Protein AF-A0A1I2DK56-F1 (afdb_monomer)

InterPro domains:
  IPR011936 Myxococcus cysteine-rich repeat [PF13948] (52-80)
  IPR011936 Myxococcus cysteine-rich repeat [TIGR02232] (52-88)
  IPR011936 Myxococcus cysteine-rich repeat [TIGR02232] (87-115)
  IPR011936 Myxococcus cysteine-rich repeat [TIGR02232] (184-212)
  IPR016186 C-type lectin-like/link domain superfamily [G3DSA:3.10.100.10] (217-381)
  IPR016187 C-type lectin fold [SSF56436] (217-379)

Organism: NCBI:txid54

Structure (mmCIF, N/CA/C/O backbone):
data_AF-A0A1I2DK56-F1
#
_entry.id   AF-A0A1I2DK56-F1
#
loop_
_atom_site.group_PDB
_atom_site.id
_atom_site.type_symbol
_atom_site.label_atom_id
_atom_site.label_alt_id
_atom_site.label_comp_id
_atom_site.label_asym_id
_atom_site.label_entity_id
_atom_site.label_seq_id
_atom_site.pdbx_PDB_ins_code
_atom_site.Cartn_x
_atom_site.Cartn_y
_atom_site.Cartn_z
_atom_site.occupancy
_atom_site.B_iso_or_equiv
_atom_site.auth_seq_id
_atom_site.auth_comp_id
_atom_site.auth_asym_id
_atom_site.auth_atom_id
_atom_site.pdbx_PDB_model_num
ATOM 1 N N . MET A 1 1 ? 21.967 57.450 2.163 1.00 35.56 1 MET A N 1
ATOM 2 C CA . MET A 1 1 ? 21.230 58.597 1.589 1.00 35.56 1 MET A CA 1
ATOM 3 C C . MET A 1 1 ? 19.748 58.238 1.580 1.00 35.56 1 MET A C 1
ATOM 5 O O . MET A 1 1 ? 19.447 57.158 1.109 1.00 35.56 1 MET A O 1
ATOM 9 N N . LEU A 1 2 ? 18.906 59.139 2.114 1.00 38.09 2 LEU A N 1
ATOM 10 C CA . LEU A 1 2 ? 17.449 59.327 1.906 1.00 38.09 2 LEU A CA 1
ATOM 11 C C . LEU A 1 2 ? 16.480 58.158 2.256 1.00 38.09 2 LEU A C 1
ATOM 13 O O . LEU A 1 2 ? 16.511 57.139 1.591 1.00 38.09 2 LEU A O 1
ATOM 17 N N . PHE A 1 3 ? 15.725 58.136 3.372 1.00 35.91 3 PHE A N 1
ATOM 18 C CA . PHE A 1 3 ? 14.561 58.912 3.897 1.00 35.91 3 PHE A CA 1
ATOM 19 C C . PHE A 1 3 ? 13.142 58.504 3.405 1.00 35.91 3 PHE A C 1
ATOM 21 O O . PHE A 1 3 ? 12.837 58.677 2.232 1.00 35.91 3 PHE A O 1
ATOM 28 N N . ARG A 1 4 ? 12.269 58.217 4.406 1.00 40.66 4 ARG A N 1
ATOM 29 C CA . ARG A 1 4 ? 10.776 58.338 4.504 1.00 40.66 4 ARG A CA 1
ATOM 30 C C . ARG A 1 4 ? 9.902 57.255 3.831 1.00 40.66 4 ARG A C 1
ATOM 32 O O . ARG A 1 4 ? 10.225 56.832 2.740 1.00 40.66 4 ARG A O 1
ATOM 39 N N . ALA A 1 5 ? 8.740 56.829 4.353 1.00 38.50 5 ALA A N 1
ATOM 40 C CA . ALA A 1 5 ? 8.017 57.046 5.619 1.00 38.50 5 ALA A CA 1
ATOM 41 C C . ALA A 1 5 ? 6.770 56.112 5.708 1.00 38.50 5 ALA A C 1
ATOM 43 O O . ALA A 1 5 ? 6.105 55.904 4.704 1.00 38.50 5 ALA A O 1
ATOM 44 N N . VAL A 1 6 ? 6.479 55.634 6.930 1.00 39.12 6 VAL A N 1
ATOM 45 C CA . VAL A 1 6 ? 5.194 55.607 7.686 1.00 39.12 6 VAL A CA 1
ATOM 46 C C . VAL A 1 6 ? 3.892 55.084 7.035 1.00 39.12 6 VAL A C 1
ATOM 48 O O . VAL A 1 6 ? 3.336 55.742 6.166 1.00 39.12 6 VAL A O 1
ATOM 51 N N . ALA A 1 7 ? 3.280 54.059 7.656 1.00 38.25 7 ALA A N 1
ATOM 52 C CA . ALA A 1 7 ? 1.877 54.102 8.112 1.00 38.25 7 ALA A CA 1
ATOM 53 C C . ALA A 1 7 ? 1.634 53.127 9.283 1.00 38.25 7 ALA A C 1
ATOM 55 O O . ALA A 1 7 ? 2.013 51.962 9.243 1.00 38.25 7 ALA A O 1
ATOM 56 N N . LEU A 1 8 ? 1.025 53.673 10.333 1.00 36.72 8 LEU A N 1
ATOM 57 C CA . LEU A 1 8 ? 0.728 53.124 11.653 1.00 36.72 8 LEU A CA 1
ATOM 58 C C . LEU A 1 8 ? -0.769 52.775 11.696 1.00 36.72 8 LEU A C 1
ATOM 60 O O . LEU A 1 8 ? -1.568 53.607 11.273 1.00 36.72 8 LEU A O 1
ATOM 64 N N . LEU A 1 9 ? -1.168 51.629 12.253 1.00 38.25 9 LEU A N 1
ATOM 65 C CA . LEU A 1 9 ? -2.556 51.408 12.680 1.00 38.25 9 LEU A CA 1
ATOM 66 C C . LEU A 1 9 ? -2.579 50.589 13.973 1.00 38.25 9 LEU A C 1
ATOM 68 O O . LEU A 1 9 ? -2.249 49.409 14.003 1.00 38.25 9 LEU A O 1
ATOM 72 N N . ALA A 1 10 ? -2.929 51.293 15.047 1.00 35.25 10 ALA A N 1
ATOM 73 C CA . ALA A 1 10 ? -3.180 50.778 16.380 1.00 35.25 10 ALA A CA 1
ATOM 74 C C . ALA A 1 10 ? -4.654 50.363 16.492 1.00 35.25 10 ALA A C 1
ATOM 76 O O . ALA A 1 10 ? -5.530 51.139 16.112 1.00 35.25 10 ALA A O 1
ATOM 77 N N . PHE A 1 11 ? -4.927 49.184 17.054 1.00 35.16 11 PHE A N 1
ATOM 78 C CA . PHE A 1 11 ? -6.258 48.818 17.538 1.00 35.16 11 PHE A CA 1
ATOM 79 C C . PHE A 1 11 ? -6.300 48.962 19.059 1.00 35.16 11 PHE A C 1
ATOM 81 O O . PHE A 1 11 ? -5.430 48.480 19.781 1.00 35.16 11 PHE A O 1
ATOM 88 N N . ILE A 1 12 ? -7.303 49.707 19.510 1.00 38.09 12 ILE A N 1
ATOM 89 C CA . ILE A 1 12 ? -7.510 50.176 20.875 1.00 38.09 12 ILE A CA 1
ATOM 90 C C . ILE A 1 12 ? -8.558 49.260 21.513 1.00 38.09 12 ILE A C 1
ATOM 92 O O . ILE A 1 12 ? -9.618 49.040 20.930 1.00 38.09 12 ILE A O 1
ATOM 96 N N . ALA A 1 13 ? -8.273 48.747 22.708 1.00 35.41 13 ALA A N 1
ATOM 97 C CA . ALA A 1 13 ? -9.260 48.127 23.584 1.00 35.41 13 ALA A CA 1
ATOM 98 C C . ALA A 1 13 ? -10.050 49.204 24.344 1.00 35.41 13 ALA A C 1
ATOM 100 O O . ALA A 1 13 ? -9.439 50.170 24.798 1.00 35.41 13 ALA A O 1
ATOM 101 N N . THR A 1 14 ? -11.366 49.028 24.530 1.00 39.50 14 THR A N 1
ATOM 102 C CA . THR A 1 14 ? -12.114 49.122 25.816 1.00 39.50 14 THR A CA 1
ATOM 103 C C . THR A 1 14 ? -13.649 49.144 25.608 1.00 39.50 14 THR A C 1
ATOM 105 O O . THR A 1 14 ? -14.102 49.357 24.484 1.00 39.50 14 THR A O 1
ATOM 108 N N . PRO A 1 15 ? -14.446 48.845 26.663 1.00 53.47 15 PRO A N 1
ATOM 109 C CA . PRO A 1 15 ? -15.790 48.263 26.584 1.00 53.47 15 PRO A CA 1
ATOM 110 C C . PRO A 1 15 ? -16.926 49.254 26.901 1.00 53.47 15 PRO A C 1
ATOM 112 O O . PRO A 1 15 ? -16.691 50.314 27.477 1.00 53.47 15 PRO A O 1
ATOM 115 N N . GLY A 1 16 ? -18.178 48.859 26.633 1.00 31.27 16 GLY A N 1
ATOM 116 C CA . GLY A 1 16 ? -19.342 49.515 27.240 1.00 31.27 16 GLY A CA 1
ATOM 117 C C . GLY A 1 16 ? -20.697 49.306 26.552 1.00 31.27 16 GLY A C 1
ATOM 118 O O . GLY A 1 16 ? -20.949 49.885 25.506 1.00 31.27 16 GLY A O 1
ATOM 119 N N . CYS A 1 17 ? -21.571 48.589 27.268 1.00 29.33 17 CYS A N 1
ATOM 120 C CA . CYS A 1 17 ? -22.983 48.900 27.547 1.00 29.33 17 CYS A CA 1
ATOM 121 C C . CYS A 1 17 ? -24.114 48.681 26.509 1.00 29.33 17 CYS A C 1
ATOM 123 O O . CYS A 1 17 ? -24.209 49.362 25.498 1.00 29.33 17 CYS A O 1
ATOM 125 N N . PHE A 1 18 ? -25.063 47.839 26.959 1.00 33.94 18 PHE A N 1
ATOM 126 C CA . PHE A 1 18 ? -26.532 48.005 27.001 1.00 33.94 18 PHE A CA 1
ATOM 127 C C . PHE A 1 18 ? -27.326 48.288 25.713 1.00 33.94 18 PHE A C 1
ATOM 129 O O . PHE A 1 18 ? -27.272 49.393 25.190 1.00 33.94 18 PHE A O 1
ATOM 136 N N . TYR A 1 19 ? -28.262 47.382 25.379 1.00 29.38 19 TYR A N 1
ATOM 137 C CA . TYR A 1 19 ? -29.706 47.688 25.359 1.00 29.38 19 TYR A CA 1
ATOM 138 C C . TYR A 1 19 ? -30.554 46.401 25.274 1.00 29.38 19 TYR A C 1
ATOM 140 O O . TYR A 1 19 ? -30.252 45.499 24.499 1.00 29.38 19 TYR A O 1
ATOM 148 N N . ASN A 1 20 ? -31.618 46.348 26.075 1.00 39.12 20 ASN A N 1
ATOM 149 C CA . ASN A 1 20 ? -32.663 45.322 26.124 1.00 39.12 20 ASN A CA 1
ATOM 150 C C . ASN A 1 20 ? -33.936 45.894 25.468 1.00 39.12 20 ASN A C 1
ATOM 152 O O . ASN A 1 20 ? -34.197 47.078 25.686 1.00 39.12 20 ASN A O 1
ATOM 156 N N . PRO A 1 21 ? -34.779 45.119 24.765 1.00 39.44 21 PRO A N 1
ATOM 157 C CA . PRO A 1 21 ? -36.172 45.492 24.569 1.00 39.44 21 PRO A CA 1
ATOM 158 C C . PRO A 1 21 ? -37.097 44.626 25.433 1.00 39.44 21 PRO A C 1
ATOM 160 O O . PRO A 1 21 ? -37.202 43.413 25.273 1.00 39.44 21 PRO A O 1
ATOM 163 N N . GLU A 1 22 ? -37.772 45.306 26.355 1.00 40.00 22 GLU A N 1
ATOM 164 C CA . GLU A 1 22 ? -38.848 44.803 27.203 1.00 40.00 22 GLU A CA 1
ATOM 165 C C . GLU A 1 22 ? -40.127 44.454 26.420 1.00 40.00 22 GLU A C 1
ATOM 167 O O . GLU A 1 22 ? -40.399 45.032 25.367 1.00 40.00 22 GLU A O 1
ATOM 172 N N . GLY A 1 23 ? -40.995 43.646 27.046 1.00 31.83 23 GLY A N 1
ATOM 173 C CA . GLY A 1 23 ? -42.413 44.015 27.128 1.00 31.83 23 GLY A CA 1
ATOM 174 C C . GLY A 1 23 ? -43.440 42.880 27.090 1.00 31.83 23 GLY A C 1
ATOM 175 O O . GLY A 1 23 ? -43.933 42.532 26.023 1.00 31.83 23 GLY A O 1
ATOM 176 N N . SER A 1 24 ? -43.884 42.390 28.255 1.00 35.28 24 SER A N 1
ATOM 177 C CA . SER A 1 24 ? -45.194 42.754 28.858 1.00 35.28 24 SER A CA 1
ATOM 178 C C . SER A 1 24 ? -45.544 41.813 30.039 1.00 35.28 24 SER A C 1
ATOM 180 O O . SER A 1 24 ? -45.580 40.604 29.866 1.00 35.28 24 SER A O 1
ATOM 182 N N . VAL A 1 25 ? -45.524 42.289 31.300 1.00 39.25 25 VAL A N 1
ATOM 183 C CA . VAL A 1 25 ? -46.593 42.951 32.117 1.00 39.25 25 VAL A CA 1
ATOM 184 C C . VAL A 1 25 ? -47.253 41.920 33.061 1.00 39.25 25 VAL A C 1
ATOM 186 O O . VAL A 1 25 ? -47.945 41.028 32.600 1.00 39.25 25 VAL A O 1
ATOM 189 N N . SER A 1 26 ? -46.877 41.912 34.355 1.00 33.88 26 SER A N 1
ATOM 190 C CA . SER A 1 26 ? -47.539 42.573 35.521 1.00 33.88 26 SER A CA 1
ATOM 191 C C . SER A 1 26 ? -48.555 41.618 36.186 1.00 33.88 26 SER A C 1
ATOM 193 O O . SER A 1 26 ? -49.323 40.990 35.478 1.00 33.88 26 SER A O 1
ATOM 195 N N . GLN A 1 27 ? -48.631 41.416 37.506 1.00 35.19 27 GLN A N 1
ATOM 196 C CA . GLN A 1 27 ? -48.574 42.387 38.600 1.00 35.19 27 GLN A CA 1
ATOM 197 C C . GLN A 1 27 ? -48.443 41.645 39.959 1.00 35.19 27 GLN A C 1
ATOM 199 O O . GLN A 1 27 ? -49.058 40.601 40.138 1.00 35.19 27 GLN A O 1
ATOM 204 N N . THR A 1 28 ? -47.627 42.209 40.860 1.00 32.47 28 THR A N 1
ATOM 205 C CA . THR A 1 28 ? -47.737 42.306 42.340 1.00 32.47 28 THR A CA 1
ATOM 206 C C . THR A 1 28 ? -48.403 41.188 43.165 1.00 32.47 28 THR A C 1
ATOM 208 O O . THR A 1 28 ? -49.594 40.955 43.008 1.00 32.47 28 T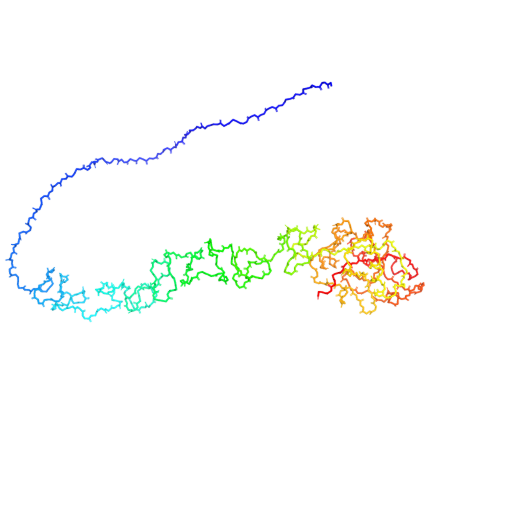HR A O 1
ATOM 211 N N . ASP A 1 29 ? -47.725 40.715 44.220 1.00 38.66 29 ASP A N 1
ATOM 212 C CA . ASP A 1 29 ? -48.077 41.145 45.588 1.00 38.66 29 ASP A CA 1
ATOM 213 C C . ASP A 1 29 ? -46.934 40.911 46.597 1.00 38.66 29 ASP A C 1
ATOM 215 O O . ASP A 1 29 ? -46.140 39.97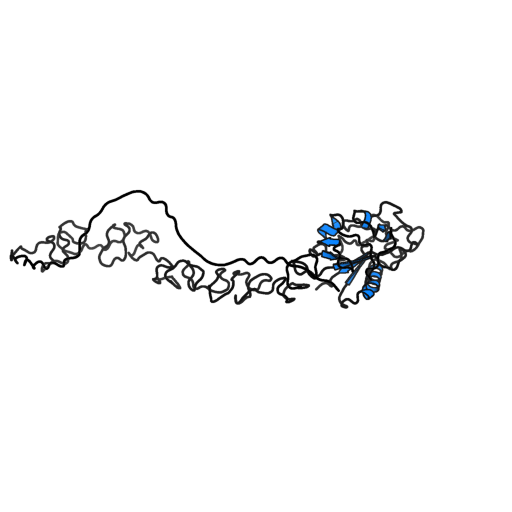8 46.495 1.00 38.66 29 ASP A O 1
ATOM 219 N N . THR A 1 30 ? -46.852 41.831 47.545 1.00 36.09 30 THR A N 1
ATOM 220 C CA . THR A 1 30 ? -45.923 41.960 48.671 1.00 36.09 30 THR A CA 1
ATOM 221 C C . THR A 1 30 ? -46.568 41.430 49.944 1.00 36.09 30 THR A C 1
ATOM 223 O O . THR A 1 30 ? -47.647 41.907 50.253 1.00 36.09 30 THR A O 1
ATOM 226 N N . THR A 1 31 ? -45.868 40.601 50.729 1.00 36.72 31 THR A N 1
ATOM 227 C CA . THR A 1 31 ? -45.934 40.523 52.216 1.00 36.72 31 THR A CA 1
ATOM 228 C C . THR A 1 31 ? -44.948 39.442 52.682 1.00 36.72 31 THR A C 1
ATOM 230 O O . THR A 1 31 ? -45.094 38.291 52.291 1.00 36.72 31 THR A O 1
ATOM 233 N N . THR A 1 32 ? -43.787 39.777 53.254 1.00 37.34 32 THR A N 1
ATOM 234 C CA . THR A 1 32 ? -43.502 39.896 54.706 1.00 37.34 32 THR A CA 1
ATOM 235 C C . THR A 1 32 ? -43.920 38.688 55.543 1.00 37.34 32 THR A C 1
ATOM 237 O O . THR A 1 32 ? -45.087 38.553 55.903 1.00 37.34 32 THR A O 1
ATOM 240 N N . ASP A 1 33 ? -42.910 37.892 55.905 1.00 38.72 33 ASP A N 1
ATOM 241 C CA . ASP A 1 33 ? -42.894 36.974 57.039 1.00 38.72 33 ASP A CA 1
ATOM 242 C C . ASP A 1 33 ? -43.262 37.705 58.339 1.00 38.72 33 ASP A C 1
ATOM 244 O O . ASP A 1 33 ? -42.532 38.589 58.794 1.00 38.72 33 ASP A O 1
ATOM 248 N N . GLU A 1 34 ? -44.354 37.286 58.978 1.00 40.47 34 GLU A N 1
ATOM 249 C CA . GLU A 1 34 ? -44.525 37.434 60.420 1.00 40.47 34 GLU A CA 1
ATOM 250 C C . GLU A 1 34 ? -44.837 36.077 61.051 1.00 40.47 34 GLU A C 1
ATOM 252 O O . GLU A 1 34 ? -45.887 35.464 60.852 1.00 40.47 34 GLU A O 1
ATOM 257 N N . VAL A 1 35 ? -43.877 35.647 61.868 1.00 46.53 35 VAL A N 1
ATOM 258 C CA . VAL A 1 35 ? -43.995 34.602 62.876 1.00 46.53 35 VAL A CA 1
ATOM 259 C C . VAL A 1 35 ? -45.154 34.956 63.804 1.00 46.53 35 VAL A C 1
ATOM 261 O O . VAL A 1 35 ? -45.053 35.870 64.621 1.00 46.53 35 VAL A O 1
ATOM 264 N N . THR A 1 36 ? -46.245 34.200 63.715 1.00 35.38 36 THR A N 1
ATOM 265 C CA . THR A 1 36 ? -47.311 34.222 64.715 1.00 35.38 36 THR A CA 1
ATOM 266 C C . THR A 1 36 ? -47.470 32.846 65.340 1.00 35.38 36 THR A C 1
ATOM 268 O O . THR A 1 36 ? -47.974 31.887 64.768 1.00 35.38 36 THR A O 1
ATOM 271 N N . THR A 1 37 ? -47.015 32.786 66.587 1.00 41.94 37 THR A N 1
ATOM 272 C CA . THR A 1 37 ? -47.434 31.834 67.607 1.00 41.94 37 THR A CA 1
ATOM 273 C C . THR A 1 37 ? -48.951 31.650 67.581 1.00 41.94 37 THR A C 1
ATOM 275 O O . THR A 1 37 ? -49.685 32.624 67.748 1.00 41.94 37 THR A O 1
ATOM 278 N N . SER A 1 38 ? -49.430 30.415 67.450 1.00 37.62 38 SER A N 1
ATOM 279 C CA . SER A 1 38 ? -50.812 30.067 67.780 1.00 37.62 38 SER A CA 1
ATOM 280 C C . SER A 1 38 ? -50.861 28.707 68.460 1.00 37.62 38 SER A C 1
ATOM 282 O O . SER A 1 38 ? -50.761 27.659 67.839 1.00 37.62 38 SER A O 1
ATOM 284 N N . ALA A 1 39 ? -50.929 28.811 69.786 1.00 36.31 39 ALA A N 1
ATOM 285 C CA . ALA A 1 39 ? -51.699 27.994 70.708 1.00 36.31 39 ALA A CA 1
ATOM 286 C C . ALA A 1 39 ? -52.013 26.552 70.286 1.00 36.31 39 ALA A C 1
ATOM 288 O O . ALA A 1 39 ? -52.926 26.282 69.509 1.00 36.31 39 ALA A O 1
ATOM 289 N N . SER A 1 40 ? -51.347 25.640 70.991 1.00 39.75 40 SER A N 1
ATOM 290 C CA . SER A 1 40 ? -51.885 24.347 71.383 1.00 39.75 40 SER A CA 1
ATOM 291 C C . SER A 1 40 ? -53.353 24.471 71.807 1.00 39.75 40 SER A C 1
ATOM 293 O O . SER A 1 40 ? -53.669 24.996 72.876 1.00 39.75 40 SER A O 1
ATOM 295 N N . THR A 1 41 ? -54.252 23.948 70.985 1.00 41.75 41 THR A N 1
ATOM 296 C CA . THR A 1 41 ? -55.530 23.425 71.457 1.00 41.75 41 THR A CA 1
ATOM 297 C C . THR A 1 41 ? -55.266 22.025 72.003 1.00 41.75 41 THR A C 1
ATOM 299 O O . THR A 1 41 ? -54.846 21.164 71.228 1.00 41.75 41 THR A O 1
ATOM 302 N N . PRO A 1 42 ? -55.483 21.745 73.299 1.00 44.22 42 PRO A N 1
ATOM 303 C CA . PRO A 1 42 ? -55.565 20.365 73.735 1.00 44.22 42 PRO A CA 1
ATOM 304 C C . PRO A 1 42 ? -56.829 19.794 73.093 1.00 44.22 42 PRO A C 1
ATOM 306 O O . PRO A 1 42 ? -57.936 20.243 73.404 1.00 44.22 42 PRO A O 1
ATOM 309 N N . HIS A 1 43 ? -56.671 18.844 72.167 1.00 40.88 43 HIS A N 1
ATOM 310 C CA . HIS A 1 43 ? -57.780 17.965 71.834 1.00 40.88 43 HIS A CA 1
ATOM 311 C C . HIS A 1 43 ? -58.153 17.290 73.148 1.00 40.88 43 HIS A C 1
ATOM 313 O O . HIS A 1 43 ? -57.339 16.600 73.765 1.00 40.88 43 HIS A O 1
ATOM 319 N N . ALA A 1 44 ? -59.331 17.651 73.648 1.00 40.31 44 ALA A N 1
ATOM 320 C CA . ALA A 1 44 ? -59.853 17.126 74.882 1.00 40.31 44 ALA A CA 1
ATOM 321 C C . ALA A 1 44 ? -59.826 15.607 74.765 1.00 40.31 44 ALA A C 1
ATOM 323 O O . ALA A 1 44 ? -60.522 15.037 73.928 1.00 40.31 44 ALA A O 1
ATOM 324 N N . THR A 1 45 ? -59.008 14.988 75.613 1.00 48.59 45 THR A N 1
ATOM 325 C CA . THR A 1 45 ? -59.064 13.576 75.956 1.00 48.59 45 THR A CA 1
ATOM 326 C C . THR A 1 45 ? -60.470 13.307 76.475 1.00 48.59 45 THR A C 1
ATOM 328 O O . THR A 1 45 ? -60.755 13.402 77.668 1.00 48.59 45 THR A O 1
ATOM 331 N N . THR A 1 46 ? -61.385 13.054 75.549 1.00 40.91 46 THR A N 1
ATOM 332 C CA . THR A 1 46 ? -62.642 12.407 75.855 1.00 40.91 46 THR A CA 1
ATOM 333 C C . THR A 1 46 ? -62.285 10.943 75.858 1.00 40.91 46 THR A C 1
ATOM 335 O O . THR A 1 46 ? -62.211 10.309 74.815 1.00 40.91 46 THR A O 1
ATOM 338 N N . THR A 1 47 ? -62.002 10.434 77.051 1.00 46.59 47 THR A N 1
ATOM 339 C CA . THR A 1 47 ? -62.116 9.020 77.381 1.00 46.59 47 THR A CA 1
ATOM 340 C C . THR A 1 47 ? -63.552 8.584 77.093 1.00 46.59 47 THR A C 1
ATOM 342 O O . THR A 1 47 ? -64.396 8.480 77.982 1.00 46.59 47 THR A O 1
ATOM 345 N N . ALA A 1 48 ? -63.848 8.373 75.815 1.00 50.75 48 ALA A N 1
ATOM 346 C CA . ALA A 1 48 ? -64.815 7.388 75.413 1.00 50.75 48 ALA A CA 1
ATOM 347 C C . ALA A 1 48 ? -64.096 6.061 75.619 1.00 50.75 48 ALA A C 1
ATOM 349 O O . ALA A 1 48 ? -63.171 5.717 74.896 1.00 50.75 48 ALA A O 1
ATOM 350 N N . THR A 1 49 ? -64.490 5.333 76.652 1.00 51.09 49 THR A N 1
ATOM 351 C CA . THR A 1 49 ? -64.372 3.880 76.667 1.00 51.09 49 THR A CA 1
ATOM 352 C C . THR A 1 49 ? -65.217 3.344 75.505 1.00 51.09 49 THR A C 1
ATOM 354 O O . THR A 1 49 ? -66.334 2.864 75.701 1.00 51.09 49 THR A O 1
ATOM 357 N N . GLY A 1 50 ? -64.721 3.525 74.278 1.00 56.97 50 GLY A N 1
ATOM 358 C CA . GLY A 1 50 ? -65.051 2.666 73.157 1.00 56.97 50 GLY A CA 1
ATOM 359 C C . GLY A 1 50 ? -64.533 1.283 73.514 1.00 56.97 50 GLY A C 1
ATOM 360 O O . GLY A 1 50 ? -63.487 1.147 74.147 1.00 56.97 50 GLY A O 1
ATOM 361 N N . ALA A 1 51 ? -65.329 0.257 73.249 1.00 62.53 51 ALA A N 1
ATOM 362 C CA . ALA A 1 51 ? -64.768 -1.084 73.242 1.00 62.53 51 ALA A CA 1
ATOM 363 C C . ALA A 1 51 ? -63.652 -1.115 72.182 1.00 62.53 51 ALA A C 1
ATOM 365 O O . ALA A 1 51 ? -63.843 -0.425 71.182 1.00 62.53 51 ALA A O 1
ATOM 366 N N . PRO A 1 52 ? -62.564 -1.881 72.388 1.00 71.12 52 PRO A N 1
ATOM 367 C CA . PRO A 1 52 ? -61.545 -2.055 71.356 1.00 71.12 52 PRO A CA 1
ATOM 368 C C . PRO A 1 52 ? -62.233 -2.445 70.050 1.00 71.12 52 PRO A C 1
ATOM 370 O O . PRO A 1 52 ? -63.067 -3.367 70.049 1.00 71.12 52 PRO A O 1
ATOM 373 N N . ALA A 1 53 ? -62.011 -1.647 69.011 1.00 82.12 53 ALA A N 1
ATOM 374 C CA . ALA A 1 53 ? -62.807 -1.672 67.798 1.00 82.12 53 ALA A CA 1
ATOM 375 C C . ALA A 1 53 ? -61.929 -1.490 66.567 1.00 82.12 53 ALA A C 1
ATOM 377 O O . ALA A 1 53 ? -61.859 -0.404 66.013 1.00 82.12 53 ALA A O 1
ATOM 378 N N . CYS A 1 54 ? -61.425 -2.622 66.094 1.00 86.00 54 CYS A N 1
ATOM 379 C CA . CYS A 1 54 ? -60.782 -2.760 64.804 1.00 86.00 54 CYS A CA 1
ATOM 380 C C . CYS A 1 54 ? -61.337 -1.852 63.697 1.00 86.00 54 CYS A C 1
ATOM 382 O O . CYS A 1 54 ? -62.520 -1.964 63.328 1.00 86.00 54 CYS A O 1
ATOM 384 N N . GLY A 1 55 ? -60.459 -1.010 63.161 1.00 87.69 55 GLY A N 1
ATOM 385 C CA . GLY A 1 55 ? -60.698 -0.061 62.086 1.00 87.69 55 GLY A CA 1
ATOM 386 C C . GLY A 1 55 ? -61.043 1.350 62.544 1.00 87.69 55 GLY A C 1
ATOM 387 O O . GLY A 1 55 ? -61.756 2.049 61.816 1.00 87.69 55 GLY A O 1
ATOM 388 N N . ASP A 1 56 ? -60.631 1.763 63.744 1.00 89.88 56 ASP A N 1
ATOM 389 C CA . ASP A 1 56 ? -60.900 3.105 64.281 1.00 89.88 56 ASP A CA 1
ATOM 390 C C . ASP A 1 56 ? -59.701 4.069 64.218 1.00 89.88 56 ASP A C 1
ATOM 392 O O . ASP A 1 56 ? -59.856 5.268 64.481 1.00 89.88 56 ASP A O 1
ATOM 396 N N . GLY A 1 57 ? -58.556 3.577 63.745 1.00 86.31 57 GLY A N 1
ATOM 397 C CA . GLY A 1 57 ? -57.326 4.320 63.506 1.00 86.31 57 GLY A CA 1
ATOM 398 C C . GLY A 1 57 ? -56.350 4.309 64.681 1.00 86.31 57 GLY A C 1
ATOM 399 O O . GLY A 1 57 ? -55.315 4.973 64.591 1.00 86.31 57 GLY A O 1
ATOM 400 N N . GLU A 1 58 ? -56.648 3.601 65.773 1.00 86.50 58 GLU A N 1
ATOM 401 C CA . GLU A 1 58 ? -55.792 3.500 66.955 1.00 86.50 58 GLU A CA 1
ATOM 402 C C . GLU A 1 58 ? -55.460 2.032 67.265 1.00 86.50 58 GLU A C 1
ATOM 404 O O . GLU A 1 58 ? -56.331 1.179 67.312 1.00 86.50 58 GLU A O 1
ATOM 409 N N . LEU A 1 59 ? -54.184 1.723 67.526 1.00 85.69 59 LEU A N 1
ATOM 410 C CA . LEU A 1 59 ? -53.771 0.349 67.841 1.00 85.69 59 LEU A CA 1
ATOM 411 C C . LEU A 1 59 ? -54.163 -0.030 69.282 1.00 85.69 59 LEU A C 1
ATOM 413 O O . LEU A 1 59 ? -53.436 0.294 70.235 1.00 85.69 59 LEU A O 1
ATOM 417 N N . ASP A 1 60 ? -55.277 -0.746 69.450 1.00 87.50 60 ASP A N 1
ATOM 418 C CA . ASP A 1 60 ? -55.832 -1.096 70.757 1.00 87.50 60 ASP A CA 1
ATOM 419 C C . ASP A 1 60 ? -55.271 -2.411 71.359 1.00 87.50 60 ASP A C 1
ATOM 421 O O . ASP A 1 60 ? -54.733 -3.287 70.672 1.00 87.50 60 ASP A O 1
ATOM 425 N N . PRO A 1 61 ? -55.388 -2.623 72.691 1.00 84.06 61 PRO A N 1
ATOM 426 C CA . PRO A 1 61 ? -54.926 -3.851 73.338 1.00 84.06 61 PRO A CA 1
ATOM 427 C C . PRO A 1 61 ? -55.672 -5.112 72.858 1.00 84.06 61 PRO A C 1
ATOM 429 O O . PRO A 1 61 ? -56.774 -5.411 73.322 1.00 84.06 61 PRO A O 1
ATOM 432 N N . GLY A 1 62 ? -55.015 -5.913 72.018 1.00 82.81 62 GLY A N 1
ATOM 433 C CA . GLY A 1 62 ? -55.547 -7.167 71.465 1.00 82.81 62 GLY A CA 1
ATOM 434 C C . GLY A 1 62 ? -55.542 -7.219 69.938 1.00 82.81 62 GLY A C 1
ATOM 435 O O . GLY A 1 62 ? -55.729 -8.300 69.385 1.00 82.81 62 GLY A O 1
ATOM 436 N N . GLU A 1 63 ? -55.281 -6.088 69.293 1.00 89.19 63 GLU A N 1
ATOM 437 C CA . GLU A 1 63 ? -55.158 -5.940 67.847 1.00 89.19 63 GLU A CA 1
ATOM 438 C C . GLU A 1 63 ? -53.695 -6.109 67.419 1.00 89.19 63 GLU A C 1
ATOM 440 O O . GLU A 1 63 ? -52.768 -5.757 68.157 1.00 89.19 63 GLU A O 1
ATOM 445 N N . ALA A 1 64 ? -53.471 -6.709 66.250 1.00 85.06 64 ALA A N 1
ATOM 446 C CA . ALA A 1 64 ? -52.141 -6.838 65.655 1.00 85.06 64 ALA A CA 1
ATOM 447 C C . ALA A 1 64 ? -51.821 -5.687 64.679 1.00 85.06 64 ALA A C 1
ATOM 449 O O . ALA A 1 64 ? -50.645 -5.414 64.446 1.00 85.06 64 ALA A O 1
ATOM 450 N N . CYS A 1 65 ? -52.850 -5.022 64.150 1.00 84.00 65 CYS A N 1
ATOM 451 C CA . CYS A 1 65 ? -52.829 -3.860 63.256 1.00 84.00 65 CYS A CA 1
ATOM 452 C C . CYS A 1 65 ? -54.132 -3.050 63.441 1.00 84.00 65 CYS A C 1
ATOM 454 O O . CYS A 1 65 ? -55.079 -3.587 64.007 1.00 84.00 65 CYS A O 1
ATOM 456 N N . ASP A 1 66 ? -54.174 -1.800 62.963 1.00 87.44 66 ASP A N 1
ATOM 457 C CA . ASP A 1 66 ? -55.396 -1.008 62.723 1.00 87.44 66 ASP A CA 1
ATOM 458 C C . ASP A 1 66 ? -55.082 0.021 61.615 1.00 87.44 66 ASP A C 1
ATOM 460 O O . ASP A 1 66 ? -54.157 0.825 61.763 1.00 87.44 66 ASP A O 1
ATOM 464 N N . ASP A 1 67 ? -55.787 -0.039 60.482 1.00 82.38 67 ASP A N 1
ATOM 465 C CA . ASP A 1 67 ? -55.581 0.825 59.304 1.00 82.38 67 ASP A CA 1
ATOM 466 C C . ASP A 1 67 ? -56.680 1.895 59.136 1.00 82.38 67 ASP A C 1
ATOM 468 O O . ASP A 1 67 ? -56.816 2.533 58.085 1.00 82.38 67 ASP A O 1
ATOM 472 N N . GLY A 1 68 ? -57.472 2.127 60.186 1.00 86.69 68 GLY A N 1
ATOM 473 C CA . GLY A 1 68 ? -58.564 3.094 60.182 1.00 86.69 68 GLY A CA 1
ATOM 474 C C . GLY A 1 68 ? -59.793 2.656 59.389 1.00 86.69 68 GLY A C 1
ATOM 475 O O . GLY A 1 68 ? -60.676 3.491 59.144 1.00 86.69 68 GLY A O 1
ATOM 476 N N . ASN A 1 69 ? -59.874 1.389 58.964 1.00 84.50 69 ASN A N 1
ATOM 477 C CA . ASN A 1 69 ? -61.074 0.828 58.365 1.00 84.50 69 ASN A CA 1
ATOM 478 C C . ASN A 1 69 ? -61.217 -0.700 58.609 1.00 84.50 69 ASN A C 1
ATOM 480 O O . ASN A 1 69 ? -60.522 -1.284 59.425 1.00 84.50 69 ASN A O 1
ATOM 484 N N . ARG A 1 70 ? -62.241 -1.343 58.027 1.00 86.56 70 ARG A N 1
ATOM 485 C CA . ARG A 1 70 ? -62.530 -2.788 58.228 1.00 86.56 70 ARG A CA 1
ATOM 486 C C . ARG A 1 70 ? -62.569 -3.565 56.917 1.00 86.56 70 ARG A C 1
ATOM 488 O O . ARG A 1 70 ? -63.235 -4.600 56.822 1.00 86.56 70 ARG A O 1
ATOM 495 N N . THR A 1 71 ? -61.987 -2.998 55.874 1.00 81.50 71 THR A N 1
ATOM 496 C CA . THR A 1 71 ? -61.820 -3.678 54.598 1.00 81.50 71 THR A CA 1
ATOM 497 C C . THR A 1 71 ? -60.767 -4.757 54.833 1.00 81.50 71 THR A C 1
ATOM 499 O O . THR A 1 71 ? -59.772 -4.490 55.470 1.00 81.50 71 THR A O 1
ATOM 502 N N . PRO A 1 72 ? -61.009 -6.016 54.459 1.00 79.06 72 PRO A N 1
ATOM 503 C CA . PRO A 1 72 ? -59.962 -7.023 54.522 1.00 79.06 72 PRO A CA 1
ATOM 504 C C . PRO A 1 72 ? -59.043 -6.883 53.303 1.00 79.06 72 PRO A C 1
ATOM 506 O O . PRO A 1 72 ? -59.538 -6.759 52.176 1.00 79.06 72 PRO A O 1
ATOM 509 N N . GLY A 1 73 ? -57.730 -6.982 53.513 1.00 71.69 73 GLY A N 1
ATOM 510 C CA . GLY A 1 73 ? -56.735 -7.038 52.434 1.00 71.69 73 GLY A CA 1
ATOM 511 C C . GLY A 1 73 ? -55.984 -5.738 52.131 1.00 71.69 73 GLY A C 1
ATOM 512 O O . GLY A 1 73 ? -55.208 -5.746 51.185 1.00 71.69 73 GLY A O 1
ATOM 513 N N . ASP A 1 74 ? -56.185 -4.657 52.889 1.00 68.44 74 ASP A N 1
ATOM 514 C CA . ASP A 1 74 ? -55.519 -3.347 52.725 1.00 68.44 74 ASP A CA 1
ATOM 515 C C . ASP A 1 74 ? -54.569 -2.987 53.886 1.00 68.44 74 ASP A C 1
ATOM 517 O O . ASP A 1 74 ? -54.268 -1.819 54.126 1.00 68.44 74 ASP A O 1
ATOM 521 N N . GLY A 1 75 ? -54.059 -4.008 54.581 1.00 73.94 75 GLY A N 1
ATOM 522 C CA . GLY A 1 75 ? -53.074 -3.879 55.660 1.00 73.94 75 GLY A CA 1
ATOM 523 C C . GLY A 1 75 ? -53.563 -4.418 57.003 1.00 73.94 75 GLY A C 1
ATOM 524 O O . GLY A 1 75 ? -52.748 -4.838 57.832 1.00 73.94 75 GLY A O 1
ATOM 525 N N . CYS A 1 76 ? -54.879 -4.483 57.210 1.00 84.38 76 CYS A N 1
ATOM 526 C CA . CYS A 1 76 ? -55.474 -5.117 58.374 1.00 84.38 76 CYS A CA 1
ATOM 527 C C . CYS A 1 76 ? -56.729 -5.922 58.008 1.00 84.38 76 CYS A C 1
ATOM 529 O O . CYS A 1 76 ? -57.562 -5.504 57.215 1.00 84.38 76 CYS A O 1
ATOM 531 N N . GLU A 1 77 ? -56.871 -7.137 58.540 1.00 85.44 77 GLU A N 1
ATOM 532 C CA . GLU A 1 77 ? -58.091 -7.925 58.338 1.00 85.44 77 GLU A CA 1
ATOM 533 C C . GLU A 1 77 ? -59.242 -7.366 59.192 1.00 85.44 77 GLU A C 1
ATOM 535 O O . GLU A 1 77 ? -59.030 -6.687 60.195 1.00 85.44 77 GLU A O 1
ATOM 540 N N . GLU A 1 78 ? -60.492 -7.729 58.877 1.00 86.44 78 GLU A N 1
ATOM 541 C CA . GLU A 1 78 ? -61.683 -7.289 59.638 1.00 86.44 78 GLU A CA 1
ATOM 542 C C . GLU A 1 78 ? -61.617 -7.635 61.151 1.00 86.44 78 GLU A C 1
ATOM 544 O O . GLU A 1 78 ? -62.332 -7.046 61.980 1.00 86.44 78 GLU A O 1
ATOM 549 N N . ASP A 1 79 ? -60.793 -8.624 61.513 1.00 85.94 79 ASP A N 1
ATOM 550 C CA . ASP A 1 79 ? -60.557 -9.094 62.880 1.00 85.94 79 ASP A CA 1
ATOM 551 C C . ASP A 1 79 ? -59.287 -8.525 63.536 1.00 85.94 79 ASP A C 1
ATOM 553 O O . ASP A 1 79 ? -58.904 -8.981 64.617 1.00 85.94 79 ASP A O 1
ATOM 557 N N . CYS A 1 80 ? -58.659 -7.531 62.909 1.00 85.56 80 CYS A N 1
ATOM 558 C CA . CYS A 1 80 ? -57.411 -6.909 63.336 1.00 85.56 80 CYS A CA 1
ATOM 559 C C . CYS A 1 80 ? -56.249 -7.887 63.501 1.00 85.56 80 CYS A C 1
ATOM 561 O O . CYS A 1 80 ? -55.303 -7.653 64.264 1.00 85.56 80 CYS A O 1
ATOM 563 N N . SER A 1 81 ? -56.311 -9.004 62.775 1.00 84.00 81 SER A N 1
ATOM 564 C CA . SER A 1 81 ? -55.121 -9.750 62.415 1.00 84.00 81 SER A CA 1
ATOM 565 C C . SER A 1 81 ? -54.441 -9.079 61.226 1.00 84.00 81 SER A C 1
ATOM 567 O O . SER A 1 81 ? -55.085 -8.485 60.365 1.00 84.00 81 SER A O 1
ATOM 569 N N . VAL A 1 82 ? -53.114 -9.150 61.200 1.00 75.69 82 VAL A N 1
ATOM 570 C CA . VAL A 1 82 ? -52.341 -8.676 60.051 1.00 75.69 82 VAL A CA 1
ATOM 571 C C . VAL A 1 82 ? -52.745 -9.514 58.840 1.00 75.69 82 VAL A C 1
ATOM 573 O O . VAL A 1 82 ? -52.779 -10.745 58.951 1.00 75.69 82 VAL A O 1
ATOM 576 N N . THR A 1 83 ? -53.039 -8.866 57.715 1.00 70.69 83 THR 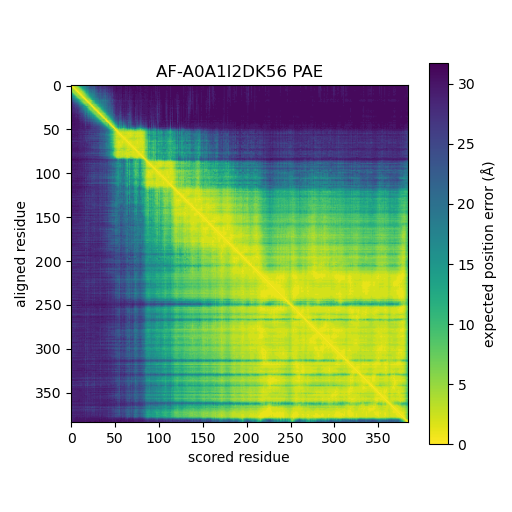A N 1
ATOM 577 C CA . THR A 1 83 ? -53.342 -9.516 56.433 1.00 70.69 83 THR A CA 1
ATOM 578 C C . THR A 1 83 ? -52.264 -10.566 56.118 1.00 70.69 83 THR A C 1
ATOM 580 O O . THR A 1 83 ? -51.095 -10.216 55.951 1.00 70.69 83 THR A O 1
ATOM 583 N N . PRO A 1 84 ? -52.583 -11.882 56.077 1.00 63.47 84 PRO A N 1
ATOM 584 C CA . PRO A 1 84 ? -51.575 -12.950 56.002 1.00 63.47 84 PRO A CA 1
ATOM 585 C C . PRO A 1 84 ? -50.845 -13.099 54.662 1.00 63.47 84 PRO A C 1
ATOM 587 O O . PRO A 1 84 ? -50.304 -14.171 54.378 1.00 63.47 84 PRO A O 1
ATOM 590 N N . SER A 1 85 ? -50.814 -12.076 53.819 1.00 60.28 85 SER A N 1
ATOM 591 C CA . SER A 1 85 ? -50.096 -12.138 52.559 1.00 60.28 85 SER A CA 1
ATOM 592 C C . SER A 1 85 ? -49.470 -10.799 52.227 1.00 60.28 85 SER A C 1
ATOM 594 O O . SER A 1 85 ? -50.069 -10.018 51.503 1.00 60.28 85 SER A O 1
ATOM 596 N N . PHE A 1 86 ? -48.236 -10.627 52.702 1.00 65.88 86 PHE A N 1
ATOM 597 C CA . PHE A 1 86 ? -47.180 -9.934 51.965 1.00 65.88 86 PHE A CA 1
ATOM 598 C C . PHE A 1 86 ? -47.078 -10.616 50.596 1.00 65.88 86 PHE A C 1
ATOM 600 O O . PHE A 1 86 ? -46.423 -11.655 50.444 1.00 65.88 86 PHE A O 1
ATOM 607 N N . GLN A 1 87 ? -47.920 -10.180 49.667 1.00 76.62 87 GLN A N 1
ATOM 608 C CA . GLN A 1 87 ? -48.088 -10.787 48.360 1.00 76.62 87 GLN A CA 1
ATOM 609 C C . GLN A 1 87 ? -47.549 -9.788 47.366 1.00 76.62 87 GLN A C 1
ATOM 611 O O . GLN A 1 87 ? -48.287 -8.928 46.901 1.00 76.62 87 GLN A O 1
ATOM 616 N N . CYS A 1 88 ? -46.276 -9.977 47.037 1.00 83.94 88 CYS A N 1
ATOM 617 C CA . CYS A 1 88 ? -45.636 -9.155 46.041 1.00 83.94 88 CYS A CA 1
ATOM 618 C C . CYS A 1 88 ? -46.444 -9.137 44.744 1.00 83.94 88 CYS A C 1
ATOM 620 O O . CYS A 1 88 ? -46.866 -10.195 44.257 1.00 83.94 88 CYS A O 1
ATOM 622 N N . GLY A 1 89 ? -46.657 -7.948 44.199 1.00 86.19 89 GLY A N 1
ATOM 623 C CA . GLY A 1 89 ? -47.412 -7.720 42.980 1.00 86.19 89 GLY A CA 1
ATOM 624 C C . GLY A 1 89 ? -48.912 -7.551 43.186 1.00 86.19 89 GLY A C 1
ATOM 625 O O . GLY A 1 89 ? -49.680 -7.836 42.260 1.00 86.19 89 GLY A O 1
ATOM 626 N N . ASN A 1 90 ? -49.360 -7.145 44.375 1.00 84.94 90 ASN A N 1
ATOM 627 C CA . ASN A 1 90 ? -50.776 -6.890 44.661 1.00 84.94 90 ASN A CA 1
ATOM 628 C C . ASN A 1 90 ? -51.207 -5.446 44.321 1.00 84.94 90 ASN A C 1
ATOM 630 O O . ASN A 1 90 ? -52.410 -5.178 44.235 1.00 84.94 90 ASN A O 1
ATOM 634 N N . GLY A 1 91 ? -50.253 -4.557 44.035 1.00 86.19 91 GLY A N 1
ATOM 635 C CA . GLY A 1 91 ? -50.455 -3.156 43.674 1.00 86.19 91 GLY A CA 1
ATOM 636 C C . GLY A 1 91 ? -50.306 -2.171 44.836 1.00 86.19 91 GLY A C 1
ATOM 637 O O . GLY A 1 91 ? -50.475 -0.972 44.608 1.00 86.19 91 GLY A O 1
ATOM 638 N N . GLU A 1 92 ? -50.012 -2.642 46.047 1.00 83.44 92 GLU A N 1
ATOM 639 C CA . GLU A 1 92 ? -49.878 -1.848 47.268 1.00 83.44 92 GLU A CA 1
ATOM 640 C C . GLU A 1 92 ? -48.517 -2.121 47.925 1.00 83.44 92 GLU A C 1
ATOM 642 O O . GLU A 1 92 ? -48.024 -3.237 47.893 1.00 83.44 92 GLU A O 1
ATOM 647 N N . LEU A 1 93 ? -47.891 -1.095 48.513 1.00 82.75 93 LEU A N 1
ATOM 648 C CA . LEU A 1 93 ? -46.590 -1.250 49.178 1.00 82.75 93 LEU A CA 1
ATOM 649 C C . LEU A 1 93 ? -46.787 -1.699 50.635 1.00 82.75 93 LEU A C 1
ATOM 651 O O . LEU A 1 93 ? -47.075 -0.859 51.498 1.00 82.75 93 LEU A O 1
ATOM 655 N N . ASP A 1 94 ? -46.597 -2.989 50.911 1.00 81.44 94 ASP A N 1
ATOM 656 C CA . ASP A 1 94 ? -46.776 -3.583 52.240 1.00 81.44 94 ASP A CA 1
ATOM 657 C C . ASP A 1 94 ? -45.550 -3.394 53.171 1.00 81.44 94 ASP A C 1
ATOM 659 O O . ASP A 1 94 ? -44.451 -2.986 52.779 1.00 81.44 94 ASP A O 1
ATOM 663 N N . LEU A 1 95 ? -45.728 -3.686 54.469 1.00 72.06 95 LEU A N 1
ATOM 664 C CA . LEU A 1 95 ? -44.640 -3.659 55.458 1.00 72.06 95 LEU A CA 1
ATOM 665 C C . LEU A 1 95 ? -43.597 -4.747 55.111 1.00 72.06 95 LEU A C 1
ATOM 667 O O . LEU A 1 95 ? -43.963 -5.896 54.937 1.00 72.06 95 LEU A O 1
ATOM 671 N N . ASP A 1 96 ? -42.307 -4.407 55.052 1.00 75.25 96 ASP A N 1
ATOM 672 C CA . ASP A 1 96 ? -41.196 -5.278 54.596 1.00 75.25 96 ASP A CA 1
ATOM 673 C C . ASP A 1 96 ? -41.041 -5.471 53.065 1.00 75.25 96 ASP A C 1
ATOM 675 O O . ASP A 1 96 ? -40.074 -6.111 52.641 1.00 75.25 96 ASP A O 1
ATOM 679 N N . GLU A 1 97 ? -41.873 -4.846 52.225 1.00 84.50 97 GLU A N 1
ATOM 680 C CA . GLU A 1 97 ? -41.628 -4.743 50.776 1.00 84.50 97 GLU A CA 1
ATOM 681 C C . GLU A 1 97 ? -40.733 -3.539 50.437 1.00 84.50 97 GLU A C 1
ATOM 683 O O . GLU A 1 97 ? -40.825 -2.464 51.039 1.00 84.50 97 GLU A O 1
ATOM 688 N N . GLN A 1 98 ? -39.828 -3.692 49.464 1.00 85.75 98 GLN A N 1
ATOM 689 C CA . GLN A 1 98 ? -38.993 -2.580 48.978 1.00 85.75 98 GLN A CA 1
ATOM 690 C C . GLN A 1 98 ? -39.623 -1.848 47.781 1.00 85.75 98 GLN A C 1
ATOM 692 O O . GLN A 1 98 ? -39.206 -0.728 47.457 1.00 85.75 98 GLN A O 1
ATOM 697 N N . CYS A 1 99 ? -40.588 -2.489 47.124 1.00 86.81 99 CYS A N 1
ATOM 698 C CA . CYS A 1 99 ? -41.380 -2.028 45.988 1.00 86.81 99 CYS A CA 1
ATOM 699 C C . CYS A 1 99 ? -42.621 -2.928 45.838 1.00 86.81 99 CYS A C 1
ATOM 701 O O . CYS A 1 99 ? -42.618 -4.031 46.367 1.00 86.81 99 CYS A O 1
ATOM 703 N N . ASP A 1 100 ? -43.616 -2.469 45.078 1.00 89.12 100 ASP A N 1
ATOM 704 C CA . ASP A 1 100 ? -44.688 -3.279 44.486 1.00 89.12 100 ASP A CA 1
ATOM 705 C C . ASP A 1 100 ? -45.134 -2.550 43.203 1.00 89.12 100 ASP A C 1
ATOM 707 O O . ASP A 1 100 ? -45.344 -1.331 43.219 1.00 89.12 100 ASP A O 1
ATOM 711 N N . ASP A 1 101 ? -45.198 -3.249 42.070 1.00 89.19 101 ASP A N 1
ATOM 712 C CA . ASP A 1 101 ? -45.637 -2.695 40.780 1.00 89.19 101 ASP A CA 1
ATOM 713 C C . ASP A 1 101 ? -46.904 -3.367 40.220 1.00 89.19 101 ASP A C 1
ATOM 715 O O . ASP A 1 101 ? -47.259 -3.199 39.046 1.00 89.19 101 ASP A O 1
ATOM 719 N N . GLY A 1 102 ? -47.630 -4.096 41.068 1.00 89.25 102 GLY A N 1
ATOM 720 C CA . GLY A 1 102 ? -48.882 -4.761 40.731 1.00 89.25 102 GLY A CA 1
ATOM 721 C C . GLY A 1 102 ? -48.725 -6.048 39.927 1.00 89.25 102 GLY A C 1
ATOM 722 O O . GLY A 1 102 ? -49.710 -6.507 39.333 1.00 89.25 102 GLY A O 1
ATOM 723 N N . ASN A 1 103 ? -47.519 -6.622 39.858 1.00 89.44 103 ASN A N 1
ATOM 724 C CA . ASN A 1 103 ? -47.296 -7.934 39.268 1.00 89.44 103 ASN A CA 1
ATOM 725 C C . ASN A 1 103 ? -46.055 -8.665 39.849 1.00 89.44 103 ASN A C 1
ATOM 727 O O . ASN A 1 103 ? -45.412 -8.183 40.768 1.00 89.44 103 ASN A O 1
ATOM 731 N N . THR A 1 104 ? -45.766 -9.883 39.373 1.00 91.12 104 THR A N 1
ATOM 732 C CA . THR A 1 104 ? -44.631 -10.711 39.847 1.00 91.12 104 THR A CA 1
ATOM 733 C C . THR A 1 104 ? -43.646 -11.043 38.719 1.00 91.12 104 THR A C 1
ATOM 735 O O . THR A 1 104 ? -43.169 -12.180 38.626 1.00 91.12 104 THR A O 1
ATOM 738 N N . ILE A 1 105 ? -43.464 -10.135 37.765 1.00 88.44 105 ILE A N 1
ATOM 739 C CA . ILE A 1 105 ? -42.522 -10.272 36.652 1.00 88.44 105 ILE A CA 1
ATOM 740 C C . ILE A 1 105 ? -41.210 -9.646 37.110 1.00 88.44 105 ILE A C 1
ATOM 742 O O . ILE A 1 105 ? -41.195 -8.534 37.596 1.00 88.44 105 ILE A O 1
ATOM 746 N N . ASP A 1 106 ? -40.101 -10.364 36.972 1.00 88.38 106 ASP A N 1
ATOM 747 C CA . ASP A 1 106 ? -38.798 -9.780 37.285 1.00 88.38 106 ASP A CA 1
ATOM 748 C C . ASP A 1 106 ? -38.395 -8.749 36.199 1.00 88.38 106 ASP A C 1
ATOM 750 O O . ASP A 1 106 ? -38.752 -8.892 35.025 1.00 88.38 106 ASP A O 1
ATOM 754 N N . ASP A 1 107 ? -37.594 -7.750 36.580 1.00 83.31 107 ASP A N 1
ATOM 755 C CA . ASP A 1 107 ? -36.979 -6.720 35.718 1.00 83.31 107 ASP A CA 1
ATOM 756 C C . ASP A 1 107 ? -37.899 -5.623 35.131 1.00 83.31 107 ASP A C 1
ATOM 758 O O . ASP A 1 107 ? -37.507 -4.932 34.184 1.00 83.31 107 ASP A O 1
ATOM 762 N N . ASP A 1 108 ? -39.096 -5.392 35.677 1.00 83.56 108 ASP A N 1
ATOM 763 C CA . ASP A 1 108 ? -39.997 -4.296 35.261 1.00 83.56 108 ASP A CA 1
ATOM 764 C C . ASP A 1 108 ? -40.196 -3.188 36.313 1.00 83.56 108 ASP A C 1
ATOM 766 O O . ASP A 1 108 ? -40.929 -2.223 36.076 1.00 83.56 108 ASP A O 1
ATOM 770 N N . GLY A 1 109 ? -39.451 -3.248 37.416 1.00 83.31 109 GLY A N 1
ATOM 771 C CA . GLY A 1 109 ? -39.480 -2.248 38.484 1.00 83.31 109 GLY A CA 1
ATOM 772 C C . GLY A 1 109 ? -39.451 -2.882 39.868 1.00 83.31 109 GLY A C 1
ATOM 773 O O . GLY A 1 109 ? -38.739 -2.383 40.746 1.00 83.31 109 GLY A O 1
ATOM 774 N N . CYS A 1 110 ? -40.103 -4.030 40.033 1.00 89.00 110 CYS A N 1
ATOM 775 C CA . CYS A 1 110 ? -40.101 -4.807 41.260 1.00 89.00 110 CYS A CA 1
ATOM 776 C C . CYS A 1 110 ? -39.905 -6.299 40.985 1.00 89.00 110 CYS A C 1
ATOM 778 O O . CYS A 1 110 ? -40.583 -6.896 40.166 1.00 89.00 110 CYS A O 1
ATOM 780 N N . GLN A 1 111 ? -38.941 -6.915 41.662 1.00 88.88 111 GLN A N 1
ATOM 781 C CA . GLN A 1 111 ? -38.695 -8.347 41.529 1.00 88.88 111 GLN A CA 1
ATOM 782 C C . GLN A 1 111 ? -39.831 -9.132 42.192 1.00 88.88 111 GLN A C 1
ATOM 784 O O . GLN A 1 111 ? -40.481 -8.652 43.120 1.00 88.88 111 GLN A O 1
ATOM 789 N N . SER A 1 112 ? -40.031 -10.382 41.782 1.00 89.12 112 SER A N 1
ATOM 790 C CA . SER A 1 112 ? -41.092 -11.256 42.307 1.00 89.12 112 SER A CA 1
ATOM 791 C C . SER A 1 112 ? -41.008 -11.565 43.813 1.00 89.12 112 SER A C 1
ATOM 793 O O . SER A 1 112 ? -41.954 -12.113 44.383 1.00 89.12 112 SER A O 1
ATOM 795 N N . ASP A 1 113 ? -39.896 -11.224 44.469 1.00 86.94 113 ASP A N 1
ATOM 796 C CA . ASP A 1 113 ? -39.687 -11.303 45.918 1.00 86.94 113 ASP A CA 1
ATOM 797 C C . ASP A 1 113 ? -39.796 -9.943 46.638 1.00 86.94 113 ASP A C 1
ATOM 799 O O . ASP A 1 113 ? -39.425 -9.832 47.809 1.00 86.94 113 ASP A O 1
ATOM 803 N N . CYS A 1 114 ? -40.308 -8.922 45.948 1.00 86.75 114 CYS A N 1
ATOM 804 C CA . CYS A 1 114 ? -40.486 -7.551 46.425 1.00 86.75 114 CYS A CA 1
ATOM 805 C C . CYS A 1 114 ? -39.195 -6.837 46.818 1.00 86.75 114 CYS A C 1
ATOM 807 O O . CYS A 1 114 ? -39.176 -5.897 47.624 1.00 86.75 114 CYS A O 1
ATOM 809 N N . THR A 1 115 ? -38.091 -7.260 46.204 1.00 86.69 115 THR A N 1
ATOM 810 C CA . THR A 1 115 ? -36.863 -6.477 46.127 1.00 86.69 115 THR A CA 1
ATOM 811 C C . THR A 1 115 ? -36.888 -5.579 44.893 1.00 86.69 115 THR A C 1
ATOM 813 O O . THR A 1 115 ? -37.497 -5.898 43.873 1.00 86.69 115 THR A O 1
ATOM 816 N N . LYS A 1 116 ? -36.249 -4.407 44.970 1.00 85.06 116 LYS A N 1
ATOM 817 C CA . LYS A 1 116 ? -36.143 -3.525 43.801 1.00 85.06 116 LYS A CA 1
ATOM 818 C C . LYS A 1 116 ? -35.372 -4.217 42.689 1.00 85.06 116 LYS A C 1
ATOM 820 O O . LYS A 1 116 ? -34.402 -4.923 42.957 1.00 85.06 116 LYS A O 1
ATOM 825 N N . THR A 1 117 ? -35.776 -3.953 41.449 1.00 83.69 117 THR A N 1
ATOM 826 C CA . THR A 1 117 ? -34.994 -4.386 40.289 1.00 83.69 117 THR A CA 1
ATOM 827 C C . THR A 1 117 ? -33.576 -3.818 40.395 1.00 83.69 117 THR A C 1
ATOM 829 O O . THR A 1 117 ? -33.453 -2.604 40.571 1.00 83.69 117 THR A O 1
ATOM 832 N N . PRO A 1 118 ? -32.524 -4.657 40.325 1.00 82.44 118 PRO A N 1
ATOM 833 C CA . PRO A 1 118 ? -31.144 -4.190 40.262 1.00 82.44 118 PRO A CA 1
ATOM 834 C C . PRO A 1 118 ? -30.970 -3.256 39.065 1.00 82.44 118 PRO A C 1
ATOM 836 O O . PRO A 1 118 ? -31.207 -3.657 37.922 1.00 82.44 118 PRO A O 1
ATOM 839 N N . VAL A 1 119 ? -30.610 -2.002 39.319 1.00 87.31 119 VAL A N 1
ATOM 840 C CA . VAL A 1 119 ? -30.348 -1.017 38.271 1.00 87.31 119 VAL A CA 1
ATOM 841 C C . VAL A 1 119 ? -28.928 -0.526 38.443 1.00 87.31 119 VAL A C 1
ATOM 843 O O . VAL A 1 119 ? -28.631 0.195 39.387 1.00 87.31 119 VAL A O 1
ATOM 846 N N . CYS A 1 120 ? -28.097 -0.850 37.458 1.00 89.25 120 CYS A N 1
ATOM 847 C CA . CYS A 1 120 ? -26.735 -0.367 37.443 1.00 89.25 120 CYS A CA 1
ATOM 848 C C . CYS A 1 120 ? -26.674 1.160 37.352 1.00 89.25 120 CYS A C 1
ATOM 850 O O . CYS A 1 120 ? -27.296 1.764 36.468 1.00 89.25 120 CYS A O 1
ATOM 852 N N . GLY A 1 121 ? -25.884 1.767 38.229 1.00 90.81 121 GLY A N 1
ATOM 853 C CA . GLY A 1 121 ? -25.685 3.205 38.290 1.00 90.81 121 GLY A CA 1
ATOM 854 C C . GLY A 1 121 ? -26.718 3.934 39.144 1.00 90.81 121 GLY A C 1
ATOM 855 O O . GLY A 1 121 ? -26.917 5.135 38.948 1.00 90.81 121 GLY A O 1
ATOM 856 N N . ASP A 1 122 ? -27.403 3.253 40.065 1.00 90.69 122 ASP A N 1
ATOM 857 C CA . ASP A 1 122 ? -28.393 3.875 40.959 1.00 90.69 122 ASP A CA 1
ATOM 858 C C . ASP A 1 122 ? -27.806 4.333 42.313 1.00 90.69 122 ASP A C 1
ATOM 860 O O . ASP A 1 122 ? -28.474 5.006 43.107 1.00 90.69 122 ASP A O 1
ATOM 864 N N . GLY A 1 123 ? -26.531 4.027 42.551 1.00 91.12 123 GLY A N 1
ATOM 865 C CA . GLY A 1 123 ? -25.769 4.359 43.750 1.00 91.12 123 GLY A CA 1
ATOM 866 C C . GLY A 1 123 ? -25.753 3.230 44.778 1.00 91.12 123 GLY A C 1
ATOM 867 O O . GLY A 1 123 ? -25.200 3.420 45.869 1.00 91.12 123 GLY A O 1
ATOM 868 N N . THR A 1 124 ? -26.364 2.083 44.473 1.00 89.62 124 THR A N 1
ATOM 869 C CA . THR A 1 124 ? -26.521 0.943 45.375 1.00 89.62 124 THR A CA 1
ATOM 870 C C . THR A 1 124 ? -26.099 -0.354 44.696 1.00 89.62 124 THR A C 1
ATOM 872 O O . THR A 1 124 ? -26.835 -0.918 43.906 1.00 89.62 124 THR A O 1
ATOM 875 N N . GLN A 1 125 ? -24.961 -0.911 45.118 1.00 90.44 125 GLN A N 1
ATOM 876 C CA . GLN A 1 125 ? -24.491 -2.194 44.591 1.00 90.44 125 GLN A CA 1
ATOM 877 C C . GLN A 1 125 ? -25.421 -3.359 44.988 1.00 90.44 125 GLN A C 1
ATOM 879 O O . GLN A 1 125 ? -25.392 -3.838 46.131 1.00 90.44 125 GLN A O 1
ATOM 884 N N . ALA A 1 126 ? -26.222 -3.837 44.041 1.00 87.31 126 ALA A N 1
ATOM 885 C CA . ALA A 1 126 ? -27.163 -4.936 44.202 1.00 87.31 126 ALA A CA 1
ATOM 886 C C . ALA A 1 126 ? -26.491 -6.323 44.044 1.00 87.31 126 ALA A C 1
ATOM 888 O O . ALA A 1 126 ? -25.399 -6.453 43.479 1.00 87.31 126 ALA A O 1
ATOM 889 N N . PRO A 1 127 ? -27.106 -7.417 44.543 1.00 85.50 127 PRO A N 1
ATOM 890 C CA . PRO A 1 127 ? -26.586 -8.768 44.338 1.00 85.50 127 PRO A CA 1
ATOM 891 C C . PRO A 1 127 ? -26.463 -9.126 42.848 1.00 85.50 127 PRO A C 1
ATOM 893 O O . PRO A 1 127 ? -27.458 -9.216 42.141 1.00 85.50 127 PRO A O 1
ATOM 896 N N . GLY A 1 128 ? -25.237 -9.394 42.390 1.00 85.06 128 GLY A N 1
ATOM 897 C CA . GLY A 1 128 ? -24.936 -9.706 40.985 1.00 85.06 128 GLY A CA 1
ATOM 898 C C . GLY A 1 128 ? -24.125 -8.620 40.279 1.00 85.06 128 GLY A C 1
ATOM 899 O O . GLY A 1 128 ? -23.427 -8.927 39.315 1.00 85.06 128 GLY A O 1
ATOM 900 N N . GLU A 1 129 ? -24.124 -7.400 40.811 1.00 93.19 129 GLU A N 1
ATOM 901 C CA . GLU A 1 129 ? -23.293 -6.298 40.332 1.00 93.19 129 GLU A CA 1
ATOM 902 C C . GLU A 1 129 ? -21.876 -6.398 40.906 1.00 93.19 129 GLU A C 1
ATOM 904 O O . GLU A 1 129 ? -21.672 -6.618 42.107 1.00 93.19 129 GLU A O 1
ATOM 909 N N . LEU A 1 130 ? -20.858 -6.228 40.061 1.00 94.38 130 LEU A N 1
ATOM 910 C CA . LEU A 1 130 ? -19.459 -6.226 40.505 1.00 94.38 130 LEU A CA 1
ATOM 911 C C . LEU A 1 130 ? -19.018 -4.851 41.027 1.00 94.38 130 LEU A C 1
ATOM 913 O O . LEU A 1 130 ? -18.073 -4.772 41.815 1.00 94.38 130 LEU A O 1
ATOM 917 N N . CYS A 1 131 ? -19.718 -3.796 40.620 1.00 94.25 131 CYS A N 1
ATOM 918 C CA . CYS A 1 131 ? -19.574 -2.415 41.065 1.00 94.25 131 CYS A CA 1
ATOM 919 C C . CYS A 1 131 ? -20.899 -1.669 40.836 1.00 94.25 131 CYS A C 1
ATOM 921 O O . CYS A 1 131 ? -21.713 -2.144 40.057 1.00 94.25 131 CYS A O 1
ATOM 923 N N . ASP A 1 132 ? -21.078 -0.521 41.489 1.00 94.75 132 ASP A N 1
ATOM 924 C CA . ASP A 1 132 ? -22.081 0.502 41.164 1.00 94.75 132 ASP A CA 1
ATOM 925 C C . ASP A 1 132 ? -21.502 1.847 41.621 1.00 94.75 132 ASP A C 1
ATOM 927 O O . ASP A 1 132 ? -20.970 1.943 42.735 1.00 94.75 132 ASP A O 1
ATOM 931 N N . ASP A 1 133 ? -21.541 2.865 40.769 1.00 93.12 133 ASP A N 1
ATOM 932 C CA . ASP A 1 133 ? -20.983 4.181 41.075 1.00 93.12 133 ASP A CA 1
ATOM 933 C C . ASP A 1 133 ? -22.002 5.332 40.979 1.00 93.12 133 ASP A C 1
ATOM 935 O O . ASP A 1 133 ? -21.636 6.512 41.027 1.00 93.12 133 ASP A O 1
ATOM 939 N N . GLY A 1 134 ? -23.293 5.000 40.912 1.00 93.81 134 GLY A N 1
ATOM 940 C CA . GLY A 1 134 ? -24.374 5.978 40.869 1.00 93.81 134 GLY A CA 1
ATOM 941 C C . GLY A 1 134 ? -24.525 6.719 39.549 1.00 93.81 134 GLY A C 1
ATOM 942 O O . GLY A 1 134 ? -25.160 7.781 39.530 1.00 93.81 134 GLY A O 1
ATOM 943 N N . ASN A 1 135 ? -23.945 6.211 38.458 1.00 93.62 135 ASN A N 1
ATOM 944 C CA . ASN A 1 135 ? -24.188 6.747 37.132 1.00 93.62 135 ASN A CA 1
ATOM 945 C C . ASN A 1 135 ? -24.082 5.673 36.022 1.00 93.62 135 ASN A C 1
ATOM 947 O O . ASN A 1 135 ? -23.763 4.525 36.283 1.00 93.62 135 ASN A O 1
ATOM 951 N N . ALA A 1 136 ? -24.425 6.032 34.781 1.00 91.44 136 ALA A N 1
ATOM 952 C CA . ALA A 1 136 ? -24.446 5.106 33.635 1.00 91.44 136 ALA A CA 1
ATOM 953 C C . ALA A 1 136 ? -23.320 5.376 32.616 1.00 91.44 136 ALA A C 1
ATOM 955 O O . ALA A 1 136 ? -23.451 5.043 31.436 1.00 91.44 136 ALA A O 1
ATOM 956 N N . SER A 1 137 ? -22.270 6.083 33.031 1.00 93.69 137 SER A N 1
ATOM 957 C CA . SER A 1 137 ? -21.098 6.372 32.212 1.00 93.69 137 SER A CA 1
ATOM 958 C C . SER A 1 137 ? -20.246 5.118 32.071 1.00 93.69 137 SER A C 1
ATOM 960 O O . SER A 1 137 ? -20.075 4.358 33.009 1.00 93.69 137 SER A O 1
ATOM 962 N N . ASP A 1 138 ? -19.676 4.928 30.886 1.00 94.75 138 ASP A N 1
ATOM 963 C CA . ASP A 1 138 ? -18.664 3.894 30.654 1.00 94.75 138 ASP A CA 1
ATOM 964 C C . ASP A 1 138 ? -17.238 4.471 30.747 1.00 94.75 138 ASP A C 1
ATOM 966 O O . ASP A 1 138 ? -16.277 3.826 30.342 1.00 94.75 138 ASP A O 1
ATOM 970 N N . GLU A 1 139 ? -17.098 5.720 31.203 1.00 94.06 139 GLU A N 1
ATOM 971 C CA . GLU A 1 139 ? -15.823 6.449 31.223 1.00 94.06 139 GLU A CA 1
ATOM 972 C C . GLU A 1 139 ? -15.161 6.484 32.610 1.00 94.06 139 GLU A C 1
ATOM 974 O O . GLU A 1 139 ? -14.218 7.238 32.845 1.00 94.06 139 GLU A O 1
ATOM 979 N N . ASP A 1 140 ? -15.652 5.709 33.567 1.00 94.31 140 ASP A N 1
ATOM 980 C CA . ASP A 1 140 ? -15.165 5.683 34.943 1.00 94.31 140 ASP A CA 1
ATOM 981 C C . ASP A 1 140 ? -14.868 4.246 35.396 1.00 94.31 140 ASP A C 1
ATOM 983 O O . ASP A 1 140 ? -14.598 3.363 34.589 1.00 94.31 140 ASP A O 1
ATOM 987 N N . ALA A 1 141 ? -14.778 4.029 36.708 1.00 93.94 141 ALA A N 1
ATOM 988 C CA . ALA A 1 141 ? -14.362 2.741 37.245 1.00 93.94 141 ALA A CA 1
ATOM 989 C C . ALA A 1 141 ? -15.446 1.658 37.120 1.00 93.94 141 ALA A C 1
ATOM 991 O O . ALA A 1 141 ? -15.120 0.484 37.319 1.00 93.94 141 ALA A O 1
ATOM 992 N N . CYS A 1 142 ? -16.703 2.025 36.849 1.00 95.81 142 CYS A N 1
ATOM 993 C CA . CYS A 1 142 ? -17.818 1.095 36.783 1.00 95.81 142 CYS A CA 1
ATOM 994 C C . CYS A 1 142 ? -18.646 1.327 35.522 1.00 95.81 142 CYS A C 1
ATOM 996 O O . CYS A 1 142 ? -19.424 2.264 35.438 1.00 95.81 142 CYS A O 1
ATOM 998 N N . LEU A 1 143 ? -18.517 0.421 34.555 1.00 94.69 143 LEU A N 1
ATOM 999 C CA . LEU A 1 143 ? -19.266 0.520 33.307 1.00 94.69 143 LEU A CA 1
ATOM 1000 C C . LEU A 1 143 ? -20.770 0.347 33.558 1.00 94.69 143 LEU A C 1
ATOM 1002 O O . LEU A 1 143 ? -21.169 -0.358 34.488 1.00 94.69 143 LEU A O 1
ATOM 1006 N N . GLY A 1 144 ? -21.615 0.837 32.647 1.00 90.44 144 GLY A N 1
ATOM 1007 C CA . GLY A 1 144 ? -23.080 0.741 32.742 1.00 90.44 144 GLY A CA 1
ATOM 1008 C C . GLY A 1 144 ? -23.642 -0.691 32.745 1.00 90.44 144 GLY A C 1
ATOM 1009 O O . GLY A 1 144 ? -24.842 -0.892 32.915 1.00 90.44 144 GLY A O 1
ATOM 1010 N N . GLY A 1 145 ? -22.785 -1.700 32.554 1.00 89.75 145 GLY A N 1
ATOM 1011 C CA . GLY A 1 145 ? -23.087 -3.121 32.755 1.00 89.75 145 GLY A CA 1
ATOM 1012 C C . GLY A 1 145 ? -22.744 -3.662 34.150 1.00 89.75 145 GLY A C 1
ATOM 1013 O O . GLY A 1 145 ? -22.764 -4.878 34.334 1.00 89.75 145 GLY A O 1
ATOM 1014 N N . CYS A 1 146 ? -22.390 -2.799 35.104 1.00 93.06 146 CYS A N 1
ATOM 1015 C CA . CYS A 1 146 ? -22.003 -3.136 36.476 1.00 93.06 146 CYS A CA 1
ATOM 1016 C C . CYS A 1 146 ? -20.819 -4.098 36.552 1.00 93.06 146 CYS A C 1
ATOM 1018 O O . CYS A 1 146 ? -20.756 -5.027 37.367 1.00 93.06 146 CYS A O 1
ATOM 1020 N N . VAL A 1 147 ? -19.857 -3.843 35.668 1.00 94.81 147 VAL A N 1
ATOM 1021 C CA . VAL A 1 147 ? -18.558 -4.503 35.608 1.00 94.81 147 VAL A CA 1
ATOM 1022 C C . VAL A 1 147 ? -17.463 -3.446 35.764 1.00 94.81 147 VAL A C 1
ATOM 1024 O O . VAL A 1 147 ? -17.614 -2.343 35.236 1.00 94.81 147 VAL A O 1
ATOM 1027 N N . PRO A 1 148 ? -16.369 -3.739 36.491 1.00 94.88 148 PRO A N 1
ATOM 1028 C CA . PRO A 1 148 ? -15.280 -2.787 36.624 1.00 94.88 148 PRO A CA 1
ATOM 1029 C C . PRO A 1 148 ? -14.633 -2.541 35.265 1.00 94.88 148 PRO A C 1
ATOM 1031 O O . PRO A 1 148 ? -14.402 -3.505 34.532 1.00 94.88 148 PRO A O 1
ATOM 1034 N N . ALA A 1 149 ? -14.307 -1.286 34.972 1.00 95.44 149 ALA A N 1
ATOM 1035 C CA . ALA A 1 149 ? -13.569 -0.939 33.766 1.00 95.44 149 ALA A CA 1
ATOM 1036 C C . ALA A 1 149 ? -12.163 -1.557 33.789 1.00 95.44 149 ALA A C 1
ATOM 1038 O O . ALA A 1 149 ? -11.480 -1.585 34.825 1.00 95.44 149 ALA A O 1
ATOM 1039 N N . THR A 1 150 ? -11.726 -2.071 32.646 1.00 95.06 150 THR A N 1
ATOM 1040 C CA . THR A 1 150 ? -10.419 -2.699 32.464 1.00 95.06 150 THR A CA 1
ATOM 1041 C C . THR A 1 150 ? -9.894 -2.456 31.059 1.00 95.06 150 THR A C 1
ATOM 1043 O O . THR A 1 150 ? -10.602 -2.716 30.098 1.00 95.06 150 THR A O 1
ATOM 1046 N N . CYS A 1 151 ? -8.608 -2.120 30.947 1.00 96.00 151 CYS A N 1
ATOM 1047 C CA . CYS A 1 151 ? -7.929 -2.041 29.656 1.00 96.00 151 CYS A CA 1
ATOM 1048 C C . CYS A 1 151 ? -8.159 -3.306 28.806 1.00 96.00 151 CYS A C 1
ATOM 1050 O O . CYS A 1 151 ? -7.831 -4.425 29.228 1.00 96.00 151 CYS A O 1
ATOM 1052 N N . GLY A 1 152 ? -8.696 -3.116 27.604 1.00 95.50 152 GLY A N 1
ATOM 1053 C CA . GLY A 1 152 ? -9.059 -4.160 26.651 1.00 95.50 152 GLY A CA 1
ATOM 1054 C C . GLY A 1 152 ? -10.551 -4.495 26.609 1.00 95.50 152 GLY A C 1
ATOM 1055 O O . GLY A 1 152 ? -10.931 -5.423 25.885 1.00 95.50 152 GLY A O 1
ATOM 1056 N N . ASP A 1 153 ? -11.405 -3.778 27.342 1.00 94.94 153 ASP A N 1
ATOM 1057 C CA . ASP A 1 153 ? -12.863 -3.944 27.290 1.00 94.94 153 ASP A CA 1
ATOM 1058 C C . ASP A 1 153 ? -13.539 -3.061 26.220 1.00 94.94 153 ASP A C 1
ATOM 1060 O O . ASP A 1 153 ? -14.705 -3.284 25.870 1.00 94.94 153 ASP A O 1
ATOM 1064 N N . GLY A 1 154 ? -12.777 -2.139 25.623 1.00 95.25 154 GLY A N 1
ATOM 1065 C CA . GLY A 1 154 ? -13.215 -1.260 24.541 1.00 95.25 154 GLY A CA 1
ATOM 1066 C C . GLY A 1 154 ? -13.976 -0.021 25.016 1.00 95.25 154 GLY A C 1
ATOM 1067 O O . GLY A 1 154 ? -14.684 0.601 24.214 1.00 95.25 154 GLY A O 1
ATOM 1068 N N . LYS A 1 155 ? -13.879 0.326 26.302 1.00 95.31 155 LYS A N 1
ATOM 1069 C CA . LYS A 1 155 ? -14.392 1.557 26.912 1.00 95.31 155 LYS A CA 1
ATOM 1070 C C . LYS A 1 155 ? -13.238 2.286 27.582 1.00 95.31 155 LYS A C 1
ATOM 1072 O O . LYS A 1 155 ? -12.400 1.656 28.189 1.00 95.31 155 LYS A O 1
ATOM 1077 N N . VAL A 1 156 ? -13.201 3.615 27.472 1.00 95.62 156 VAL A N 1
ATOM 1078 C CA . VAL A 1 156 ? -12.083 4.407 28.005 1.00 95.62 156 VAL A CA 1
ATOM 1079 C C . VAL A 1 156 ? -12.342 4.805 29.454 1.00 95.62 156 VAL A C 1
ATOM 1081 O O . VAL A 1 156 ? -13.096 5.739 29.704 1.00 95.62 156 VAL A O 1
ATOM 1084 N N . TRP A 1 157 ? -11.637 4.197 30.402 1.00 94.81 157 TRP A N 1
ATOM 1085 C CA . TRP A 1 157 ? -11.585 4.581 31.808 1.00 94.81 157 TRP A CA 1
ATOM 1086 C C . TRP A 1 157 ? -10.835 5.909 32.009 1.00 94.81 157 TRP A C 1
ATOM 1088 O O . TRP A 1 157 ? -9.616 5.970 32.237 1.00 94.81 157 TRP A O 1
ATOM 1098 N N . ALA A 1 158 ? -11.580 7.013 31.976 1.00 94.12 158 ALA A N 1
ATOM 1099 C CA . ALA A 1 158 ? -11.041 8.361 32.020 1.00 94.12 158 ALA A CA 1
ATOM 1100 C C . ALA A 1 158 ? -10.152 8.595 33.251 1.00 94.12 158 ALA A C 1
ATOM 1102 O O . ALA A 1 158 ? -10.534 8.406 34.409 1.00 94.12 158 ALA A O 1
ATOM 1103 N N . GLY A 1 159 ? -8.928 9.054 32.986 1.00 91.94 159 GLY A N 1
ATOM 1104 C CA . GLY A 1 159 ? -7.925 9.346 34.009 1.00 91.94 159 GLY A CA 1
ATOM 1105 C C . GLY A 1 159 ? -7.083 8.147 34.453 1.00 91.94 159 GLY A C 1
ATOM 1106 O O . GLY A 1 159 ? -6.078 8.374 35.130 1.00 91.94 159 GLY A O 1
ATOM 1107 N N . ASN A 1 160 ? -7.432 6.919 34.054 1.00 93.88 160 ASN A N 1
ATOM 1108 C CA . ASN A 1 160 ? -6.614 5.719 34.272 1.00 93.88 160 ASN A CA 1
ATOM 1109 C C . ASN A 1 160 ? -6.007 5.186 32.972 1.00 93.88 160 ASN A C 1
ATOM 1111 O O . ASN A 1 160 ? -4.894 4.665 33.007 1.00 93.88 160 ASN A O 1
ATOM 1115 N N . GLU A 1 161 ? -6.667 5.408 31.837 1.00 95.69 161 GLU A N 1
ATOM 1116 C CA . GLU A 1 161 ? -6.134 5.101 30.512 1.00 95.69 161 GLU A CA 1
ATOM 1117 C C . GLU A 1 161 ? -6.361 6.237 29.511 1.00 95.69 161 GLU A C 1
ATOM 1119 O O . GLU A 1 161 ? -7.165 7.149 29.737 1.00 95.69 161 GLU A O 1
ATOM 1124 N N . LEU A 1 162 ? -5.579 6.228 28.428 1.00 95.50 162 LEU A N 1
ATOM 1125 C CA . LEU A 1 162 ? -5.667 7.242 27.372 1.00 95.50 162 LEU A CA 1
ATOM 1126 C C . LEU A 1 162 ? -6.546 6.803 26.202 1.00 95.50 162 LEU A C 1
ATOM 1128 O O . LEU A 1 162 ? -7.082 7.663 25.501 1.00 95.50 162 LEU A O 1
ATOM 1132 N N . CYS A 1 163 ? -6.661 5.499 25.969 1.00 95.81 163 CYS A N 1
ATOM 1133 C CA . CYS A 1 163 ? -7.464 4.913 24.907 1.00 95.81 163 CYS A CA 1
ATOM 1134 C C . CYS A 1 163 ? -7.695 3.420 25.189 1.00 95.81 163 CYS A C 1
ATOM 1136 O O . CYS A 1 163 ? -6.930 2.831 25.947 1.00 95.81 163 CYS A O 1
ATOM 1138 N N . ASP A 1 164 ? -8.713 2.825 24.567 1.00 96.81 164 ASP A N 1
ATOM 1139 C CA . ASP A 1 164 ? -8.975 1.386 24.625 1.00 96.81 164 ASP A CA 1
ATOM 1140 C C . ASP A 1 164 ? -9.660 0.933 23.321 1.00 96.81 164 ASP A C 1
ATOM 1142 O O . ASP A 1 164 ? -10.825 1.249 23.070 1.00 96.81 164 ASP A O 1
ATOM 1146 N N . ASP A 1 165 ? -8.931 0.198 22.480 1.00 97.06 165 ASP A N 1
ATOM 1147 C CA . ASP A 1 165 ? -9.428 -0.422 21.244 1.00 97.06 165 ASP A CA 1
ATOM 1148 C C . ASP A 1 165 ? -9.897 -1.877 21.472 1.00 97.06 165 ASP A C 1
ATOM 1150 O O . ASP A 1 165 ? -10.078 -2.673 20.539 1.00 97.06 165 ASP A O 1
ATOM 1154 N N . GLY A 1 166 ? -10.100 -2.253 22.731 1.00 95.88 166 GLY A N 1
ATOM 1155 C CA . GLY A 1 166 ? -10.553 -3.554 23.179 1.00 95.88 166 GLY A CA 1
ATOM 1156 C C . GLY A 1 166 ? -9.546 -4.651 22.854 1.00 95.88 166 GLY A C 1
ATOM 1157 O O . GLY A 1 166 ? -8.361 -4.595 23.178 1.00 95.88 166 GLY A O 1
ATOM 1158 N N . VAL A 1 167 ? -10.019 -5.670 22.136 1.00 96.19 167 VAL A N 1
ATOM 1159 C CA . VAL A 1 167 ? -9.187 -6.805 21.700 1.00 96.19 167 VAL A CA 1
ATOM 1160 C C . VAL A 1 167 ? -8.082 -6.423 20.710 1.00 96.19 167 VAL A C 1
ATOM 1162 O O . VAL A 1 167 ? -7.243 -7.270 20.405 1.00 96.19 167 VAL A O 1
ATOM 1165 N N . LEU A 1 168 ? -8.111 -5.203 20.162 1.00 96.31 168 LEU A N 1
ATOM 1166 C CA . LEU A 1 168 ? -7.092 -4.699 19.242 1.00 96.31 168 LEU A CA 1
ATOM 1167 C C . LEU A 1 168 ? -5.941 -3.988 19.963 1.00 96.31 168 LEU A C 1
ATOM 1169 O O . LEU A 1 168 ? -4.972 -3.630 19.301 1.00 96.31 168 LEU A O 1
ATOM 1173 N N . ASN A 1 169 ? -5.989 -3.828 21.288 1.00 94.88 169 ASN A N 1
ATOM 1174 C CA . ASN A 1 169 ? -4.850 -3.305 22.041 1.00 94.88 169 ASN A CA 1
ATOM 1175 C C . ASN A 1 169 ? -3.597 -4.156 21.768 1.00 94.88 169 ASN A C 1
ATOM 1177 O O . ASN A 1 169 ? -3.667 -5.383 21.667 1.00 94.88 169 ASN A O 1
ATOM 1181 N N . GLY A 1 170 ? -2.468 -3.479 21.561 1.00 92.56 170 GLY A N 1
ATOM 1182 C CA . GLY A 1 170 ? -1.196 -4.062 21.133 1.00 92.56 170 GLY A CA 1
ATOM 1183 C C . GLY A 1 170 ? -1.063 -4.311 19.635 1.00 92.56 170 GLY A C 1
ATOM 1184 O O . GLY A 1 170 ? 0.050 -4.547 19.155 1.00 92.56 170 GLY A O 1
ATOM 1185 N N . ALA A 1 171 ? -2.158 -4.261 18.874 1.00 94.38 171 ALA A N 1
ATOM 1186 C CA . ALA A 1 171 ? -2.081 -4.328 17.425 1.00 94.38 171 ALA A CA 1
ATOM 1187 C C . ALA A 1 171 ? -1.515 -3.019 16.853 1.00 94.38 171 ALA A C 1
ATOM 1189 O O . ALA A 1 171 ? -1.612 -1.941 17.435 1.00 94.38 171 ALA A O 1
ATOM 1190 N N . TYR A 1 172 ? -0.894 -3.126 15.684 1.00 92.94 172 TYR A N 1
ATOM 1191 C CA . TYR A 1 172 ? -0.312 -1.975 15.007 1.00 92.94 172 TYR A CA 1
ATOM 1192 C C . TYR A 1 172 ? -1.408 -0.995 14.554 1.00 92.94 172 TYR A C 1
ATOM 1194 O O . TYR A 1 172 ? -2.390 -1.416 13.943 1.00 92.94 172 TYR A O 1
ATOM 1202 N N . GLY A 1 173 ? -1.238 0.295 14.852 1.00 92.69 173 GLY A N 1
ATOM 1203 C CA . GLY A 1 173 ? -2.238 1.343 14.626 1.00 92.69 173 GLY A CA 1
ATOM 1204 C C . GLY A 1 173 ? -3.304 1.459 15.722 1.00 92.69 173 GLY A C 1
ATOM 1205 O O . GLY A 1 173 ? -4.263 2.207 15.539 1.00 92.69 173 GLY A O 1
ATOM 1206 N N . HIS A 1 174 ? -3.146 0.737 16.833 1.00 94.69 174 HIS A N 1
ATOM 1207 C CA . HIS A 1 174 ? -4.085 0.705 17.955 1.00 94.69 174 HIS A CA 1
ATOM 1208 C C . HIS A 1 174 ? -3.423 1.134 19.266 1.00 94.69 174 HIS A C 1
ATOM 1210 O O . HIS A 1 174 ? -2.221 1.403 19.312 1.00 94.69 174 HIS A O 1
ATOM 1216 N N . CYS A 1 175 ? -4.200 1.215 20.343 1.00 96.31 175 CYS A N 1
ATOM 1217 C CA . CYS A 1 175 ? -3.683 1.431 21.696 1.00 96.31 175 CYS A CA 1
ATOM 1218 C C . CYS A 1 175 ? -2.585 0.435 22.076 1.00 96.31 175 CYS A C 1
ATOM 1220 O O . CYS A 1 175 ? -2.544 -0.697 21.593 1.00 96.31 175 CYS A O 1
ATOM 1222 N N . SER A 1 176 ? -1.697 0.839 22.981 1.00 95.06 176 SER A N 1
ATOM 1223 C CA . SER A 1 176 ? -0.737 -0.076 23.591 1.00 95.06 176 SER A CA 1
ATOM 1224 C C . SER A 1 176 ? -1.459 -1.186 24.363 1.00 95.06 176 SER A C 1
ATOM 1226 O O . SER A 1 176 ? -2.581 -1.005 24.831 1.00 95.06 176 SER A O 1
ATOM 1228 N N . ASP A 1 177 ? -0.789 -2.327 24.555 1.00 95.56 177 ASP A N 1
ATOM 1229 C CA . ASP A 1 177 ? -1.312 -3.460 25.344 1.00 95.56 177 ASP A CA 1
ATOM 1230 C C . ASP A 1 177 ? -1.749 -3.073 26.772 1.00 95.56 177 ASP A C 1
ATOM 1232 O O . ASP A 1 177 ? -2.505 -3.800 27.411 1.00 95.56 177 ASP A O 1
ATOM 1236 N N . ASP A 1 178 ? -1.223 -1.965 27.301 1.00 95.25 178 ASP A N 1
ATOM 1237 C CA . ASP A 1 178 ? -1.486 -1.466 28.651 1.00 95.25 178 ASP A CA 1
ATOM 1238 C C . ASP A 1 178 ? -2.370 -0.209 28.692 1.00 95.25 178 ASP A C 1
ATOM 1240 O O . ASP A 1 178 ? -2.491 0.398 29.757 1.00 95.25 178 ASP A O 1
ATOM 1244 N N . CYS A 1 179 ? -2.941 0.206 27.554 1.00 96.50 179 CYS A N 1
ATOM 1245 C CA . CYS A 1 179 ? -3.803 1.386 27.408 1.00 96.50 179 CYS A CA 1
ATOM 1246 C C . CYS A 1 179 ? -3.175 2.710 27.898 1.00 96.50 179 CYS A C 1
ATOM 1248 O O . CYS A 1 179 ? -3.840 3.746 28.025 1.00 96.50 179 CYS A O 1
ATOM 1250 N N . SER A 1 180 ? -1.861 2.710 28.155 1.00 95.06 180 SER A N 1
ATOM 1251 C CA . SER A 1 180 ? -1.125 3.882 28.625 1.00 95.06 180 SER A CA 1
ATOM 1252 C C . SER A 1 180 ? -0.988 4.956 27.548 1.00 95.06 180 SER A C 1
ATOM 1254 O O . SER A 1 180 ? -0.667 6.102 27.871 1.00 95.06 180 SER A O 1
ATOM 1256 N N . GLY A 1 181 ? -1.258 4.608 26.288 1.00 94.19 181 GLY A N 1
ATOM 1257 C CA . GLY A 1 181 ? -1.279 5.512 25.150 1.00 94.19 181 GLY A CA 1
ATOM 1258 C C . GLY A 1 181 ? -1.457 4.782 23.819 1.00 94.19 181 GLY A C 1
ATOM 1259 O O . GLY A 1 181 ? -1.776 3.593 23.793 1.00 94.19 181 GLY A O 1
ATOM 1260 N N . PRO A 1 182 ? -1.238 5.492 22.702 1.00 94.44 182 PRO A N 1
ATOM 1261 C CA . PRO A 1 182 ? -1.123 4.872 21.389 1.00 94.44 182 PRO A CA 1
ATOM 1262 C C . PRO A 1 182 ? 0.011 3.838 21.382 1.00 94.44 182 PRO A C 1
ATOM 1264 O O . PRO A 1 182 ? 1.084 4.081 21.941 1.00 94.44 182 PRO A O 1
ATOM 1267 N N . GLY A 1 183 ? -0.236 2.682 20.776 1.00 93.62 183 GLY A N 1
ATOM 1268 C CA . GLY A 1 183 ? 0.778 1.676 20.496 1.00 93.62 183 GLY A CA 1
ATOM 1269 C C . GLY A 1 183 ? 1.592 2.009 19.237 1.00 93.62 183 GLY A C 1
ATOM 1270 O O . GLY A 1 183 ? 1.452 3.099 18.684 1.00 93.62 183 GLY A O 1
ATOM 1271 N N . PRO A 1 184 ? 2.438 1.065 18.784 1.00 94.50 184 PRO A N 1
ATOM 1272 C CA . PRO A 1 184 ? 3.119 1.096 17.484 1.00 94.50 184 PRO A CA 1
ATOM 1273 C C . PRO A 1 184 ? 2.208 1.578 16.348 1.00 94.50 184 PRO A C 1
ATOM 1275 O O . PRO A 1 184 ? 1.191 0.929 16.088 1.00 94.50 184 PRO A O 1
ATOM 1278 N N . SER A 1 185 ? 2.531 2.685 15.675 1.00 94.25 185 SER A N 1
ATOM 1279 C CA . SER A 1 185 ? 1.677 3.225 14.608 1.00 94.25 185 SER A CA 1
ATOM 1280 C C . SER A 1 185 ? 2.430 4.108 13.619 1.00 94.25 185 SER A C 1
ATOM 1282 O O . SER A 1 185 ? 3.313 4.853 14.023 1.00 94.25 185 SER A O 1
ATOM 1284 N N . CYS A 1 186 ? 1.959 4.121 12.369 1.00 94.56 186 CYS A N 1
ATOM 1285 C CA . CYS A 1 186 ? 2.584 4.916 11.320 1.00 94.56 186 CYS A CA 1
ATOM 1286 C C . CYS A 1 186 ? 2.567 6.415 11.635 1.00 94.56 186 CYS A C 1
ATOM 1288 O O . CYS A 1 186 ? 1.521 6.982 11.971 1.00 94.56 186 CYS A O 1
ATOM 1290 N N . GLY A 1 187 ? 3.716 7.062 11.470 1.00 93.88 187 GLY A N 1
ATOM 1291 C CA . GLY A 1 187 ? 3.909 8.485 11.711 1.00 93.88 187 GLY A CA 1
ATOM 1292 C C . GLY A 1 187 ? 4.179 8.826 13.179 1.00 93.88 187 GLY A C 1
ATOM 1293 O O . GLY A 1 187 ? 4.071 9.998 13.558 1.00 93.88 187 GLY A O 1
ATOM 1294 N N . ASP A 1 188 ? 4.527 7.846 14.019 1.00 94.44 188 ASP A N 1
ATOM 1295 C CA . ASP A 1 188 ? 4.820 8.038 15.446 1.00 94.44 188 ASP A CA 1
ATOM 1296 C C . ASP A 1 188 ? 6.281 8.448 15.735 1.00 94.44 188 ASP A C 1
ATOM 1298 O O . ASP A 1 188 ? 6.657 8.641 16.897 1.00 94.44 188 ASP A O 1
ATOM 1302 N N . GLN A 1 189 ? 7.080 8.683 14.685 1.00 93.81 189 GLN A N 1
ATOM 1303 C CA . GLN A 1 189 ? 8.513 9.021 14.715 1.00 93.81 189 GLN A CA 1
ATOM 1304 C C . GLN A 1 189 ? 9.421 7.851 15.114 1.00 93.81 189 GLN A C 1
ATOM 1306 O O . GLN A 1 189 ? 10.618 8.055 15.365 1.00 93.81 189 GLN A O 1
ATOM 1311 N N . LEU A 1 190 ? 8.895 6.629 15.200 1.00 93.25 190 LEU A N 1
ATOM 1312 C CA . LEU A 1 190 ? 9.628 5.449 15.628 1.00 93.25 190 LEU A CA 1
ATOM 1313 C C . LEU A 1 190 ? 9.353 4.283 14.687 1.00 93.25 190 LEU A C 1
ATOM 1315 O O . LEU A 1 190 ? 8.377 3.582 14.867 1.00 93.25 190 LEU A O 1
ATOM 1319 N N . ARG A 1 191 ? 10.320 3.934 13.832 1.00 93.19 191 ARG A N 1
ATOM 1320 C CA . ARG A 1 191 ? 10.235 2.709 13.020 1.00 93.19 191 ARG A CA 1
ATOM 1321 C C . ARG A 1 191 ? 10.049 1.449 13.887 1.00 93.19 191 ARG A C 1
ATOM 1323 O O . ARG A 1 191 ? 11.029 0.943 14.456 1.00 93.19 191 ARG A O 1
ATOM 1330 N N . ASN A 1 192 ? 8.828 0.933 13.979 1.00 91.81 192 ASN A N 1
ATOM 1331 C CA . ASN A 1 192 ? 8.411 -0.142 14.874 1.00 91.81 192 ASN A CA 1
ATOM 1332 C C . ASN A 1 192 ? 7.291 -1.012 14.250 1.00 91.81 192 ASN A C 1
ATOM 1334 O O . ASN A 1 192 ? 6.783 -0.746 13.168 1.00 91.81 192 ASN A O 1
ATOM 1338 N N . GLY A 1 193 ? 6.956 -2.140 14.886 1.00 88.19 193 GLY A N 1
ATOM 1339 C CA . GLY A 1 193 ? 5.882 -3.011 14.391 1.00 88.19 193 GLY A CA 1
ATOM 1340 C C . GLY A 1 193 ? 6.104 -3.524 12.958 1.00 88.19 193 GLY A C 1
ATOM 1341 O O . GLY A 1 193 ? 7.088 -4.218 12.694 1.00 88.19 193 GLY A O 1
ATOM 1342 N N . ALA A 1 194 ? 5.152 -3.231 12.066 1.00 87.94 194 ALA A N 1
ATOM 1343 C CA . ALA A 1 194 ? 5.122 -3.696 10.675 1.00 87.94 194 ALA A CA 1
ATOM 1344 C C . ALA A 1 194 ? 5.748 -2.709 9.664 1.00 87.94 194 ALA A C 1
ATOM 1346 O O . ALA A 1 194 ? 5.657 -2.929 8.459 1.00 87.94 194 ALA A O 1
ATOM 1347 N N . GLU A 1 195 ? 6.372 -1.632 10.137 1.00 91.69 195 GLU A N 1
ATOM 1348 C CA . GLU A 1 195 ? 6.843 -0.519 9.310 1.00 91.69 195 GLU A CA 1
ATOM 1349 C C . GLU A 1 195 ? 8.132 -0.816 8.539 1.00 91.69 195 GLU A C 1
ATOM 1351 O O . GLU A 1 195 ? 9.126 -1.326 9.074 1.00 91.69 195 GLU A O 1
ATOM 1356 N N . GLU A 1 196 ? 8.175 -0.390 7.277 1.00 90.81 196 GLU A N 1
ATOM 1357 C CA . GLU A 1 196 ? 9.417 -0.337 6.510 1.00 90.81 196 GLU A CA 1
ATOM 1358 C C . GLU A 1 196 ? 10.176 0.976 6.741 1.00 90.81 196 GLU A C 1
ATOM 1360 O O . GLU A 1 196 ? 11.411 0.964 6.734 1.00 90.81 196 GLU A O 1
ATOM 1365 N N . CYS A 1 197 ? 9.462 2.074 6.987 1.00 91.75 197 CYS A N 1
ATOM 1366 C CA . CYS A 1 197 ? 9.967 3.405 7.329 1.00 91.75 197 CYS A CA 1
ATOM 1367 C C . CYS A 1 197 ? 9.010 4.115 8.295 1.00 91.75 197 CYS A C 1
ATOM 1369 O O . CYS A 1 197 ? 7.887 3.669 8.470 1.00 91.75 197 CYS A O 1
ATOM 1371 N N . ASP A 1 198 ? 9.459 5.223 8.880 1.00 94.25 198 ASP A N 1
ATOM 1372 C CA . ASP A 1 198 ? 8.609 6.194 9.573 1.00 94.25 198 ASP A CA 1
ATOM 1373 C C . ASP A 1 198 ? 9.285 7.569 9.452 1.00 94.25 198 ASP A C 1
ATOM 1375 O O . ASP A 1 198 ? 10.483 7.698 9.735 1.00 94.25 198 ASP A O 1
ATOM 1379 N N . ASP A 1 199 ? 8.553 8.579 8.985 1.00 93.44 199 ASP A N 1
ATOM 1380 C CA . ASP A 1 199 ? 9.026 9.964 8.862 1.00 93.44 199 ASP A CA 1
ATOM 1381 C C . ASP A 1 199 ? 8.260 10.948 9.767 1.00 93.44 199 ASP A C 1
ATOM 1383 O O . ASP A 1 199 ? 8.365 12.173 9.629 1.00 93.44 199 ASP A O 1
ATOM 1387 N N . GLY A 1 200 ? 7.525 10.415 10.745 1.00 94.00 200 GLY A N 1
ATOM 1388 C CA . GLY A 1 200 ? 6.802 11.174 11.752 1.00 94.00 200 GLY A CA 1
ATOM 1389 C C . GLY A 1 200 ? 5.518 11.834 11.263 1.00 94.00 200 GLY A C 1
ATOM 1390 O O . GLY A 1 200 ? 5.028 12.750 11.935 1.00 94.00 200 GLY A O 1
ATOM 1391 N N . ASN A 1 201 ? 5.000 11.450 10.094 1.00 94.12 201 ASN A N 1
ATOM 1392 C CA . ASN A 1 201 ? 3.738 11.963 9.584 1.00 94.12 201 ASN A CA 1
ATOM 1393 C C . ASN A 1 201 ? 2.969 10.915 8.741 1.00 94.12 201 ASN A C 1
ATOM 1395 O O . ASN A 1 201 ? 3.383 9.770 8.634 1.00 94.12 201 ASN A O 1
ATOM 1399 N N . LEU A 1 202 ? 1.787 11.291 8.233 1.00 93.31 202 LEU A N 1
ATOM 1400 C CA . LEU A 1 202 ? 0.893 10.427 7.437 1.00 93.31 202 LEU A CA 1
ATOM 1401 C C . LEU A 1 202 ? 0.607 11.017 6.045 1.00 93.31 202 LEU A C 1
ATOM 1403 O O . LEU A 1 202 ? -0.468 10.808 5.473 1.00 93.31 202 LEU A O 1
ATOM 1407 N N . PHE A 1 203 ? 1.506 11.848 5.532 1.00 92.12 203 PHE A N 1
ATOM 1408 C CA . PHE A 1 203 ? 1.444 12.353 4.170 1.00 92.12 203 PHE A CA 1
ATOM 1409 C C . PHE A 1 203 ? 2.113 11.341 3.238 1.00 92.12 203 PHE A C 1
ATOM 1411 O O . PHE A 1 203 ? 3.088 10.701 3.595 1.00 92.12 203 PHE A O 1
ATOM 1418 N N . ASP A 1 204 ? 1.531 11.158 2.054 1.00 90.81 204 ASP A N 1
ATOM 1419 C CA . ASP A 1 204 ? 2.192 10.414 0.983 1.00 90.81 204 ASP A CA 1
ATOM 1420 C C . ASP A 1 204 ? 3.155 11.334 0.217 1.00 90.81 204 ASP A C 1
ATOM 1422 O O . ASP A 1 204 ? 3.092 12.564 0.333 1.00 90.81 204 ASP A O 1
ATOM 1426 N N . ASP A 1 205 ? 3.976 10.724 -0.640 1.00 90.69 205 ASP A N 1
ATOM 1427 C CA . ASP A 1 205 ? 4.886 11.386 -1.582 1.00 90.69 205 ASP A CA 1
ATOM 1428 C C . ASP A 1 205 ? 6.062 12.160 -0.957 1.00 90.69 205 ASP A C 1
ATOM 1430 O O . ASP A 1 205 ? 6.677 13.001 -1.624 1.00 90.69 205 ASP A O 1
ATOM 1434 N N . ASP A 1 206 ? 6.428 11.870 0.291 1.00 89.50 206 ASP A N 1
ATOM 1435 C CA . ASP A 1 206 ? 7.597 12.443 0.960 1.00 89.50 206 ASP A CA 1
ATOM 1436 C C . ASP A 1 206 ? 8.715 11.412 1.233 1.00 89.50 206 ASP A C 1
ATOM 1438 O O . ASP A 1 206 ? 9.351 10.908 0.291 1.00 89.50 206 ASP A O 1
ATOM 1442 N N . ASP A 1 207 ? 9.063 11.161 2.493 1.00 89.50 207 ASP A N 1
ATOM 1443 C CA . ASP A 1 207 ? 10.154 10.256 2.858 1.00 89.50 207 ASP A CA 1
ATOM 1444 C C . ASP A 1 207 ? 9.628 8.840 3.128 1.00 89.50 207 ASP A C 1
ATOM 1446 O O . ASP A 1 207 ? 10.325 7.862 2.825 1.00 89.50 207 ASP A O 1
ATOM 1450 N N . CYS A 1 208 ? 8.386 8.727 3.593 1.00 92.69 208 CYS A N 1
ATOM 1451 C CA . CYS A 1 208 ? 7.660 7.490 3.829 1.00 92.69 208 CYS A CA 1
ATOM 1452 C 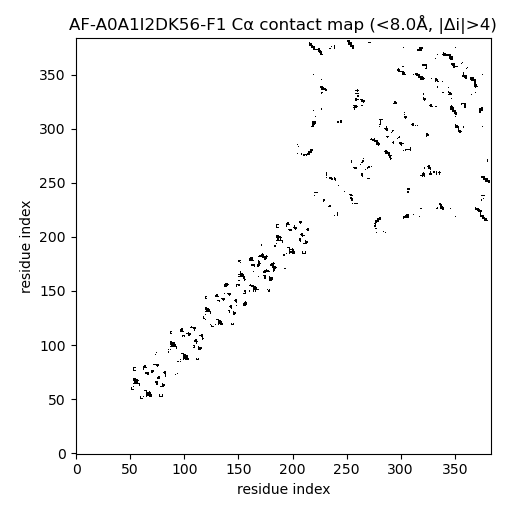C . CYS A 1 208 ? 6.279 7.545 3.141 1.00 92.69 208 CYS A C 1
ATOM 1454 O O . CYS A 1 208 ? 5.962 8.512 2.458 1.00 92.69 208 CYS A O 1
ATOM 1456 N N . SER A 1 209 ? 5.495 6.468 3.169 1.00 94.00 209 SER A N 1
ATOM 1457 C CA . SER A 1 209 ? 4.075 6.522 2.771 1.00 94.00 209 SER A CA 1
ATOM 1458 C C . SER A 1 209 ? 3.192 6.615 4.013 1.00 94.00 209 SER A C 1
ATOM 1460 O O . SER A 1 209 ? 3.624 6.211 5.090 1.00 94.00 209 SER A O 1
ATOM 1462 N N . ASN A 1 210 ? 1.912 6.947 3.864 1.00 91.75 210 ASN A N 1
ATOM 1463 C CA . ASN A 1 210 ? 0.941 6.913 4.967 1.00 91.75 210 ASN A CA 1
ATOM 1464 C C . ASN A 1 210 ? 0.631 5.502 5.515 1.00 91.75 210 ASN A C 1
ATOM 1466 O O . ASN A 1 210 ? 0.047 5.373 6.587 1.00 91.75 210 ASN A O 1
ATOM 1470 N N . GLU A 1 211 ? 1.033 4.447 4.800 1.00 91.69 211 GLU A N 1
ATOM 1471 C CA . GLU A 1 211 ? 1.035 3.052 5.274 1.00 91.69 211 GLU A CA 1
ATOM 1472 C C . GLU A 1 211 ? 2.412 2.603 5.809 1.00 91.69 211 GLU A C 1
ATOM 1474 O O . GLU A 1 211 ? 2.633 1.422 6.067 1.00 91.69 211 GLU A O 1
ATOM 1479 N N . CYS A 1 212 ? 3.356 3.535 5.964 1.00 93.38 212 CYS A N 1
ATOM 1480 C CA . CYS A 1 212 ? 4.727 3.308 6.419 1.00 93.38 212 CYS A CA 1
ATOM 1481 C C . CYS A 1 212 ? 5.546 2.298 5.595 1.00 93.38 212 CYS A C 1
ATOM 1483 O O . CYS A 1 212 ? 6.431 1.589 6.091 1.00 93.38 212 CYS A O 1
ATOM 1485 N N . LEU A 1 213 ? 5.269 2.257 4.292 1.00 92.88 213 LEU A N 1
ATOM 1486 C CA . LEU A 1 213 ? 6.028 1.522 3.293 1.00 92.88 213 LEU A CA 1
ATOM 1487 C C . LEU A 1 213 ? 7.117 2.417 2.709 1.00 92.88 213 LEU A C 1
ATOM 1489 O O . LEU A 1 213 ? 6.866 3.546 2.284 1.00 92.88 213 LEU A O 1
ATOM 1493 N N . ALA A 1 214 ? 8.341 1.897 2.633 1.00 92.25 214 ALA A N 1
ATOM 1494 C CA . ALA A 1 214 ? 9.446 2.664 2.091 1.00 92.25 214 ALA A CA 1
ATOM 1495 C C . ALA A 1 214 ? 9.253 2.830 0.577 1.00 92.25 214 ALA A C 1
ATOM 1497 O O . ALA A 1 214 ? 8.952 1.845 -0.114 1.00 92.25 214 ALA A O 1
ATOM 1498 N N . PRO A 1 215 ? 9.452 4.037 0.024 1.00 93.88 215 PRO A N 1
ATOM 1499 C CA . PRO A 1 215 ? 9.319 4.251 -1.407 1.00 93.88 215 PRO A CA 1
ATOM 1500 C C . PRO A 1 215 ? 10.329 3.413 -2.188 1.00 93.88 215 PRO A C 1
ATOM 1502 O O . PRO A 1 215 ? 11.461 3.197 -1.748 1.00 93.88 215 PRO A O 1
ATOM 1505 N N . ARG A 1 216 ? 9.935 2.956 -3.377 1.00 94.38 216 ARG A N 1
ATOM 1506 C CA . ARG A 1 216 ? 10.827 2.221 -4.282 1.00 94.38 216 ARG A CA 1
ATOM 1507 C C . ARG A 1 216 ? 11.426 3.171 -5.307 1.00 94.38 216 ARG A C 1
ATOM 1509 O O . ARG A 1 216 ? 10.709 3.820 -6.067 1.00 94.38 216 ARG A O 1
ATOM 1516 N N . ILE A 1 217 ? 12.750 3.241 -5.354 1.00 95.62 217 ILE A N 1
ATOM 1517 C CA . ILE A 1 217 ? 13.461 4.055 -6.338 1.00 95.62 217 ILE A CA 1
ATOM 1518 C C . ILE A 1 217 ? 13.390 3.393 -7.717 1.00 95.62 217 ILE A C 1
ATOM 1520 O O . ILE A 1 217 ? 13.590 2.183 -7.855 1.00 95.62 217 ILE A O 1
ATOM 1524 N N . VAL A 1 218 ? 13.142 4.200 -8.748 1.00 97.56 218 VAL A N 1
ATOM 1525 C CA . VAL A 1 218 ? 13.135 3.769 -10.148 1.00 97.56 218 VAL A CA 1
ATOM 1526 C C . VAL A 1 218 ? 13.951 4.721 -11.017 1.00 97.56 218 VAL A C 1
ATOM 1528 O O . VAL A 1 218 ? 13.901 5.940 -10.847 1.00 97.56 218 VAL A O 1
ATOM 1531 N N . PHE A 1 219 ? 14.711 4.173 -11.959 1.00 97.94 219 PHE A N 1
ATOM 1532 C CA . PHE A 1 219 ? 15.489 4.951 -12.929 1.00 97.94 219 PHE A CA 1
ATOM 1533 C C . PHE A 1 219 ? 15.730 4.148 -14.212 1.00 97.94 219 PHE A C 1
ATOM 1535 O O . PHE A 1 219 ? 15.485 2.940 -14.260 1.00 97.94 219 PHE A O 1
ATOM 1542 N N . ALA A 1 220 ? 16.218 4.815 -15.257 1.00 98.19 220 ALA A N 1
ATOM 1543 C CA . ALA A 1 220 ? 16.727 4.164 -16.459 1.00 98.19 220 ALA A CA 1
ATOM 1544 C C . ALA A 1 220 ? 18.257 4.291 -16.501 1.00 98.19 220 ALA A C 1
ATOM 1546 O O . ALA A 1 220 ? 18.771 5.391 -16.370 1.00 98.19 220 ALA A O 1
ATOM 1547 N N . THR A 1 221 ? 18.994 3.190 -16.652 1.00 98.38 221 THR A N 1
ATOM 1548 C CA . THR A 1 221 ? 20.465 3.168 -16.503 1.00 98.38 221 THR A CA 1
ATOM 1549 C C . THR A 1 221 ? 21.167 4.219 -17.362 1.00 98.38 221 THR A C 1
ATOM 1551 O O . THR A 1 221 ? 20.839 4.343 -18.536 1.00 98.38 221 THR A O 1
ATOM 1554 N N . ALA A 1 222 ? 22.202 4.901 -16.865 1.00 97.31 222 ALA A N 1
ATOM 1555 C CA . ALA A 1 222 ? 23.032 5.778 -17.702 1.00 97.31 222 ALA A CA 1
ATOM 1556 C C . ALA A 1 222 ? 23.762 4.980 -18.799 1.00 97.31 222 ALA A C 1
ATOM 1558 O O . ALA A 1 222 ? 23.878 5.402 -19.953 1.00 97.31 222 ALA A O 1
ATOM 1559 N N . ALA A 1 223 ? 24.249 3.792 -18.432 1.00 97.44 223 ALA A N 1
ATOM 1560 C CA . ALA A 1 223 ? 24.866 2.850 -19.353 1.00 97.44 223 ALA A CA 1
ATOM 1561 C C . ALA A 1 223 ? 23.835 2.214 -20.301 1.00 97.44 223 ALA A C 1
ATOM 1563 O O . ALA A 1 223 ? 22.650 2.088 -19.987 1.00 97.44 223 ALA A O 1
ATOM 1564 N N . THR A 1 224 ? 24.320 1.777 -21.463 1.00 98.19 224 THR A N 1
ATOM 1565 C CA . THR A 1 224 ? 23.530 1.069 -22.474 1.00 98.19 224 THR A CA 1
ATOM 1566 C C . THR A 1 224 ? 24.113 -0.313 -22.748 1.00 98.19 224 THR A C 1
ATOM 1568 O O . THR A 1 224 ? 25.323 -0.531 -22.644 1.00 98.19 224 THR A O 1
ATOM 1571 N N . TYR A 1 225 ? 23.246 -1.258 -23.102 1.00 98.38 225 TYR A N 1
ATOM 1572 C CA . TYR A 1 225 ? 23.576 -2.673 -23.219 1.00 98.38 225 TYR A CA 1
ATOM 1573 C C . TYR A 1 225 ? 22.933 -3.294 -24.458 1.00 98.38 225 TYR A C 1
ATOM 1575 O O . TYR A 1 225 ? 21.818 -2.938 -24.847 1.00 98.38 225 TYR A O 1
ATOM 1583 N N . SER A 1 226 ? 23.632 -4.256 -25.060 1.00 98.25 226 SER A N 1
ATOM 1584 C CA . SER A 1 226 ? 23.045 -5.147 -26.063 1.00 98.25 226 SER A CA 1
ATOM 1585 C C . SER A 1 226 ? 22.004 -6.072 -25.435 1.00 98.25 226 SER A C 1
ATOM 1587 O O . SER A 1 226 ? 21.982 -6.234 -24.218 1.00 98.25 226 SER A O 1
ATOM 1589 N N . GLY A 1 227 ? 21.218 -6.760 -26.260 1.00 97.69 227 GLY A N 1
ATOM 1590 C CA . GLY A 1 227 ? 20.257 -7.770 -25.815 1.00 97.69 227 GLY A CA 1
ATOM 1591 C C . GLY A 1 227 ? 20.876 -8.969 -25.085 1.00 97.69 227 GLY A C 1
ATOM 1592 O O . GLY A 1 227 ? 20.152 -9.697 -24.420 1.00 97.69 227 GLY A O 1
ATOM 1593 N N . ASP A 1 228 ? 22.197 -9.174 -25.153 1.00 98.12 228 ASP A N 1
ATOM 1594 C CA . ASP A 1 228 ? 22.912 -10.138 -24.307 1.00 98.12 228 ASP A CA 1
ATOM 1595 C C . ASP A 1 228 ? 23.190 -9.538 -22.920 1.00 98.12 228 ASP A C 1
ATOM 1597 O 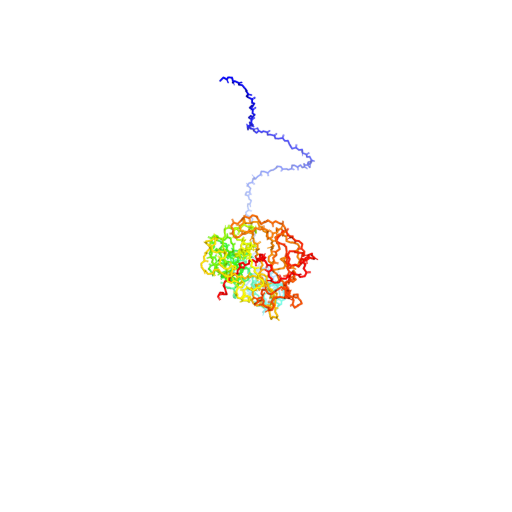O . ASP A 1 228 ? 24.236 -8.932 -22.663 1.00 98.12 228 ASP A O 1
ATOM 1601 N N . LEU A 1 229 ? 22.203 -9.658 -22.036 1.00 98.44 229 LEU A N 1
ATOM 1602 C CA . LEU A 1 229 ? 22.256 -9.164 -20.663 1.00 98.44 229 LEU A CA 1
ATOM 1603 C C . LEU A 1 229 ? 22.745 -10.231 -19.679 1.00 98.44 229 LEU A C 1
ATOM 1605 O O . LEU A 1 229 ? 23.080 -9.887 -18.548 1.00 98.44 229 LEU A O 1
ATOM 1609 N N . GLY A 1 230 ? 22.826 -11.494 -20.112 1.00 97.88 230 GLY A N 1
ATOM 1610 C CA . GLY A 1 230 ? 23.056 -12.649 -19.245 1.00 97.88 230 GLY A CA 1
ATOM 1611 C C . GLY A 1 230 ? 21.766 -13.198 -18.626 1.00 97.88 230 GLY A C 1
ATOM 1612 O O . GLY A 1 230 ? 21.806 -13.726 -17.517 1.00 97.88 230 GLY A O 1
ATOM 1613 N N . GLY A 1 231 ? 20.630 -13.061 -19.317 1.00 97.81 231 GLY A N 1
ATOM 1614 C CA . GLY A 1 231 ? 19.309 -13.408 -18.788 1.00 97.81 231 GLY A CA 1
ATOM 1615 C C . GLY A 1 231 ? 18.718 -12.332 -17.875 1.00 97.81 231 GLY A C 1
ATOM 1616 O O . GLY A 1 231 ? 19.279 -11.244 -17.735 1.00 97.81 231 GLY A O 1
ATOM 1617 N N . LEU A 1 232 ? 17.580 -12.643 -17.243 1.00 96.69 232 LEU A N 1
ATOM 1618 C CA . LEU A 1 232 ? 16.936 -11.736 -16.283 1.00 96.69 232 LEU A CA 1
ATOM 1619 C C . LEU A 1 232 ? 17.842 -11.451 -15.075 1.00 96.69 232 LEU A C 1
ATOM 1621 O O . LEU A 1 232 ? 18.015 -10.292 -14.721 1.00 96.69 232 LEU A O 1
ATOM 1625 N N . ASP A 1 233 ? 18.507 -12.470 -14.524 1.00 95.94 233 ASP A N 1
ATOM 1626 C CA . ASP A 1 233 ? 19.452 -12.304 -13.407 1.00 95.94 233 ASP A CA 1
ATOM 1627 C C . ASP A 1 233 ? 20.632 -11.390 -13.778 1.00 95.94 233 ASP A C 1
ATOM 1629 O O . ASP A 1 233 ? 21.092 -10.577 -12.976 1.00 95.94 233 ASP A O 1
ATOM 1633 N N . GLY A 1 234 ? 21.126 -11.501 -15.015 1.00 98.00 234 GLY A N 1
ATOM 1634 C CA . GLY A 1 234 ? 22.186 -10.634 -15.523 1.00 98.00 234 GLY A CA 1
ATOM 1635 C C . GLY A 1 234 ? 21.728 -9.185 -15.712 1.00 98.00 234 GLY A C 1
ATOM 1636 O O . GLY A 1 234 ? 22.497 -8.258 -15.448 1.00 98.00 234 GLY A O 1
ATOM 1637 N N . ALA A 1 235 ? 20.472 -8.970 -16.112 1.00 98.12 235 ALA A N 1
ATOM 1638 C CA . ALA A 1 235 ? 19.866 -7.642 -16.167 1.00 98.12 235 ALA A CA 1
ATOM 1639 C C . ALA A 1 235 ? 19.690 -7.036 -14.761 1.00 98.12 235 ALA A C 1
ATOM 1641 O O . ALA A 1 235 ? 20.046 -5.878 -14.545 1.00 98.12 235 ALA A O 1
ATOM 1642 N N . ASP A 1 236 ? 19.235 -7.832 -13.792 1.00 96.88 236 ASP A N 1
ATOM 1643 C CA . ASP A 1 236 ? 19.083 -7.433 -12.387 1.00 96.88 236 ASP A CA 1
ATOM 1644 C C . ASP A 1 236 ? 20.442 -7.055 -11.770 1.00 96.88 236 ASP A C 1
ATOM 1646 O O . ASP A 1 236 ? 20.574 -6.012 -11.128 1.00 96.88 236 ASP A O 1
ATOM 1650 N N . ALA A 1 237 ? 21.500 -7.819 -12.065 1.00 96.50 237 ALA A N 1
ATOM 1651 C CA . ALA A 1 237 ? 22.864 -7.503 -11.638 1.00 96.50 237 ALA A CA 1
ATOM 1652 C C . ALA A 1 237 ? 23.389 -6.176 -12.217 1.00 96.50 237 ALA A C 1
ATOM 1654 O O . ALA A 1 237 ? 24.098 -5.446 -11.524 1.00 96.50 237 ALA A O 1
ATOM 1655 N N . LYS A 1 238 ? 23.031 -5.832 -13.462 1.00 97.81 238 LYS A N 1
ATOM 1656 C CA . LYS A 1 238 ? 23.369 -4.528 -14.065 1.00 97.81 238 LYS A CA 1
ATOM 1657 C C . LYS A 1 238 ? 22.630 -3.382 -13.381 1.00 97.81 238 LYS A C 1
ATOM 1659 O O . LYS A 1 238 ? 23.221 -2.327 -13.168 1.00 97.81 238 LYS A O 1
ATOM 1664 N N . CYS A 1 239 ? 21.369 -3.594 -13.007 1.00 97.56 239 CYS A N 1
ATOM 1665 C CA . CYS A 1 239 ? 20.618 -2.623 -12.218 1.00 97.56 239 CYS A CA 1
ATOM 1666 C C . CYS A 1 239 ? 21.237 -2.403 -10.838 1.00 97.56 239 CYS A C 1
ATOM 1668 O O . CYS A 1 239 ? 21.420 -1.257 -10.432 1.00 97.56 239 CYS A O 1
ATOM 1670 N N . LEU A 1 240 ? 21.630 -3.481 -10.157 1.00 94.69 240 LEU A N 1
ATOM 1671 C CA . LEU A 1 240 ? 22.352 -3.401 -8.890 1.00 94.69 240 LEU A CA 1
ATOM 1672 C C . LEU A 1 240 ? 23.688 -2.655 -9.041 1.00 94.69 240 LEU A C 1
ATOM 1674 O O . LEU A 1 240 ? 24.019 -1.834 -8.192 1.00 94.69 240 LEU A O 1
ATOM 1678 N N . GLU A 1 241 ? 24.451 -2.918 -10.107 1.00 95.06 241 GLU A N 1
ATOM 1679 C CA . GLU A 1 241 ? 25.710 -2.217 -10.398 1.00 95.06 241 GLU A CA 1
ATOM 1680 C C . GLU A 1 241 ? 25.487 -0.711 -10.594 1.00 95.06 241 GLU A C 1
ATOM 1682 O O . GLU A 1 241 ? 26.176 0.088 -9.963 1.00 95.06 241 GLU A O 1
ATOM 1687 N N . ALA A 1 242 ? 24.497 -0.316 -11.401 1.00 95.62 242 ALA A N 1
ATOM 1688 C CA . ALA A 1 242 ? 24.150 1.091 -11.605 1.00 95.62 242 ALA A CA 1
ATOM 1689 C C . ALA A 1 242 ? 23.712 1.765 -10.292 1.00 95.62 242 ALA A C 1
ATOM 1691 O O . ALA A 1 242 ? 24.186 2.846 -9.943 1.00 95.62 242 ALA A O 1
ATOM 1692 N N . ALA A 1 243 ? 22.881 1.086 -9.499 1.00 94.81 243 ALA A N 1
ATOM 1693 C CA . ALA A 1 243 ? 22.376 1.603 -8.231 1.00 94.81 243 ALA A CA 1
ATOM 1694 C C . ALA A 1 243 ? 23.465 1.862 -7.174 1.00 94.81 243 ALA A C 1
ATOM 1696 O O . ALA A 1 243 ? 23.215 2.588 -6.211 1.00 94.81 243 ALA A O 1
ATOM 1697 N N . GLN A 1 244 ? 24.691 1.351 -7.345 1.00 91.88 244 GLN A N 1
ATOM 1698 C CA . GLN A 1 244 ? 25.815 1.678 -6.456 1.00 91.88 244 GLN A CA 1
ATOM 1699 C C . GLN A 1 244 ? 26.110 3.186 -6.411 1.00 91.88 244 GLN A C 1
ATOM 1701 O O . GLN A 1 244 ? 26.618 3.674 -5.400 1.00 91.88 244 GLN A O 1
ATOM 1706 N N . ALA A 1 245 ? 25.753 3.939 -7.460 1.00 89.62 245 ALA A N 1
ATOM 1707 C CA . ALA A 1 245 ? 25.870 5.397 -7.487 1.00 89.62 245 ALA A CA 1
ATOM 1708 C C . ALA A 1 245 ? 24.996 6.102 -6.429 1.00 89.62 245 ALA A C 1
ATOM 1710 O O . ALA A 1 245 ? 25.327 7.212 -6.013 1.00 89.62 245 ALA A O 1
ATOM 1711 N N . LEU A 1 246 ? 23.926 5.449 -5.960 1.00 88.38 246 LEU A N 1
ATOM 1712 C CA . LEU A 1 246 ? 22.980 5.991 -4.980 1.00 88.38 246 LEU A CA 1
ATOM 1713 C C . LEU A 1 246 ? 23.462 5.866 -3.528 1.00 88.38 246 LEU A C 1
ATOM 1715 O O . LEU A 1 246 ? 22.857 6.456 -2.637 1.00 88.38 246 LEU A O 1
ATOM 1719 N N . ALA A 1 247 ? 24.534 5.104 -3.275 1.00 86.62 247 ALA A N 1
ATOM 1720 C CA . ALA A 1 247 ? 25.075 4.856 -1.933 1.00 86.62 247 ALA A CA 1
ATOM 1721 C C . ALA A 1 247 ? 24.025 4.359 -0.909 1.00 86.62 247 ALA A C 1
ATOM 1723 O O . ALA A 1 247 ? 24.082 4.705 0.272 1.00 86.62 247 ALA A O 1
ATOM 1724 N N . LEU A 1 248 ? 23.072 3.545 -1.373 1.00 83.62 248 LEU A N 1
ATOM 1725 C CA . LEU A 1 248 ? 22.023 2.941 -0.549 1.00 83.62 248 LEU A CA 1
ATOM 1726 C C . LEU A 1 248 ? 22.566 1.811 0.350 1.00 83.62 248 LEU A C 1
ATOM 1728 O O . LEU A 1 248 ? 23.662 1.294 0.100 1.00 83.62 248 LEU A O 1
ATOM 1732 N N . PRO A 1 249 ? 21.808 1.402 1.387 1.00 78.31 249 PRO A N 1
ATOM 1733 C CA . PRO A 1 249 ? 22.113 0.220 2.189 1.00 78.31 249 PRO A CA 1
ATOM 1734 C C . PRO A 1 249 ? 22.334 -1.055 1.343 1.00 78.31 249 PRO A C 1
ATOM 1736 O O . PRO A 1 249 ? 21.765 -1.190 0.258 1.00 78.31 249 PRO A O 1
ATOM 1739 N N . PRO A 1 250 ? 23.182 -1.996 1.805 1.00 69.25 250 PRO A N 1
ATOM 1740 C CA . PRO A 1 250 ? 23.623 -3.148 1.009 1.00 69.25 250 PRO A CA 1
ATOM 1741 C C . PRO A 1 250 ? 22.565 -4.249 0.824 1.00 69.25 250 PRO A C 1
ATOM 1743 O O . PRO A 1 250 ? 22.796 -5.182 0.061 1.00 69.25 250 PRO A O 1
ATOM 1746 N N . ASP A 1 251 ? 21.448 -4.173 1.540 1.00 75.44 251 ASP A N 1
ATOM 1747 C CA . ASP A 1 251 ? 20.324 -5.116 1.559 1.00 75.44 251 ASP A CA 1
ATOM 1748 C C . ASP A 1 251 ? 19.227 -4.785 0.536 1.00 75.44 251 ASP A C 1
ATOM 1750 O O . ASP A 1 251 ? 18.189 -5.442 0.487 1.00 75.44 251 ASP A O 1
ATOM 1754 N N . VAL A 1 252 ? 19.462 -3.779 -0.306 1.00 83.31 252 VAL A N 1
ATOM 1755 C CA . VAL A 1 252 ? 18.529 -3.383 -1.355 1.00 83.31 252 VAL A CA 1
ATOM 1756 C C . VAL A 1 252 ? 18.706 -4.263 -2.591 1.00 83.31 252 VAL A C 1
ATOM 1758 O O . VAL A 1 252 ? 19.777 -4.303 -3.202 1.00 83.31 252 VAL A O 1
ATOM 1761 N N . GLU A 1 253 ? 17.626 -4.923 -2.998 1.00 90.00 253 GLU A N 1
ATOM 1762 C CA . GLU A 1 253 ? 17.576 -5.695 -4.234 1.00 90.00 253 GLU A CA 1
ATOM 1763 C C . GLU A 1 253 ? 17.075 -4.833 -5.398 1.00 90.00 253 GLU A C 1
ATOM 1765 O O . GLU A 1 253 ? 16.393 -3.823 -5.218 1.00 90.00 253 GLU A O 1
ATOM 1770 N N . TRP A 1 254 ? 17.421 -5.236 -6.618 1.00 94.44 254 TRP A N 1
ATOM 1771 C CA . TRP A 1 254 ? 17.047 -4.526 -7.835 1.00 94.44 254 TRP A CA 1
ATOM 1772 C C . TRP A 1 254 ? 16.571 -5.511 -8.882 1.00 94.44 254 TRP A C 1
ATOM 1774 O O . TRP A 1 254 ? 17.201 -6.547 -9.087 1.00 94.44 254 TRP A O 1
ATOM 1784 N N . SER A 1 255 ? 15.504 -5.152 -9.590 1.00 95.75 255 SER A N 1
ATOM 1785 C CA . SER A 1 255 ? 15.090 -5.887 -10.778 1.00 95.75 255 SER A CA 1
ATOM 1786 C C . SER A 1 255 ? 14.920 -4.981 -11.982 1.00 95.75 255 SER A C 1
ATOM 1788 O O . SER A 1 255 ? 14.402 -3.865 -11.900 1.00 95.75 255 SER A O 1
ATOM 1790 N N . ALA A 1 256 ? 15.350 -5.492 -13.130 1.00 97.62 256 ALA A N 1
ATOM 1791 C CA . ALA A 1 256 ? 15.100 -4.890 -14.418 1.00 97.62 256 ALA A CA 1
ATOM 1792 C C . ALA A 1 256 ? 13.635 -5.117 -14.818 1.00 97.62 256 ALA A C 1
ATOM 1794 O O . ALA A 1 256 ? 13.141 -6.252 -14.768 1.00 97.62 256 ALA A O 1
ATOM 1795 N N . TRP A 1 257 ? 12.943 -4.069 -15.268 1.00 97.69 257 TRP A N 1
ATOM 1796 C CA . TRP A 1 257 ? 11.613 -4.215 -15.866 1.00 97.69 257 TRP A CA 1
ATOM 1797 C C . TRP A 1 257 ? 11.736 -4.886 -17.237 1.00 97.69 257 TRP A C 1
ATOM 1799 O O . TRP A 1 257 ? 11.929 -4.239 -18.267 1.00 97.69 257 TRP A O 1
ATOM 1809 N N . LEU A 1 258 ? 11.691 -6.213 -17.227 1.00 97.25 258 LEU A N 1
ATOM 1810 C CA . LEU A 1 258 ? 12.059 -7.035 -18.367 1.00 97.25 258 LEU A CA 1
ATOM 1811 C C . LEU A 1 258 ? 11.312 -8.367 -18.320 1.00 97.25 258 LEU A C 1
ATOM 1813 O O . LEU A 1 258 ? 11.190 -8.952 -17.245 1.00 97.25 258 LEU A O 1
ATOM 1817 N N . SER A 1 259 ? 10.852 -8.866 -19.464 1.00 97.75 259 SER A N 1
ATOM 1818 C CA . SER A 1 259 ? 10.235 -10.195 -19.567 1.00 97.75 259 SER A CA 1
ATOM 1819 C C . SER A 1 259 ? 11.018 -11.096 -20.506 1.00 97.75 259 SER A C 1
ATOM 1821 O O . SER A 1 259 ? 11.536 -10.635 -21.524 1.00 97.75 259 SER A O 1
ATOM 1823 N N . ASP A 1 260 ? 11.055 -12.390 -20.217 1.00 96.25 260 ASP A N 1
ATOM 1824 C CA . ASP A 1 260 ? 11.631 -13.408 -21.093 1.00 96.25 260 ASP A CA 1
ATOM 1825 C C . ASP A 1 260 ? 10.609 -14.508 -21.443 1.00 96.25 260 ASP A C 1
ATOM 1827 O O . ASP A 1 260 ? 9.395 -14.319 -21.319 1.00 96.25 260 ASP A O 1
ATOM 1831 N N . ALA A 1 261 ? 11.083 -15.659 -21.928 1.00 94.62 261 ALA A N 1
ATOM 1832 C CA . ALA A 1 261 ? 10.220 -16.789 -22.277 1.00 94.62 261 ALA A CA 1
ATOM 1833 C C . ALA A 1 261 ? 9.471 -17.415 -21.080 1.00 94.62 261 ALA A C 1
ATOM 1835 O O . ALA A 1 261 ? 8.512 -18.164 -21.288 1.00 94.62 261 ALA A O 1
ATOM 1836 N N . THR A 1 262 ? 9.926 -17.173 -19.850 1.00 92.00 262 THR A N 1
ATOM 1837 C CA . THR A 1 262 ? 9.530 -17.907 -18.641 1.00 92.00 262 THR A CA 1
ATOM 1838 C C . THR A 1 262 ? 9.016 -17.029 -17.508 1.00 92.00 262 THR A C 1
ATOM 1840 O O . THR A 1 262 ? 8.200 -17.508 -16.724 1.00 92.00 262 THR A O 1
ATOM 1843 N N . ALA A 1 263 ? 9.446 -15.771 -17.430 1.00 94.81 263 ALA A N 1
ATOM 1844 C CA . ALA A 1 263 ? 9.102 -14.859 -16.352 1.00 94.81 263 ALA A CA 1
ATOM 1845 C C . ALA A 1 263 ? 8.813 -13.446 -16.874 1.00 94.81 263 ALA A C 1
ATOM 1847 O O . ALA A 1 263 ? 9.376 -12.986 -17.870 1.00 94.81 263 ALA A O 1
ATOM 1848 N N . ASP A 1 264 ? 7.923 -12.759 -16.165 1.00 95.81 264 ASP A N 1
ATOM 1849 C CA . ASP A 1 264 ? 7.538 -11.374 -16.409 1.00 95.81 264 ASP A CA 1
ATOM 1850 C C . ASP A 1 264 ? 7.237 -10.651 -15.090 1.00 95.81 264 ASP A C 1
ATOM 1852 O O . ASP A 1 264 ? 7.006 -11.320 -14.075 1.00 95.81 264 ASP A O 1
ATOM 1856 N N . PRO A 1 265 ? 7.260 -9.306 -15.067 1.00 95.69 265 PRO A N 1
ATOM 1857 C CA . PRO A 1 265 ? 7.011 -8.541 -13.850 1.00 95.69 265 PRO A CA 1
ATOM 1858 C C . PRO A 1 265 ? 5.695 -8.859 -13.125 1.00 95.69 265 PRO A C 1
ATOM 1860 O O . PRO A 1 265 ? 5.663 -8.791 -11.906 1.00 95.69 265 PRO A O 1
ATOM 1863 N N . ALA A 1 266 ? 4.618 -9.215 -13.832 1.00 93.69 266 ALA A N 1
ATOM 1864 C CA . ALA A 1 266 ? 3.300 -9.409 -13.219 1.00 93.69 266 ALA A CA 1
ATOM 1865 C C . ALA A 1 266 ? 3.049 -10.810 -12.643 1.00 93.69 266 ALA A C 1
ATOM 1867 O O . ALA A 1 266 ? 2.194 -10.959 -11.773 1.00 93.69 266 ALA A O 1
ATOM 1868 N N . THR A 1 267 ? 3.694 -11.850 -13.178 1.00 86.25 267 THR A N 1
ATOM 1869 C CA . THR A 1 267 ? 3.352 -13.251 -12.854 1.00 86.25 267 THR A CA 1
ATOM 1870 C C . THR A 1 267 ? 4.482 -14.044 -12.210 1.00 86.25 267 THR A C 1
ATOM 1872 O O . THR A 1 267 ? 4.288 -15.209 -11.862 1.00 86.25 267 THR A O 1
ATOM 1875 N N . SER A 1 268 ? 5.646 -13.424 -12.036 1.00 83.88 268 SER A N 1
ATOM 1876 C CA . SER A 1 268 ? 6.772 -13.995 -11.300 1.00 83.88 268 SER A CA 1
ATOM 1877 C C . SER A 1 268 ? 7.022 -13.220 -10.010 1.00 83.88 268 SER A C 1
ATOM 1879 O O . SER A 1 268 ? 6.656 -12.052 -9.911 1.00 83.88 268 SER A O 1
ATOM 1881 N N . ASP A 1 269 ? 7.737 -13.822 -9.060 1.00 87.19 269 ASP A N 1
ATOM 1882 C CA . ASP A 1 269 ? 8.141 -13.184 -7.795 1.00 87.19 269 ASP A CA 1
ATOM 1883 C C . ASP A 1 269 ? 9.220 -12.090 -7.988 1.00 87.19 269 ASP A C 1
ATOM 1885 O O . ASP A 1 269 ? 10.003 -11.792 -7.085 1.00 87.19 269 ASP A O 1
ATOM 1889 N N . ARG A 1 270 ? 9.324 -11.513 -9.193 1.00 89.94 270 ARG A N 1
ATOM 1890 C CA . ARG A 1 270 ? 10.276 -10.446 -9.524 1.00 89.94 270 ARG A CA 1
ATOM 1891 C C . ARG A 1 270 ? 9.794 -9.070 -9.082 1.00 89.94 270 ARG A C 1
ATOM 1893 O O . ARG A 1 270 ? 10.626 -8.193 -8.898 1.00 89.94 270 ARG A O 1
ATOM 1900 N N . PHE A 1 271 ? 8.489 -8.869 -8.914 1.00 92.88 271 PHE A N 1
ATOM 1901 C CA . PHE A 1 271 ? 7.916 -7.616 -8.427 1.00 92.88 271 PHE A CA 1
ATOM 1902 C C . PHE A 1 271 ? 6.810 -7.903 -7.414 1.00 92.88 271 PHE A C 1
ATOM 1904 O O . PHE A 1 271 ? 6.047 -8.856 -7.564 1.00 92.88 271 PHE A O 1
ATOM 1911 N N . ASP A 1 272 ? 6.713 -7.056 -6.391 1.00 91.25 272 ASP A N 1
ATOM 1912 C CA . ASP A 1 272 ? 5.607 -7.108 -5.444 1.00 91.25 272 ASP A CA 1
ATOM 1913 C C . ASP A 1 272 ? 4.361 -6.468 -6.070 1.00 91.25 272 ASP A C 1
ATOM 1915 O O . ASP A 1 272 ? 4.226 -5.247 -6.154 1.00 91.25 272 ASP A O 1
ATOM 1919 N N . THR A 1 273 ? 3.453 -7.320 -6.542 1.00 93.00 273 THR A N 1
ATOM 1920 C CA . THR A 1 273 ? 2.195 -6.890 -7.171 1.00 93.00 273 THR A CA 1
ATOM 1921 C C . THR A 1 273 ? 1.146 -6.388 -6.173 1.00 93.00 273 THR A C 1
ATOM 1923 O O . THR A 1 273 ? 0.110 -5.869 -6.596 1.00 93.00 273 THR A O 1
ATOM 1926 N N . LEU A 1 274 ? 1.402 -6.533 -4.868 1.00 92.06 274 LEU A N 1
ATOM 1927 C CA . LEU A 1 274 ? 0.564 -6.021 -3.783 1.00 92.06 274 LEU A CA 1
ATOM 1928 C C . LEU A 1 274 ? 1.111 -4.723 -3.182 1.00 92.06 274 LEU A C 1
ATOM 1930 O O . LEU A 1 274 ? 0.431 -4.127 -2.351 1.00 92.06 274 LEU A O 1
ATOM 1934 N N . TYR A 1 275 ? 2.289 -4.268 -3.617 1.00 93.00 275 TYR A N 1
ATOM 1935 C CA . TYR A 1 275 ? 2.900 -3.042 -3.120 1.00 93.00 275 TYR A CA 1
ATOM 1936 C C . TYR A 1 275 ? 1.962 -1.837 -3.293 1.00 93.00 275 TYR A C 1
ATOM 1938 O O . TYR A 1 275 ? 1.552 -1.516 -4.418 1.00 93.00 275 TYR A O 1
ATOM 1946 N N . SER A 1 276 ? 1.649 -1.178 -2.176 1.00 92.75 276 SER A N 1
ATOM 1947 C CA . SER A 1 276 ? 0.732 -0.034 -2.068 1.00 92.75 276 SER A CA 1
ATOM 1948 C C . SER A 1 276 ? 1.415 1.298 -1.748 1.00 92.75 276 SER A C 1
ATOM 1950 O O . SER A 1 276 ? 0.756 2.328 -1.843 1.00 92.75 276 SER A O 1
ATOM 1952 N N . GLY A 1 277 ? 2.723 1.299 -1.449 1.00 93.75 277 GLY A N 1
ATOM 1953 C CA . GLY A 1 277 ? 3.526 2.525 -1.337 1.00 93.75 277 GLY A CA 1
ATOM 1954 C C . GLY A 1 277 ? 3.716 3.197 -2.702 1.00 93.75 277 GLY A C 1
ATOM 1955 O O . GLY A 1 277 ? 2.922 3.002 -3.613 1.00 93.75 277 GLY A O 1
ATOM 1956 N N . TYR A 1 278 ? 4.787 3.955 -2.922 1.00 95.75 278 TYR A N 1
ATOM 1957 C CA . TYR A 1 278 ? 4.981 4.667 -4.192 1.00 95.75 278 TYR A CA 1
ATOM 1958 C C . TYR A 1 278 ? 6.369 4.462 -4.797 1.00 95.75 278 TYR A C 1
ATOM 1960 O O . TYR A 1 278 ? 7.371 4.214 -4.122 1.00 95.75 278 TYR A O 1
ATOM 1968 N N . TYR A 1 279 ? 6.412 4.551 -6.123 1.00 96.81 279 TYR A N 1
ATOM 1969 C CA . TYR A 1 279 ? 7.638 4.540 -6.904 1.00 96.81 279 TYR A CA 1
ATOM 1970 C C . TYR A 1 279 ? 8.091 5.976 -7.132 1.00 96.81 279 TYR A C 1
ATOM 1972 O O . TYR A 1 279 ? 7.303 6.793 -7.612 1.00 96.81 279 TYR A O 1
ATOM 1980 N N . LYS A 1 280 ? 9.359 6.280 -6.852 1.00 97.06 280 LYS A N 1
ATOM 1981 C CA . LYS A 1 280 ? 9.924 7.619 -7.057 1.00 97.06 280 LYS A CA 1
ATOM 1982 C C . LYS A 1 280 ? 11.212 7.596 -7.859 1.00 97.06 280 LYS A C 1
ATOM 1984 O O . LYS A 1 280 ? 11.981 6.638 -7.817 1.00 97.06 280 LYS A O 1
ATOM 1989 N N . LEU A 1 281 ? 11.448 8.670 -8.598 1.00 97.25 281 LEU A N 1
ATOM 1990 C CA . LEU A 1 281 ? 12.711 8.917 -9.273 1.00 97.25 281 LEU A CA 1
ATOM 1991 C C . LEU A 1 281 ? 13.826 9.173 -8.251 1.00 97.25 281 LEU A C 1
ATOM 1993 O O . LEU A 1 281 ? 13.575 9.516 -7.096 1.00 97.25 281 LEU A O 1
ATOM 1997 N N . THR A 1 282 ? 15.080 9.092 -8.690 1.00 95.38 282 THR A N 1
ATOM 1998 C CA . THR A 1 282 ? 16.258 9.419 -7.861 1.00 95.38 282 THR A CA 1
ATOM 1999 C C . THR A 1 282 ? 16.278 10.882 -7.390 1.00 95.38 282 THR A C 1
ATOM 2001 O O . THR A 1 282 ? 16.960 11.214 -6.425 1.00 95.38 282 THR A O 1
ATOM 2004 N N . THR A 1 283 ? 15.488 11.753 -8.024 1.00 94.94 283 THR A N 1
ATOM 2005 C CA . THR A 1 283 ? 15.240 13.149 -7.627 1.00 94.94 283 THR A CA 1
ATOM 2006 C C . THR A 1 283 ? 14.127 13.318 -6.588 1.00 94.94 283 THR A C 1
ATOM 2008 O O . THR A 1 283 ? 13.947 14.426 -6.086 1.00 94.94 283 THR A O 1
ATOM 2011 N N . GLY A 1 284 ? 13.377 12.256 -6.282 1.00 93.94 284 GLY A N 1
ATOM 2012 C CA . GLY A 1 284 ? 12.229 12.258 -5.372 1.00 93.94 284 GLY A CA 1
ATOM 2013 C C . GLY A 1 284 ? 10.867 12.455 -6.046 1.00 93.94 284 GLY A C 1
ATOM 2014 O O . GLY A 1 284 ? 9.851 12.272 -5.393 1.00 93.94 284 GLY A O 1
ATOM 2015 N N . GLU A 1 285 ? 10.818 12.787 -7.339 1.00 96.50 285 GLU A N 1
ATOM 2016 C CA . GLU A 1 285 ? 9.547 12.946 -8.059 1.00 96.50 285 GLU A CA 1
ATOM 2017 C C . GLU A 1 285 ? 8.811 11.604 -8.193 1.00 96.50 285 GLU A C 1
ATOM 2019 O O . GLU A 1 285 ? 9.409 10.590 -8.560 1.00 96.50 285 GLU A O 1
ATOM 2024 N N . VAL A 1 286 ? 7.511 11.598 -7.902 1.00 97.56 286 VAL A N 1
ATOM 2025 C CA . VAL A 1 286 ? 6.696 10.380 -7.875 1.00 97.56 286 VAL A CA 1
ATOM 2026 C C . VAL A 1 286 ? 6.338 9.934 -9.289 1.00 97.56 286 VAL A C 1
ATOM 2028 O O . VAL A 1 286 ? 5.938 10.720 -10.146 1.00 97.56 286 VAL A O 1
ATOM 2031 N N . VAL A 1 287 ? 6.490 8.636 -9.536 1.00 97.81 287 VAL A N 1
ATOM 2032 C CA . VAL A 1 287 ? 6.196 7.979 -10.813 1.00 97.81 287 VAL A CA 1
ATOM 2033 C C . VAL A 1 287 ? 4.806 7.352 -10.793 1.00 97.81 287 VAL A C 1
ATOM 2035 O O . VAL A 1 287 ? 4.078 7.475 -11.780 1.00 97.81 287 VAL A O 1
ATOM 2038 N N . ALA A 1 288 ? 4.446 6.673 -9.703 1.00 97.19 288 ALA A N 1
ATOM 2039 C CA . ALA A 1 288 ? 3.153 6.015 -9.514 1.00 97.19 288 ALA A CA 1
ATOM 2040 C C . ALA A 1 288 ? 2.969 5.553 -8.057 1.00 97.19 288 ALA A C 1
ATOM 2042 O O . ALA A 1 288 ? 3.946 5.148 -7.424 1.00 97.19 288 ALA A O 1
ATOM 2043 N N . HIS A 1 289 ? 1.724 5.510 -7.578 1.00 95.62 289 HIS A N 1
ATOM 2044 C CA . HIS A 1 289 ? 1.335 4.909 -6.303 1.00 95.62 289 HIS A CA 1
ATOM 2045 C C . HIS A 1 289 ? 0.943 3.442 -6.495 1.00 95.62 289 HIS A C 1
ATOM 2047 O O . HIS A 1 289 ? -0.084 3.089 -7.086 1.00 95.62 289 HIS A O 1
ATOM 2053 N N . GLY A 1 290 ? 1.796 2.570 -5.985 1.00 94.12 290 GLY A N 1
ATOM 2054 C CA . GLY A 1 290 ? 1.600 1.138 -5.948 1.00 94.12 290 GLY A CA 1
ATOM 2055 C C . GLY A 1 290 ? 1.642 0.477 -7.319 1.00 94.12 290 GLY A C 1
ATOM 2056 O O . GLY A 1 290 ? 1.712 1.104 -8.385 1.00 94.12 290 GLY A O 1
ATOM 2057 N N . TRP A 1 291 ? 1.584 -0.851 -7.296 1.00 95.44 291 TRP A N 1
ATOM 2058 C CA . TRP A 1 291 ? 1.570 -1.662 -8.511 1.00 95.44 291 TRP A CA 1
ATOM 2059 C C . TRP A 1 291 ? 0.374 -1.328 -9.414 1.00 95.44 291 TRP A C 1
ATOM 2061 O O . TRP A 1 291 ? 0.486 -1.293 -10.645 1.00 95.44 291 TRP A O 1
ATOM 2071 N N . GLY A 1 292 ? -0.780 -1.051 -8.798 1.00 95.31 292 GLY A N 1
ATOM 2072 C CA . GLY A 1 292 ? -2.022 -0.724 -9.488 1.00 95.31 292 GLY A CA 1
ATOM 2073 C C . GLY A 1 292 ? -1.884 0.492 -10.402 1.00 95.31 292 GLY A C 1
ATOM 2074 O O . GLY A 1 292 ? -2.197 0.391 -11.591 1.00 95.31 292 GLY A O 1
ATOM 2075 N N . GLU A 1 293 ? -1.385 1.626 -9.904 1.00 96.06 293 GLU A N 1
ATOM 2076 C CA . GLU A 1 293 ? -1.208 2.825 -10.732 1.00 96.06 293 GLU A CA 1
ATOM 2077 C C . GLU A 1 293 ? -0.132 2.598 -11.800 1.00 96.06 293 GLU A C 1
ATOM 2079 O O . GLU A 1 293 ? -0.405 2.813 -12.988 1.00 96.06 293 GLU A O 1
ATOM 2084 N N . LEU A 1 294 ? 1.025 2.045 -11.408 1.00 96.50 294 LEU A N 1
ATOM 2085 C CA . LEU A 1 294 ? 2.159 1.767 -12.300 1.00 96.50 294 LEU A CA 1
ATOM 2086 C C . LEU A 1 294 ? 1.736 0.976 -13.547 1.00 96.50 294 LEU A C 1
ATOM 2088 O O . LEU A 1 294 ? 2.199 1.256 -14.657 1.00 96.50 294 LEU A O 1
ATOM 2092 N N . THR A 1 295 ? 0.806 0.029 -13.375 1.00 96.00 295 THR A N 1
ATOM 2093 C CA . THR A 1 295 ? 0.382 -0.918 -14.416 1.00 96.00 295 THR A CA 1
ATOM 2094 C C . THR A 1 295 ? -0.977 -0.629 -15.050 1.00 96.00 295 THR A C 1
ATOM 2096 O O . THR A 1 295 ? -1.230 -1.076 -16.175 1.00 96.00 295 THR A O 1
ATOM 2099 N N . THR A 1 296 ? -1.825 0.227 -14.452 1.00 94.62 296 THR A N 1
ATOM 2100 C CA . THR A 1 296 ? -3.138 0.617 -15.025 1.00 94.62 296 THR A CA 1
ATOM 2101 C C . THR A 1 296 ? -3.304 2.086 -15.475 1.00 94.62 296 THR A C 1
ATOM 2103 O O . THR A 1 296 ? -3.924 2.292 -16.521 1.00 94.62 296 THR A O 1
ATOM 2106 N N . LEU A 1 297 ? -2.629 3.079 -14.876 1.00 95.50 297 LEU A N 1
ATOM 2107 C CA . LEU A 1 297 ? -2.706 4.509 -15.249 1.00 95.50 297 LEU A CA 1
ATOM 2108 C C . LEU A 1 297 ? -1.427 5.127 -15.883 1.00 95.50 297 LEU A C 1
ATOM 2110 O O . LEU A 1 297 ? -0.319 4.635 -15.693 1.00 95.50 297 LEU A O 1
ATOM 2114 N N . PRO A 1 298 ? -1.523 6.214 -16.673 1.00 97.00 298 PRO A N 1
ATOM 2115 C CA . PRO A 1 298 ? -0.327 6.940 -17.107 1.00 97.00 298 PRO A CA 1
ATOM 2116 C C . PRO A 1 298 ? 0.573 7.301 -15.918 1.00 97.00 298 PRO A C 1
ATOM 2118 O O . PRO A 1 298 ? 0.058 7.681 -14.873 1.00 97.00 298 PRO A O 1
ATOM 2121 N N . LEU A 1 299 ? 1.890 7.193 -16.094 1.00 97.50 299 LEU A N 1
ATOM 2122 C CA . LEU A 1 299 ? 2.856 7.565 -15.063 1.00 97.50 299 LEU A CA 1
ATOM 2123 C C . LEU A 1 299 ? 2.723 9.055 -14.735 1.00 97.50 299 LEU A C 1
ATOM 2125 O O . LEU A 1 299 ? 2.538 9.876 -15.641 1.00 97.50 299 LEU A O 1
ATOM 2129 N N . GLN A 1 300 ? 2.862 9.400 -13.460 1.00 97.56 300 GLN A N 1
ATOM 2130 C CA . GLN A 1 300 ? 2.868 10.788 -13.002 1.00 97.56 300 GLN A CA 1
ATOM 2131 C C . GLN A 1 300 ? 4.127 11.516 -13.489 1.00 97.56 300 GLN A C 1
ATOM 2133 O O . GLN A 1 300 ? 4.035 12.630 -14.005 1.00 97.56 300 GLN A O 1
ATOM 2138 N N . ALA A 1 301 ? 5.267 10.823 -13.453 1.00 97.25 301 ALA A N 1
ATOM 2139 C CA . ALA A 1 301 ? 6.535 11.258 -14.024 1.00 97.25 301 ALA A CA 1
ATOM 2140 C C . ALA A 1 301 ? 7.126 10.187 -14.948 1.00 97.25 301 ALA A C 1
ATOM 2142 O O . ALA A 1 301 ? 6.951 8.985 -14.748 1.00 97.25 301 ALA A O 1
ATOM 2143 N N . ALA A 1 302 ? 7.830 10.621 -15.994 1.00 97.44 302 ALA A N 1
ATOM 2144 C CA . ALA A 1 302 ? 8.537 9.707 -16.885 1.00 97.44 302 ALA A CA 1
ATOM 2145 C C . ALA A 1 302 ? 9.800 9.168 -16.197 1.00 97.44 302 ALA A C 1
ATOM 2147 O O . ALA A 1 302 ? 10.516 9.921 -15.539 1.00 97.44 302 ALA A O 1
ATOM 2148 N N . ILE A 1 303 ? 10.140 7.898 -16.426 1.00 97.44 303 ILE A N 1
ATOM 2149 C CA . ILE A 1 303 ? 11.383 7.284 -15.926 1.00 97.44 303 ILE A CA 1
ATOM 2150 C C . ILE A 1 303 ? 12.538 7.655 -16.873 1.00 97.44 303 ILE A C 1
ATOM 2152 O O . ILE A 1 303 ? 13.145 6.807 -17.521 1.00 97.44 303 ILE A O 1
ATOM 2156 N N . GLY A 1 304 ? 12.765 8.962 -17.023 1.00 96.69 304 GLY A N 1
ATOM 2157 C CA . GLY A 1 304 ? 13.648 9.575 -18.020 1.00 96.69 304 GLY A CA 1
ATOM 2158 C C . GLY A 1 304 ? 14.976 10.089 -17.466 1.00 96.69 304 GLY A C 1
ATOM 2159 O O . GLY A 1 304 ? 15.639 10.878 -18.140 1.00 96.69 304 GLY A O 1
ATOM 2160 N N . ILE A 1 305 ? 15.338 9.692 -16.247 1.00 97.19 305 ILE A N 1
ATOM 2161 C CA . ILE A 1 305 ? 16.592 10.061 -15.586 1.00 97.19 305 ILE A CA 1
ATOM 2162 C C . ILE A 1 305 ? 17.362 8.812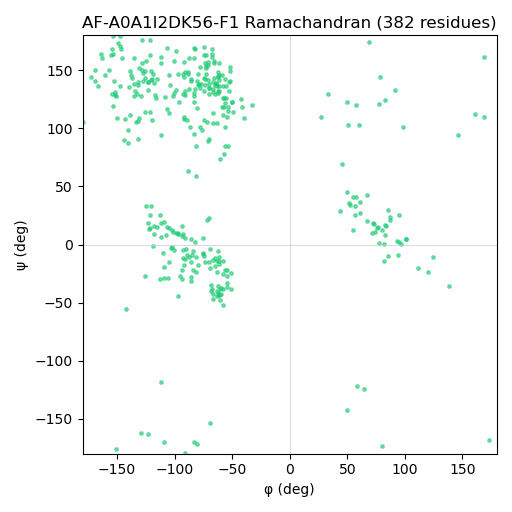 -15.157 1.00 97.19 305 ILE A C 1
ATOM 2164 O O . ILE A 1 305 ? 16.769 7.741 -14.990 1.00 97.19 305 ILE A O 1
ATOM 2168 N N . ASP A 1 306 ? 18.666 8.974 -14.968 1.00 97.25 306 ASP A N 1
ATOM 2169 C CA . ASP A 1 306 ? 19.568 7.903 -14.561 1.00 97.25 306 ASP A CA 1
ATOM 2170 C C . ASP A 1 306 ? 19.753 7.757 -13.042 1.00 97.25 306 ASP A C 1
ATOM 2172 O O . ASP A 1 306 ? 19.174 8.492 -12.232 1.00 97.25 306 ASP A O 1
ATOM 2176 N N . GLU A 1 307 ? 20.579 6.785 -12.649 1.00 95.88 307 GLU A N 1
ATOM 2177 C CA . GLU A 1 307 ? 20.954 6.500 -11.261 1.00 95.88 307 GLU A CA 1
ATOM 2178 C C . GLU A 1 307 ? 21.603 7.690 -10.533 1.00 95.88 307 GLU A C 1
ATOM 2180 O O . GLU A 1 307 ? 21.729 7.670 -9.314 1.00 95.88 307 GLU A O 1
ATOM 2185 N N . THR A 1 308 ? 22.023 8.736 -11.249 1.00 95.62 308 THR A N 1
ATOM 2186 C CA . THR A 1 308 ? 22.600 9.964 -10.678 1.00 95.62 308 THR A CA 1
ATOM 2187 C C . THR A 1 308 ? 21.616 11.134 -10.653 1.00 95.62 308 THR A C 1
ATOM 2189 O O . THR A 1 308 ? 21.955 12.218 -10.175 1.00 95.62 308 THR A O 1
ATOM 2192 N N . GLY A 1 309 ? 20.403 10.935 -11.175 1.00 95.31 309 GLY A N 1
ATOM 2193 C CA . GLY A 1 309 ? 19.401 11.982 -11.363 1.00 95.31 309 GLY A CA 1
ATOM 2194 C C . GLY A 1 309 ? 19.630 12.832 -12.613 1.00 95.31 309 GLY A C 1
ATOM 2195 O O . GLY A 1 309 ? 19.010 13.887 -12.764 1.00 95.31 309 GLY A O 1
ATOM 2196 N N . THR A 1 310 ? 20.516 12.403 -13.516 1.00 96.56 310 THR A N 1
ATOM 2197 C CA . THR A 1 310 ? 20.793 13.120 -14.762 1.00 96.56 310 THR A CA 1
ATOM 2198 C C . THR A 1 310 ? 19.748 12.743 -15.819 1.00 96.56 310 THR A C 1
ATOM 2200 O O . THR A 1 310 ? 19.500 11.556 -16.034 1.00 96.56 310 THR A O 1
ATOM 2203 N N . PRO A 1 311 ? 19.118 13.716 -16.505 1.00 97.12 311 PRO A N 1
ATOM 2204 C CA . PRO A 1 311 ? 18.197 13.424 -17.601 1.00 97.12 311 PRO A CA 1
ATOM 2205 C C . PRO A 1 311 ? 18.875 12.691 -18.762 1.00 97.12 311 PRO A C 1
ATOM 2207 O O . PRO A 1 311 ? 19.958 13.085 -19.197 1.00 97.12 311 PRO A O 1
ATOM 2210 N N . LEU A 1 312 ? 18.205 11.671 -19.299 1.00 96.31 312 LEU A N 1
ATOM 2211 C CA . LEU A 1 312 ? 18.666 10.927 -20.471 1.00 96.31 312 LEU A CA 1
ATOM 2212 C C . LEU A 1 312 ? 18.415 11.694 -21.779 1.00 96.31 312 LEU A C 1
ATOM 2214 O O . LEU A 1 312 ? 17.450 12.453 -21.915 1.00 96.31 312 LEU A O 1
ATOM 2218 N N . ASP A 1 313 ? 19.243 11.424 -22.789 1.00 93.44 313 ASP A N 1
ATOM 2219 C CA . ASP A 1 313 ? 19.059 11.959 -24.139 1.00 93.44 313 ASP A CA 1
ATOM 2220 C C . ASP A 1 313 ? 17.861 11.288 -24.838 1.00 93.44 313 ASP A C 1
ATOM 2222 O O . ASP A 1 313 ? 17.908 10.139 -25.289 1.00 93.44 313 ASP A O 1
ATOM 2226 N N . LEU A 1 314 ? 16.754 12.026 -24.942 1.00 86.50 314 LEU A N 1
ATOM 2227 C CA . LEU A 1 314 ? 15.503 11.506 -25.489 1.00 86.50 314 LEU A CA 1
ATOM 2228 C C . LEU A 1 314 ? 15.578 11.266 -27.014 1.00 86.50 314 LEU A C 1
ATOM 2230 O O . LEU A 1 314 ? 16.147 12.078 -27.748 1.00 86.50 314 LEU A O 1
ATOM 2234 N N . PRO A 1 315 ? 14.962 10.178 -27.526 1.00 84.25 315 PRO A N 1
ATOM 2235 C CA . PRO A 1 315 ? 13.889 9.409 -26.884 1.00 84.25 315 PRO A CA 1
ATOM 2236 C C . PRO A 1 315 ? 14.320 8.324 -25.881 1.00 84.25 315 PRO A C 1
ATOM 2238 O O . PRO A 1 315 ? 13.432 7.770 -25.248 1.00 84.25 315 PRO A O 1
ATOM 2241 N N . ALA A 1 316 ? 15.617 8.040 -25.701 1.00 94.31 316 ALA A N 1
ATOM 2242 C CA . ALA A 1 316 ? 16.132 7.062 -24.728 1.00 94.31 316 ALA A CA 1
ATOM 2243 C C . ALA A 1 316 ? 15.362 5.713 -24.724 1.00 94.31 316 ALA A C 1
ATOM 2245 O O . ALA A 1 316 ? 14.608 5.415 -23.793 1.00 94.31 316 ALA A O 1
ATOM 2246 N N . PRO A 1 317 ? 15.493 4.906 -25.796 1.00 96.56 317 PRO A N 1
ATOM 2247 C CA . PRO A 1 317 ? 14.893 3.574 -25.864 1.00 96.56 317 PRO A CA 1
ATOM 2248 C C . PRO A 1 317 ? 15.452 2.635 -24.784 1.00 96.56 317 PRO A C 1
ATOM 2250 O O . PRO A 1 317 ? 16.641 2.680 -24.455 1.00 96.56 317 PRO A O 1
ATOM 2253 N N . VAL A 1 318 ? 14.587 1.764 -24.264 1.00 97.69 318 VAL A N 1
ATOM 2254 C CA . VAL A 1 318 ? 14.880 0.869 -23.132 1.00 97.69 318 VAL A CA 1
ATOM 2255 C C . VAL A 1 318 ? 14.445 -0.548 -23.477 1.00 97.69 318 VAL A C 1
ATOM 2257 O O . VAL A 1 318 ? 13.357 -0.715 -24.023 1.00 97.69 318 VAL A O 1
ATOM 2260 N N . TRP A 1 319 ? 15.234 -1.575 -23.162 1.00 98.25 319 TRP A N 1
ATOM 2261 C CA . TRP A 1 319 ? 14.763 -2.959 -23.307 1.00 98.25 319 TRP A CA 1
ATOM 2262 C C . TRP A 1 319 ? 13.606 -3.242 -22.339 1.00 98.25 319 TRP A C 1
ATOM 2264 O O . TRP A 1 319 ? 13.663 -2.840 -21.180 1.00 98.25 319 TRP A O 1
ATOM 2274 N N . SER A 1 320 ? 12.557 -3.932 -22.803 1.00 96.06 320 SER A N 1
ATOM 2275 C CA . SER A 1 320 ? 11.400 -4.263 -21.958 1.00 96.06 320 SER A CA 1
ATOM 2276 C C . SER A 1 320 ? 10.815 -5.651 -22.235 1.00 96.06 320 SER A C 1
ATOM 2278 O O . SER A 1 320 ? 10.645 -6.449 -21.317 1.00 96.06 320 SER A O 1
ATOM 2280 N N . ASN A 1 321 ? 10.443 -5.948 -23.482 1.00 97.06 321 ASN A N 1
ATOM 2281 C CA . ASN A 1 321 ? 9.560 -7.065 -23.844 1.00 97.06 321 ASN A CA 1
ATOM 2282 C C . ASN A 1 321 ? 8.330 -7.250 -22.935 1.00 97.06 321 ASN A C 1
ATOM 2284 O O . ASN A 1 321 ? 7.824 -8.356 -22.752 1.00 97.06 321 ASN A O 1
ATOM 2288 N N . THR A 1 322 ? 7.839 -6.164 -22.351 1.00 96.62 322 THR A N 1
ATOM 2289 C CA . THR A 1 322 ? 6.824 -6.217 -21.301 1.00 96.62 322 THR A CA 1
ATOM 2290 C C . THR A 1 322 ? 5.731 -5.216 -21.627 1.00 96.62 322 THR A C 1
ATOM 2292 O O . THR A 1 322 ? 6.008 -4.058 -21.926 1.00 96.62 322 THR A O 1
ATOM 2295 N N . PHE A 1 323 ? 4.476 -5.656 -21.600 1.00 94.94 323 PHE A N 1
ATOM 2296 C CA . PHE A 1 323 ? 3.347 -4.743 -21.676 1.00 94.94 323 PHE A CA 1
ATOM 2297 C C . PHE A 1 323 ? 3.321 -3.880 -20.421 1.00 94.94 323 PHE A C 1
ATOM 2299 O O . PHE A 1 323 ? 3.751 -4.289 -19.349 1.00 94.94 323 PHE A O 1
ATOM 2306 N N . ARG A 1 324 ? 2.699 -2.707 -20.506 1.00 92.75 324 ARG A N 1
ATOM 2307 C CA . ARG A 1 324 ? 2.534 -1.837 -19.336 1.00 92.75 324 ARG A CA 1
ATOM 2308 C C . ARG A 1 324 ? 1.863 -2.531 -18.137 1.00 92.75 324 ARG A C 1
ATOM 2310 O O . ARG A 1 324 ? 2.134 -2.167 -17.004 1.00 92.75 324 ARG A O 1
ATOM 2317 N N . ASN A 1 325 ? 1.027 -3.545 -18.365 1.00 93.50 325 ASN A N 1
ATOM 2318 C CA . ASN A 1 325 ? 0.410 -4.321 -17.285 1.00 93.50 325 ASN A CA 1
ATOM 2319 C C . ASN A 1 325 ? 1.369 -5.318 -16.587 1.00 93.50 325 ASN A C 1
ATOM 2321 O O . ASN A 1 325 ? 0.910 -6.135 -15.796 1.00 93.50 325 ASN A O 1
ATOM 2325 N N . GLY A 1 326 ? 2.660 -5.310 -16.933 1.00 95.00 326 GLY A N 1
ATOM 2326 C CA . GLY A 1 326 ? 3.686 -6.200 -16.392 1.00 95.00 326 GLY A CA 1
ATOM 2327 C C . GLY A 1 326 ? 3.737 -7.590 -17.029 1.00 95.00 326 GLY A C 1
ATOM 2328 O O . GLY A 1 326 ? 4.565 -8.396 -16.627 1.00 95.00 326 GLY A O 1
ATOM 2329 N N . THR A 1 327 ? 2.890 -7.897 -18.015 1.00 95.75 327 THR A N 1
ATOM 2330 C CA . THR A 1 327 ? 2.897 -9.213 -18.683 1.00 95.75 327 THR A CA 1
ATOM 2331 C C . THR A 1 327 ? 3.816 -9.232 -19.903 1.00 95.75 327 THR A C 1
ATOM 2333 O O . THR A 1 327 ? 3.958 -8.224 -20.599 1.00 95.75 327 THR A O 1
ATOM 2336 N N . ARG A 1 328 ? 4.426 -10.384 -20.202 1.00 95.31 328 ARG A N 1
ATOM 2337 C CA . ARG A 1 328 ? 5.342 -10.526 -21.348 1.00 95.31 328 ARG A CA 1
ATOM 2338 C C . ARG A 1 328 ? 4.680 -10.276 -22.704 1.00 95.31 328 ARG A C 1
ATOM 2340 O O . ARG A 1 328 ? 3.528 -10.657 -22.935 1.00 95.31 328 ARG A O 1
ATOM 2347 N N . ILE A 1 329 ? 5.461 -9.747 -23.647 1.00 92.31 329 ILE A N 1
ATOM 2348 C CA . ILE A 1 329 ? 5.049 -9.558 -25.040 1.00 92.31 329 ILE A CA 1
ATOM 2349 C C . ILE A 1 329 ? 5.699 -10.612 -25.938 1.00 92.31 329 ILE A C 1
ATOM 2351 O O . ILE A 1 329 ? 6.893 -10.577 -26.184 1.00 92.31 329 ILE A O 1
ATOM 2355 N N . GLY A 1 330 ? 4.909 -11.515 -26.520 1.00 87.56 330 GLY A N 1
ATOM 2356 C CA . GLY A 1 330 ? 5.381 -12.378 -27.613 1.00 87.56 330 GLY A CA 1
ATOM 2357 C C . GLY A 1 330 ? 6.711 -13.105 -27.338 1.00 87.56 330 GLY A C 1
ATOM 2358 O O . GLY A 1 330 ? 6.949 -13.568 -26.227 1.00 87.56 330 GLY A O 1
ATOM 2359 N N . ALA A 1 331 ? 7.545 -13.233 -28.375 1.00 91.38 331 ALA A N 1
ATOM 2360 C CA . ALA A 1 331 ? 8.821 -13.960 -28.342 1.00 91.38 331 ALA A CA 1
ATOM 2361 C C . ALA A 1 331 ? 10.047 -13.060 -28.623 1.00 91.38 331 ALA A C 1
ATOM 2363 O O . ALA A 1 331 ? 11.155 -13.556 -28.813 1.00 91.38 331 ALA A O 1
ATOM 2364 N N . ASP A 1 332 ? 9.855 -11.739 -28.673 1.00 95.00 332 ASP A N 1
ATOM 2365 C CA . ASP A 1 332 ? 10.882 -10.764 -29.060 1.00 95.00 332 ASP A CA 1
ATOM 2366 C C . ASP A 1 332 ? 11.705 -10.333 -27.824 1.00 95.00 332 ASP A C 1
ATOM 2368 O O . ASP A 1 332 ? 11.665 -9.181 -27.394 1.00 95.00 332 ASP A O 1
ATOM 2372 N N . HIS A 1 333 ? 12.419 -11.281 -27.210 1.00 96.19 333 HIS A N 1
ATOM 2373 C CA . HIS A 1 333 ? 13.188 -11.097 -25.966 1.00 96.19 333 HIS A CA 1
ATOM 2374 C C . HIS A 1 333 ? 14.664 -11.498 -26.105 1.00 96.19 333 HIS A C 1
ATOM 2376 O O . HIS A 1 333 ? 15.246 -12.036 -25.164 1.00 96.19 333 HIS A O 1
ATOM 2382 N N . CYS A 1 334 ? 15.275 -11.307 -27.279 1.00 97.50 334 CYS A N 1
ATOM 2383 C CA . CYS A 1 334 ? 16.710 -11.555 -27.495 1.00 97.50 334 CYS A CA 1
ATOM 2384 C C . CYS A 1 334 ? 17.201 -12.934 -27.008 1.00 97.50 334 CYS A C 1
ATOM 2386 O O . CYS A 1 334 ? 18.224 -13.034 -26.330 1.00 97.50 334 CYS A O 1
ATOM 2388 N N . ASP A 1 335 ? 16.450 -13.997 -27.321 1.00 96.62 335 ASP A N 1
ATOM 2389 C CA . ASP A 1 335 ? 16.688 -15.371 -26.843 1.00 96.62 335 ASP A CA 1
ATOM 2390 C C . ASP A 1 335 ? 16.759 -15.492 -25.311 1.00 96.62 335 ASP A C 1
ATOM 2392 O O . ASP A 1 335 ? 17.581 -16.210 -24.757 1.00 96.62 335 ASP A O 1
ATOM 2396 N N . SER A 1 336 ? 15.867 -14.775 -24.630 1.00 96.88 336 SER A N 1
ATOM 2397 C CA . SER A 1 336 ? 15.836 -14.622 -23.166 1.00 96.88 336 SER A CA 1
ATOM 2398 C C . SER A 1 336 ? 17.040 -13.843 -22.663 1.00 96.88 336 SER A C 1
ATOM 2400 O O . SER A 1 336 ? 17.647 -14.175 -21.651 1.00 96.88 336 SER A O 1
ATOM 2402 N N . TRP A 1 337 ? 17.358 -12.775 -23.390 1.00 98.06 337 TRP A N 1
ATOM 2403 C CA . TRP A 1 337 ? 18.399 -11.812 -23.069 1.00 98.06 337 TRP A CA 1
ATOM 2404 C C . TRP A 1 337 ? 19.804 -12.414 -22.994 1.00 98.06 337 TRP A C 1
ATOM 2406 O O . TRP A 1 337 ? 20.622 -12.021 -22.159 1.00 98.06 337 TRP A O 1
ATOM 2416 N N . THR A 1 338 ? 20.087 -13.383 -23.865 1.00 97.81 338 THR A N 1
ATOM 2417 C CA . THR A 1 338 ? 21.405 -14.032 -23.992 1.00 97.81 338 THR A CA 1
ATOM 2418 C C . THR A 1 338 ? 22.000 -13.884 -25.393 1.00 97.81 338 THR A C 1
ATOM 2420 O O . THR A 1 338 ? 22.900 -14.630 -25.779 1.00 97.81 338 THR A O 1
ATOM 2423 N N . SER A 1 339 ? 21.443 -12.991 -26.213 1.00 97.31 339 SER A N 1
ATOM 2424 C CA . SER A 1 339 ? 21.824 -12.834 -27.614 1.00 97.31 339 SER A CA 1
ATOM 2425 C C . SER A 1 339 ? 21.990 -11.367 -27.970 1.00 97.31 339 SER A C 1
ATOM 2427 O O . SER A 1 339 ? 21.120 -10.547 -27.705 1.00 97.31 339 SER A O 1
ATOM 2429 N N . SER A 1 340 ? 23.105 -11.053 -28.622 1.00 97.31 340 SER A N 1
ATOM 2430 C CA . SER A 1 340 ? 23.417 -9.739 -29.197 1.00 97.31 340 SER A CA 1
ATOM 2431 C C . SER A 1 340 ? 23.431 -9.777 -30.731 1.00 97.31 340 SER A C 1
ATOM 2433 O O . SER A 1 340 ? 24.028 -8.924 -31.390 1.00 97.31 340 SER A O 1
ATOM 2435 N N . ALA A 1 341 ? 22.814 -10.805 -31.324 1.00 96.62 341 ALA A N 1
ATOM 2436 C CA . ALA A 1 341 ? 22.789 -10.989 -32.768 1.00 96.62 341 ALA A CA 1
ATOM 2437 C C . ALA A 1 341 ? 21.859 -9.975 -33.455 1.00 96.62 341 ALA A C 1
ATOM 2439 O O . ALA A 1 341 ? 20.807 -9.616 -32.942 1.00 96.62 341 ALA A O 1
ATOM 2440 N N . VAL A 1 342 ? 22.224 -9.556 -34.668 1.00 94.75 342 VAL A N 1
ATOM 2441 C CA . VAL A 1 342 ? 21.407 -8.630 -35.479 1.00 94.75 342 VAL A CA 1
ATOM 2442 C C . VAL A 1 342 ? 20.103 -9.252 -35.997 1.00 94.75 342 VAL A C 1
ATOM 2444 O O . VAL A 1 342 ? 19.188 -8.537 -36.384 1.00 94.75 342 VAL A O 1
ATOM 2447 N N . GLU A 1 343 ? 20.030 -10.585 -36.034 1.00 92.56 343 GLU A N 1
ATOM 2448 C CA . GLU A 1 343 ? 18.867 -11.336 -36.529 1.00 92.56 343 GLU A CA 1
ATOM 2449 C C . GLU A 1 343 ? 17.866 -11.672 -35.415 1.00 92.56 343 GLU A C 1
ATOM 2451 O O . GLU A 1 343 ? 16.753 -12.118 -35.694 1.00 92.56 343 GLU A O 1
ATOM 2456 N N . THR A 1 344 ? 18.265 -11.501 -34.151 1.00 95.62 344 THR A N 1
ATOM 2457 C CA . THR A 1 344 ? 17.379 -11.668 -33.002 1.00 95.62 344 THR A CA 1
ATOM 2458 C C . THR A 1 344 ? 16.779 -10.323 -32.638 1.00 95.62 344 THR A C 1
ATOM 2460 O O . THR A 1 344 ? 17.387 -9.268 -32.830 1.00 95.62 344 THR A O 1
ATOM 2463 N N . LEU A 1 345 ? 15.539 -10.371 -32.160 1.00 96.50 345 LEU A N 1
ATOM 2464 C CA . LEU A 1 345 ? 14.726 -9.190 -31.940 1.00 96.50 345 LEU A CA 1
ATOM 2465 C C . LEU A 1 345 ? 14.373 -9.057 -30.462 1.00 96.50 345 LEU A C 1
ATOM 2467 O O . LEU A 1 345 ? 14.072 -10.043 -29.782 1.00 96.50 345 LEU A O 1
ATOM 2471 N N . GLY A 1 346 ? 14.431 -7.820 -29.988 1.00 96.56 346 GLY A N 1
ATOM 2472 C CA . GLY A 1 346 ? 14.062 -7.410 -28.646 1.00 96.56 346 GLY A CA 1
ATOM 2473 C C . GLY A 1 346 ? 12.994 -6.328 -28.708 1.00 96.56 346 GLY A C 1
ATOM 2474 O O . GLY A 1 346 ? 13.054 -5.429 -29.552 1.00 96.56 346 GLY A O 1
ATOM 2475 N N . ARG A 1 347 ? 12.012 -6.391 -27.816 1.00 96.38 347 ARG A N 1
ATOM 2476 C CA . ARG A 1 347 ? 11.030 -5.319 -27.651 1.00 96.38 347 ARG A CA 1
ATOM 2477 C C . ARG A 1 347 ? 11.487 -4.261 -26.666 1.00 96.38 347 ARG A C 1
ATOM 2479 O O . ARG A 1 347 ? 12.151 -4.562 -25.673 1.00 96.38 347 ARG A O 1
ATOM 2486 N N . LEU A 1 348 ? 11.077 -3.031 -26.945 1.00 96.06 348 LEU A N 1
ATOM 2487 C CA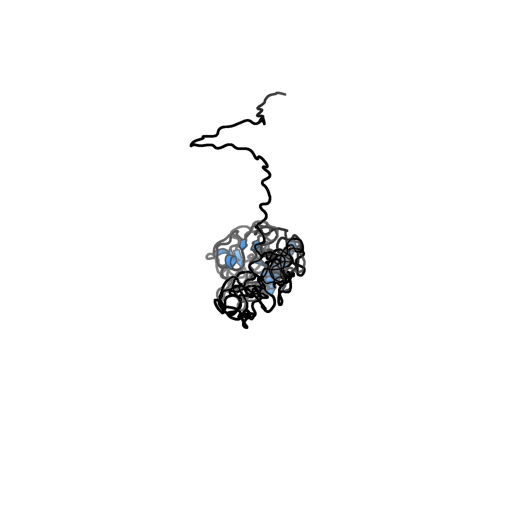 . LEU A 1 348 ? 11.520 -1.842 -26.229 1.00 96.06 348 LEU A CA 1
ATOM 2488 C C . LEU A 1 348 ? 10.372 -0.968 -25.727 1.00 96.06 348 LEU A C 1
ATOM 2490 O O . LEU A 1 348 ? 9.280 -0.957 -26.293 1.00 96.06 348 LEU A O 1
ATOM 2494 N N . GLY A 1 349 ? 10.687 -0.194 -24.697 1.00 96.69 349 GLY A N 1
ATOM 2495 C CA . GLY A 1 349 ? 9.963 0.967 -24.203 1.00 96.69 349 GLY A CA 1
ATOM 2496 C C . GLY A 1 349 ? 10.707 2.279 -24.494 1.00 96.69 349 GLY A C 1
ATOM 2497 O O . GLY A 1 349 ? 11.686 2.309 -25.247 1.00 96.69 349 GLY A O 1
ATOM 2498 N N . VAL A 1 350 ? 10.236 3.379 -23.904 1.00 96.12 350 VAL A N 1
ATOM 2499 C CA . VAL A 1 350 ? 10.765 4.741 -24.110 1.00 96.12 350 VAL A CA 1
ATOM 2500 C C . VAL A 1 350 ? 10.815 5.480 -22.772 1.00 96.12 350 VAL A C 1
ATOM 2502 O O . VAL A 1 350 ? 9.769 5.848 -22.235 1.00 96.12 350 VAL A O 1
ATOM 2505 N N . ALA A 1 351 ? 12.021 5.764 -22.267 1.00 95.38 351 ALA A N 1
ATOM 2506 C CA . ALA A 1 351 ? 12.259 6.372 -20.949 1.00 95.38 351 ALA A CA 1
ATOM 2507 C C . ALA A 1 351 ? 11.502 7.693 -20.734 1.00 95.38 351 ALA A C 1
ATOM 2509 O O . ALA A 1 351 ? 10.986 7.951 -19.653 1.00 95.38 351 ALA A O 1
ATOM 2510 N N . GLY A 1 352 ? 11.368 8.507 -21.785 1.00 92.50 352 GLY A N 1
ATOM 2511 C CA . GLY A 1 352 ? 10.684 9.804 -21.725 1.00 92.50 352 GLY A CA 1
ATOM 2512 C C . GLY A 1 352 ? 9.153 9.769 -21.830 1.00 92.50 352 GLY A C 1
ATOM 2513 O O . GLY A 1 352 ? 8.539 10.834 -21.891 1.00 92.50 352 GLY A O 1
ATOM 2514 N N . ALA A 1 353 ? 8.519 8.598 -21.920 1.00 95.81 353 ALA A N 1
ATOM 2515 C CA . ALA A 1 353 ? 7.066 8.491 -22.040 1.00 95.81 353 ALA A CA 1
ATOM 2516 C C . ALA A 1 353 ? 6.390 8.233 -20.683 1.00 95.81 353 ALA A C 1
ATOM 2518 O O . ALA A 1 353 ? 6.922 7.527 -19.837 1.00 95.81 353 ALA A O 1
ATOM 2519 N N . THR A 1 354 ? 5.175 8.761 -20.509 1.00 96.62 354 THR A N 1
ATOM 2520 C CA . THR A 1 354 ? 4.309 8.488 -19.343 1.00 96.62 354 THR A CA 1
ATOM 2521 C C . THR A 1 354 ? 3.099 7.619 -19.685 1.00 96.62 354 THR A C 1
ATOM 2523 O O . THR A 1 354 ? 2.484 7.006 -18.820 1.00 96.62 354 THR A O 1
ATOM 2526 N N . ASN A 1 355 ? 2.726 7.542 -20.961 1.00 94.50 355 ASN A N 1
ATOM 2527 C CA . ASN A 1 355 ? 1.623 6.700 -21.421 1.00 94.50 355 ASN A CA 1
ATOM 2528 C C . ASN A 1 355 ? 2.091 5.247 -21.643 1.00 94.50 355 ASN A C 1
ATOM 2530 O O . ASN A 1 355 ? 3.216 4.887 -21.316 1.00 94.50 355 ASN A O 1
ATOM 2534 N N . THR A 1 356 ? 1.256 4.404 -22.257 1.00 92.25 356 THR A N 1
ATOM 2535 C CA . THR A 1 356 ? 1.557 2.981 -22.512 1.00 92.25 356 THR A CA 1
ATOM 2536 C C . THR A 1 356 ? 2.898 2.713 -23.199 1.00 92.25 356 THR A C 1
ATOM 2538 O O . THR A 1 356 ? 3.452 1.628 -23.033 1.00 92.25 356 THR A O 1
ATOM 2541 N N . THR A 1 357 ? 3.439 3.683 -23.942 1.00 95.00 357 THR A N 1
ATOM 2542 C CA . THR A 1 357 ? 4.691 3.523 -24.684 1.00 95.00 357 THR A CA 1
ATOM 2543 C C . THR A 1 357 ? 5.940 3.560 -23.818 1.00 95.00 357 THR A C 1
ATOM 2545 O O . THR A 1 357 ? 7.016 3.283 -24.341 1.00 95.00 357 THR A O 1
ATOM 2548 N N . TRP A 1 358 ? 5.826 3.896 -22.526 1.00 96.00 358 TRP A N 1
ATOM 2549 C CA . TRP A 1 358 ? 6.963 3.818 -21.607 1.00 96.00 358 TRP A CA 1
ATOM 2550 C C . TRP A 1 358 ? 7.513 2.393 -21.563 1.00 96.00 358 TRP A C 1
ATOM 2552 O O . TRP A 1 358 ? 8.717 2.207 -21.611 1.00 96.00 358 TRP A O 1
ATOM 2562 N N . SER A 1 359 ? 6.635 1.387 -21.609 1.00 95.75 359 SER A N 1
ATOM 2563 C CA . SER A 1 359 ? 7.028 -0.022 -21.576 1.00 95.75 359 SER A CA 1
ATOM 2564 C C . SER A 1 359 ? 6.916 -0.736 -22.927 1.00 95.75 359 SER A C 1
ATOM 2566 O O . SER A 1 359 ? 7.695 -1.642 -23.196 1.00 95.75 359 SER A O 1
ATOM 2568 N N . ASP A 1 360 ? 5.999 -0.316 -23.806 1.00 94.69 360 ASP A N 1
ATOM 2569 C CA . ASP A 1 360 ? 5.784 -0.938 -25.125 1.00 94.69 360 ASP A CA 1
ATOM 2570 C C . ASP A 1 360 ? 5.733 0.120 -26.238 1.00 94.69 360 ASP A C 1
ATOM 2572 O O . ASP A 1 360 ? 4.693 0.711 -26.546 1.00 94.69 360 ASP A O 1
ATOM 2576 N N . ALA A 1 361 ? 6.894 0.413 -26.819 1.00 92.88 361 ALA A N 1
ATOM 2577 C CA . ALA A 1 361 ? 7.069 1.451 -27.823 1.00 92.88 361 ALA A CA 1
ATOM 2578 C C . ALA A 1 361 ? 6.407 1.063 -29.163 1.00 92.88 361 ALA A C 1
ATOM 2580 O O . ALA A 1 361 ? 6.629 -0.031 -29.669 1.00 92.88 361 ALA A O 1
ATOM 2581 N N . PRO A 1 362 ? 5.657 1.951 -29.835 1.00 85.94 362 PRO A N 1
ATOM 2582 C CA . PRO A 1 362 ? 5.037 1.628 -31.124 1.00 85.94 362 PRO A CA 1
ATOM 2583 C C . PRO A 1 362 ? 5.968 1.857 -32.326 1.00 85.94 362 PRO A C 1
ATOM 2585 O O . PRO A 1 362 ? 5.661 1.420 -33.433 1.00 85.94 362 PRO A O 1
ATOM 2588 N N . ALA A 1 363 ? 7.073 2.585 -32.144 1.00 82.62 363 ALA A N 1
ATOM 2589 C CA . ALA A 1 363 ? 7.997 2.971 -33.206 1.00 82.62 363 ALA A CA 1
ATOM 2590 C C . ALA A 1 363 ? 9.370 2.331 -32.989 1.00 82.62 363 ALA A C 1
ATOM 2592 O O . ALA A 1 363 ? 9.833 2.251 -31.856 1.00 82.62 363 ALA A O 1
ATOM 2593 N N . ASN A 1 364 ? 10.023 1.922 -34.084 1.00 82.69 364 ASN A N 1
ATOM 2594 C CA . ASN A 1 364 ? 11.324 1.238 -34.069 1.00 82.69 364 ASN A CA 1
ATOM 2595 C C . ASN A 1 364 ? 11.350 0.003 -33.143 1.00 82.69 364 ASN A C 1
ATOM 2597 O O . ASN A 1 364 ? 12.374 -0.282 -32.537 1.00 82.69 364 ASN A O 1
ATOM 2601 N N . ASN A 1 365 ? 10.215 -0.700 -33.040 1.00 89.12 365 ASN A N 1
ATOM 2602 C CA . ASN A 1 365 ? 9.991 -1.847 -32.163 1.00 89.12 365 ASN A CA 1
ATOM 2603 C C . ASN A 1 365 ? 9.406 -3.018 -32.983 1.00 89.12 365 ASN A C 1
ATOM 2605 O O . ASN A 1 365 ? 8.404 -2.807 -33.678 1.00 89.12 365 ASN A O 1
ATOM 2609 N N . PRO A 1 366 ? 9.977 -4.233 -32.924 1.00 93.94 366 PRO A N 1
ATOM 2610 C CA . PRO A 1 366 ? 11.184 -4.616 -32.182 1.00 93.94 366 PRO A CA 1
ATOM 2611 C C . PRO A 1 366 ? 12.487 -4.098 -32.809 1.00 93.94 366 PRO A C 1
ATOM 2613 O O . PRO A 1 366 ? 12.541 -3.817 -34.008 1.00 93.94 366 PRO A O 1
ATOM 2616 N N . ALA A 1 367 ? 13.528 -3.975 -31.986 1.00 94.62 367 ALA A N 1
ATOM 2617 C CA . ALA A 1 367 ? 14.885 -3.617 -32.393 1.00 94.62 367 ALA A CA 1
ATOM 2618 C C . ALA A 1 367 ? 15.781 -4.856 -32.470 1.00 94.62 367 ALA A C 1
ATOM 2620 O O . ALA A 1 367 ? 15.508 -5.878 -31.837 1.00 94.62 367 ALA A O 1
ATOM 2621 N N . ASP A 1 368 ? 16.866 -4.755 -33.236 1.00 96.31 368 ASP A N 1
ATOM 2622 C CA . ASP A 1 368 ? 17.883 -5.798 -33.274 1.00 96.31 368 ASP A CA 1
ATOM 2623 C C . ASP A 1 368 ? 18.658 -5.849 -31.950 1.00 96.31 368 ASP A C 1
ATOM 2625 O O . ASP A 1 368 ? 19.026 -4.820 -31.381 1.00 96.31 368 ASP A O 1
ATOM 2629 N N . CYS A 1 369 ? 18.933 -7.053 -31.455 1.00 97.62 369 CYS A N 1
ATOM 2630 C CA . CYS A 1 369 ? 19.561 -7.236 -30.146 1.00 97.62 369 CYS A CA 1
ATOM 2631 C C . CYS A 1 369 ? 21.029 -6.780 -30.093 1.00 97.62 369 CYS A C 1
ATOM 2633 O O . CYS A 1 369 ? 21.645 -6.811 -29.027 1.00 97.62 369 CYS A O 1
ATOM 2635 N N . SER A 1 370 ? 21.610 -6.342 -31.214 1.00 97.25 370 SER A N 1
ATOM 2636 C CA . SER A 1 370 ? 22.949 -5.748 -31.238 1.00 97.25 370 SER A CA 1
ATOM 2637 C C . SER A 1 370 ? 22.962 -4.278 -30.799 1.00 97.25 370 SER A C 1
ATOM 2639 O O . SER A 1 370 ? 24.022 -3.758 -30.441 1.00 97.25 370 SER A O 1
ATOM 2641 N N . GLN A 1 371 ? 21.802 -3.608 -30.793 1.00 96.94 371 GLN A N 1
ATOM 2642 C CA . GLN A 1 371 ? 21.683 -2.218 -30.352 1.00 96.94 371 GLN A CA 1
ATOM 2643 C C . GLN A 1 371 ? 21.973 -2.069 -28.865 1.00 96.94 371 GLN A C 1
ATOM 2645 O O . GLN A 1 371 ? 21.584 -2.906 -28.057 1.00 96.94 371 GLN A O 1
ATOM 2650 N N . LEU A 1 372 ? 22.621 -0.961 -28.505 1.00 97.69 372 LEU A N 1
ATOM 2651 C CA . LEU A 1 372 ? 22.880 -0.604 -27.117 1.00 97.69 372 LEU A CA 1
ATOM 2652 C C . LEU A 1 372 ? 21.743 0.279 -26.603 1.00 97.69 372 LEU A C 1
ATOM 2654 O O . LEU A 1 372 ? 21.648 1.442 -26.998 1.00 97.69 372 LEU A O 1
ATOM 2658 N N . LEU A 1 373 ? 20.894 -0.272 -25.736 1.00 97.69 373 LEU A N 1
ATOM 2659 C CA . LEU A 1 373 ? 19.740 0.417 -25.150 1.00 97.69 373 LEU A CA 1
ATOM 2660 C C . LEU A 1 373 ? 19.835 0.449 -23.618 1.00 97.69 373 LEU A C 1
ATOM 2662 O O . LEU A 1 373 ? 20.606 -0.305 -23.021 1.00 97.69 373 LEU A O 1
ATOM 2666 N N . HIS A 1 374 ? 19.062 1.324 -22.980 1.00 98.31 374 HIS A N 1
ATOM 2667 C CA . HIS A 1 374 ? 19.016 1.429 -21.519 1.00 98.31 374 HIS A CA 1
ATOM 2668 C C . HIS A 1 374 ? 18.228 0.264 -20.890 1.00 98.31 374 HIS A C 1
ATOM 2670 O O . HIS A 1 374 ? 17.535 -0.483 -21.591 1.00 98.31 374 HIS A O 1
ATOM 2676 N N . LEU A 1 375 ? 18.288 0.143 -19.561 1.00 98.50 375 LEU A N 1
ATOM 2677 C CA . LEU A 1 375 ? 17.416 -0.720 -18.757 1.00 98.50 375 LEU A CA 1
ATOM 2678 C C . LEU A 1 375 ? 16.624 0.119 -17.759 1.00 98.50 375 LEU A C 1
ATOM 2680 O O . LEU A 1 375 ? 17.175 1.045 -17.173 1.00 98.50 375 LEU A O 1
ATOM 2684 N N . TYR A 1 376 ? 15.361 -0.230 -17.522 1.00 98.50 376 TYR A N 1
ATOM 2685 C CA . TYR A 1 376 ? 14.634 0.281 -16.364 1.00 98.50 376 TYR A CA 1
ATOM 2686 C C . TYR A 1 376 ? 14.974 -0.554 -15.141 1.00 98.50 376 TYR A C 1
ATOM 2688 O O . TYR A 1 376 ? 14.801 -1.771 -15.174 1.00 98.50 376 TYR A O 1
ATOM 2696 N N . CYS A 1 377 ? 15.379 0.102 -14.064 1.00 98.12 377 CYS A N 1
ATOM 2697 C CA . CYS A 1 377 ? 15.761 -0.525 -12.811 1.00 98.12 377 CYS A CA 1
ATOM 2698 C C . CYS A 1 377 ? 14.801 -0.103 -11.709 1.00 98.12 377 CYS A C 1
ATOM 2700 O O . CYS A 1 377 ? 14.595 1.089 -11.486 1.00 98.12 377 CYS A O 1
ATOM 2702 N N . PHE A 1 378 ? 14.219 -1.090 -11.036 1.00 97.31 378 PHE A N 1
ATOM 2703 C CA . PHE A 1 378 ? 13.274 -0.901 -9.946 1.00 97.31 378 PHE A CA 1
ATOM 2704 C C . PHE A 1 378 ? 13.853 -1.481 -8.666 1.00 97.31 378 PHE A C 1
ATOM 2706 O O . PHE A 1 378 ? 14.284 -2.638 -8.633 1.00 97.31 378 PHE A O 1
ATOM 2713 N N . GLN A 1 379 ? 13.839 -0.670 -7.616 1.00 95.12 379 GLN A N 1
ATOM 2714 C CA . GLN A 1 379 ? 14.202 -1.099 -6.282 1.00 95.12 379 GLN A CA 1
ATOM 2715 C C . GLN A 1 379 ? 13.188 -2.113 -5.754 1.00 95.12 379 GLN A C 1
ATOM 2717 O O . GLN A 1 379 ? 11.975 -1.948 -5.906 1.00 95.12 379 GLN A O 1
ATOM 2722 N N . ARG A 1 380 ? 13.694 -3.134 -5.072 1.00 87.94 380 ARG A N 1
ATOM 2723 C CA . ARG A 1 380 ? 12.925 -4.136 -4.345 1.00 87.94 380 ARG A CA 1
ATOM 2724 C C . ARG A 1 380 ? 13.412 -4.193 -2.905 1.00 87.94 380 ARG A C 1
ATOM 2726 O O . ARG A 1 380 ? 14.590 -3.971 -2.623 1.00 87.94 380 ARG A O 1
ATOM 2733 N N . THR A 1 381 ? 12.507 -4.515 -1.997 1.00 71.25 381 THR A N 1
ATOM 2734 C CA . THR A 1 381 ? 12.892 -4.993 -0.673 1.00 71.25 381 THR A CA 1
ATOM 2735 C C . THR A 1 381 ? 13.275 -6.458 -0.771 1.00 71.25 381 THR A C 1
ATOM 2737 O O . THR A 1 381 ? 12.611 -7.234 -1.462 1.00 71.25 381 THR A O 1
ATOM 2740 N N . ALA A 1 382 ? 14.357 -6.831 -0.087 1.00 58.41 382 ALA A N 1
ATOM 2741 C CA . ALA A 1 382 ? 14.644 -8.233 0.155 1.00 58.41 382 ALA A CA 1
ATOM 2742 C C . ALA A 1 382 ? 13.430 -8.869 0.864 1.00 58.41 382 ALA A C 1
ATOM 2744 O O . ALA A 1 382 ? 12.807 -8.204 1.700 1.00 58.41 382 ALA A O 1
ATOM 2745 N N . PRO A 1 383 ? 13.062 -10.122 0.552 1.00 50.62 383 PRO A N 1
ATOM 2746 C CA . PRO A 1 383 ? 12.027 -10.811 1.311 1.00 50.62 383 PRO A CA 1
ATOM 2747 C C . PRO A 1 383 ? 12.434 -10.869 2.793 1.00 50.62 383 PRO A C 1
ATOM 2749 O O . PRO A 1 383 ? 13.549 -11.295 3.104 1.00 50.62 383 PRO A O 1
ATOM 2752 N N . LEU A 1 384 ? 11.540 -10.387 3.668 1.00 40.81 384 LEU A N 1
ATOM 2753 C CA . LEU A 1 384 ? 11.715 -10.340 5.128 1.00 40.81 384 LEU A CA 1
ATOM 2754 C C . LEU A 1 384 ? 11.957 -11.723 5.749 1.00 40.81 384 LEU A C 1
ATOM 2756 O O . LEU A 1 384 ? 11.300 -12.702 5.316 1.00 40.81 384 LEU A O 1
#

Mean predicted aligned error: 14.67 Å

Foldseek 3Di:
DDDDDDDDDDDDDDDDDDDDDDDDDDDDDDDDDDDDDDDDDPPPPPPPPDPPAAQCCDDDPPAPDHPNHADAPQQAHNNRDGRPDPQALCCDQYDPAPDHDNHQDAPPQAHNVRDGHDFALCCDQDPPACAHDNHQDLQAQAHRVNDGDDAQCQGHPPPLADGHNRVCACPEQAHHSRRNGRDHYALCCDQDDPAPAHPNDAPALDQAHNRRYGAKEKAWAPFWAFLQQVFFVSQQVVLVVQLVLVVDDPQKGKGWQADAPPDWQQPDPRHDQQQQHFYAYSVSHTQAGGLCCQQPHFTPAFSQAHSNRHGDDPQQKAFHCAWSNGHGHDHQRQNNSRHLAQPGWTAIAGRRG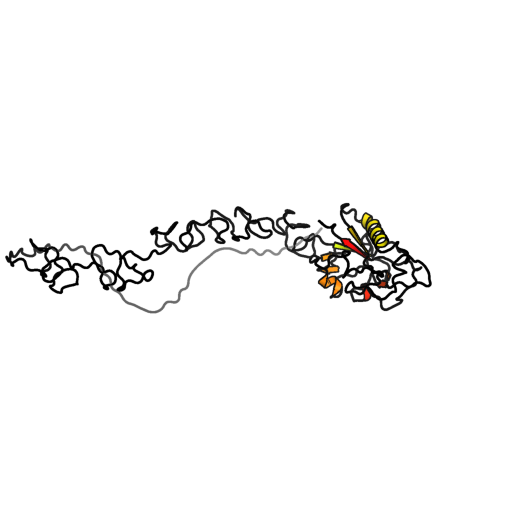RPRRNRGNPPCPTGGSVDTGITMMIIDGDDD

Nearest PDB structures (foldseek):
  1koe-assembly1_A  TM=7.893E-01  e=1.868E-09  Mus musculus
  1bnl-assembly1_A  TM=7.781E-01  e=2.107E-09  Homo sapiens
  1dy0-assembly1_A  TM=7.860E-01  e=4.330E-09  Mus musculus
  1dy2-assembly1_A  TM=7.726E-01  e=2.325E-08  Mus musculus

Solvent-accessible surface area (backbone atoms only — not comparable to full-atom values): 21574 Å² total; per-residue (Å²): 134,87,86,88,82,90,89,86,85,86,87,82,89,86,88,85,84,89,88,83,88,85,89,85,84,87,81,90,88,87,80,83,92,72,94,71,90,74,76,87,73,79,77,75,84,70,83,69,87,64,71,87,57,67,24,73,57,62,84,43,98,88,47,72,32,43,72,46,46,57,59,67,75,82,64,16,28,60,81,11,44,56,44,95,61,91,52,57,22,73,58,58,78,52,92,92,48,70,34,43,74,45,42,62,53,68,78,78,60,16,23,55,85,14,41,58,41,79,52,60,21,73,58,59,71,42,98,89,45,76,33,45,74,43,40,68,49,48,43,38,69,28,23,52,82,18,38,62,56,50,85,46,72,49,48,45,29,61,90,79,36,71,37,35,56,12,88,42,34,55,36,77,70,27,17,22,76,76,11,76,31,80,28,48,38,73,27,71,62,56,76,44,86,90,44,70,30,48,72,45,46,68,55,65,87,69,83,21,22,54,83,9,30,52,58,29,46,35,27,24,43,81,62,63,42,38,29,46,38,63,25,70,69,32,35,14,52,51,32,46,58,49,47,56,72,60,71,62,72,91,69,62,38,41,34,40,57,48,19,39,93,85,46,20,44,60,83,31,96,71,42,69,75,78,43,71,34,35,33,20,34,73,79,58,53,54,25,31,58,18,38,63,34,57,37,72,44,65,36,75,39,48,49,32,26,14,52,83,49,47,73,56,74,78,64,40,51,20,50,14,14,21,40,45,66,26,42,56,45,88,82,33,24,8,83,39,20,62,27,47,43,72,91,36,35,24,25,28,12,21,26,67,35,33,52,67,35,30,30,43,31,87,68,83,51,64,34,43,7,52,48,67,31,24,42,38,28,36,48,40,79,56,88,130

Radius of gyration: 44.55 Å; Cα contacts (8 Å, |Δi|>4): 829; chains: 1; bounding box: 91×77×114 Å

Sequence (384 aa):
MLFRAVALLAFIATPGCFYNPEGSVSQTDTTTDEVTTSASTPHATTTATGAPACGDGELDPGEACDDGNRTPGDGCEEDCSVTPSFQCGNGELDLDEQCDDGNTIDDDGCQSDCTKTPVCGDGTQ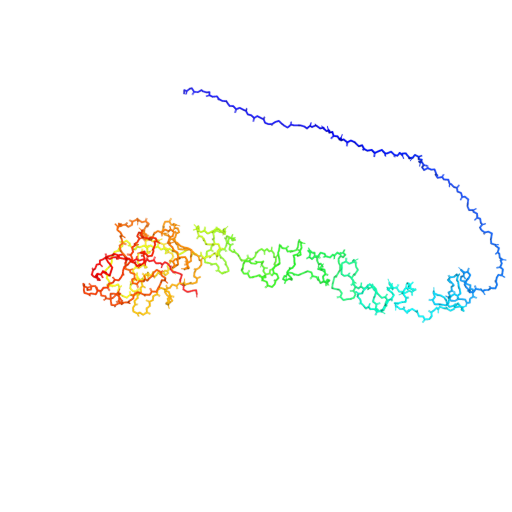APGELCDDGNASDEDACLGGCVPATCGDGKVWAGNELCDDGVLNGAYGHCSDDCSGPGPSCGDQLRNGAEECDDGNLFDDDDCSNECLAPRIVFATAATYSGDLGGLDGADAKCLEAAQALALPPDVEWSAWLSDATADPATSDRFDTLYSGYYKLTTGEVVAHGWGELTTLPLQAAIGIDETGTPLDLPAPVWSNTFRNGTRIGADHCDSWTSSAVETLGRLGVAGATNTTWSDAPANNPADCSQLLHLYCFQRTAPL

pLDDT: mean 84.5, std 19.1, range [29.33, 98.5]

Secondary structure (DSSP, 8-state):
---------PPPP------------------------------------PPP-SSSSS--BTBS---SS--TTSSB-TTS-B-S---TTSSS--TT-S---SS--TTSSB-TTSPBPP-TTSSS--TT-S---SS--SSSSEETTTEE--TTSSS--BTTBS---GGGTTSTTSB-TTSSSB-S-TTSSS--TT-S---SS--SSSSS-TT-PPPEEEEE-SS-B-SBSSHHHHHHHHHHHHHGGGT--TTEEEEES---SS--TTTSTTS-TT--SEEEETTS-EEEEHHHHHHHS--SS---B-TTSPBP-TT-EEE--B-TTS-B-TT-BHHHHB---TTSEE-EEETT--SGGGTS-SSS-SEETTS-BEEEEEEEEPP-